Protein 8X3V (pdb70)

Nearest PDB structures (foldseek):
  8x3v-assembly1_A-2  TM=1.005E+00  e=3.136E-46  Encephalomyocarditis virus
  8x3v-assembly1_B-2  TM=9.836E-01  e=1.085E-40  Encephalomyocarditis virus
  5grb-assembly1_F  TM=8.866E-01  e=1.062E-18  Enterovirus
  7e6v-assembly2_B  TM=8.889E-01  e=6.630E-18  Foot-and-mouth disease virus SAT 2
  5z3q-assembly1_B  TM=8.981E-01  e=1.939E-17  Human poliovirus 1 Mahoney

Sequence (417 aa):
RCEPVVIVLRGDAGQGKSLSSQVIAQAVSKTIFGRQSVYSLPPDSDFFDGYENQFAAIMDDLGQNPDGSDFTTFCQMVSTTNFLPNMGTPFTSQLVVATTNLPEFRPAHYPAVERRITFDYSVSAGPVCSKTEAGYKVLDVERAFRPTGEAPLPCFQNNCLFLEKAGLQFRDNRTKEIISLVDVIERAVARIERKKKVLTTVQTLVAQCEPVVIVLRGDAGQGKSLSSQVIAQAVSKTIFGRQSVYSLPPDSDFFDGYENQFAAIMDDLGQNPGSDFTTFCQMVSTTNFLPNMGTPFTSQLVVATTNLPEFRPVTIAHYPAVERRITFDYSVSAGPVCSKTEAGYKVLDVERAFRPTGEAPLPCFQNNCLFLEKAGLQFRDNRTKEIISLVDVIERAVARIERKKKVLTTVQTLVAQ

B-factor: mean 95.78, std 51.03, range [30.0, 283.72]

GO terms:
  GO:0003968 RNA-directed RNA polymerase activity (F, IDA)
  GO:0039520 symbiont-mediated activation of host autophagy (P, IDA)
  GO:0044162 host cell cytoplasmic vesicle membrane (C, EXP)
  GO:0005515 protein binding (F, IPI)
  GO:0039554 symbiont-mediated suppression of host cytoplasmic pattern recognition receptor signaling pathway via inhibition of MDA-5 activity (P, IDA)
  GO:0052170 symbiont-mediated suppression of host innate immune response (P, IDA)

Solvent-accessible surface area: 20874 Å² total; per-residue (Å²): 153,86,38,8,0,0,0,0,0,6,13,111,84,33,9,15,20,48,8,0,1,44,0,0,0,12,0,0,0,51,68,36,122,41,136,32,15,38,17,54,20,41,124,95,45,84,101,6,78,47,8,131,62,34,9,0,0,4,14,73,18,0,20,81,27,127,110,23,28,10,30,78,20,0,36,75,3,3,32,81,82,56,38,106,3,84,93,91,41,54,15,66,6,69,0,0,0,0,1,0,62,54,126,106,3,194,93,102,149,61,82,59,8,47,187,52,2,28,19,8,0,38,5,41,3,0,92,90,2,46,76,93,36,53,66,141,112,14,1,13,6,86,124,0,19,117,99,78,45,173,33,56,31,135,6,7,121,40,20,2,39,0,2,71,114,36,0,0,45,0,116,10,32,118,83,129,78,72,4,11,0,16,46,0,0,85,77,0,19,63,94,4,94,166,57,77,161,81,70,80,78,91,118,96,144,112,91,212,102,77,10,1,0,0,2,0,11,10,102,73,50,7,10,13,67,68,0,1,67,26,0,0,67,4,0,0,84,64,35,109,48,156,101,13,38,13,53,11,52,71,121,38,93,90,1,87,49,17,135,64,33,8,0,3,3,8,52,49,22,23,70,54,144,27,47,17,26,53,27,2,19,80,5,1,28,110,110,109,31,109,3,91,95,70,50,54,20,69,7,63,0,0,0,0,2,2,78,62,130,101,24,161,14,117,65,27,91,82,71,71,30,10,85,170,77,5,22,23,10,1,33,4,42,4,0,97,76,1,36,92,104,102,93,69,162,118,27,8,21,64,130,114,0,73,126,97,78,40,167,30,63,32,132,27,26,181,58,26,9,31,1,7,68,110,29,0,0,44,0,101,14,53,120,62,154,60,72,7,12,0,18,47,1,0,87,44,0,17,32,71,5,90,38,55,88,70,37,56,75,8,27,109,66,15,2,28,104

Structure (mmCIF, N/CA/C/O backbone):
data_8X3V
#
_entry.id   8X3V
#
_cell.length_a   171.000
_cell.length_b   171.000
_cell.length_c   77.010
_cell.angle_alpha   90.00
_cell.angle_beta   90.00
_cell.angle_gamma   120.00
#
_symmetry.space_group_name_H-M   'P 65 2 2'
#
loop_
_entity.id
_entity.type
_entity.pdbx_description
1 polymer 'Protein 2C'
2 non-polymer "ADENOSINE-5'-TRIPHOSPHATE"
#
loop_
_atom_site.group_PDB
_atom_site.id
_atom_site.type_symbol
_atom_site.label_atom_id
_atom_site.label_alt_id
_atom_site.label_comp_id
_atom_site.label_asym_id
_atom_site.label_entity_id
_atom_site.label_seq_id
_atom_site.pdbx_PDB_ins_code
_atom_site.Cartn_x
_atom_site.Cartn_y
_atom_site.Cartn_z
_atom_site.occupancy
_atom_site.B_iso_or_equiv
_atom_site.auth_seq_id
_atom_site.auth_comp_id
_atom_site.auth_asym_id
_atom_site.auth_atom_id
_atom_site.pdbx_PDB_model_num
ATOM 1 N N . ARG A 1 2 ? -58.955 21.078 -10.067 1.00 179.53 109 ARG A N 1
ATOM 2 C CA . ARG A 1 2 ? -58.220 22.224 -10.585 1.00 181.56 109 ARG A CA 1
ATOM 3 C C . ARG A 1 2 ? -59.001 22.935 -11.658 1.00 178.65 109 ARG A C 1
ATOM 4 O O . ARG A 1 2 ? -58.817 22.677 -12.843 1.00 178.38 109 ARG A O 1
ATOM 12 N N . CYS A 1 3 ? -59.877 23.839 -11.249 1.00 158.44 110 CYS A N 1
ATOM 13 C CA . CYS A 1 3 ? -60.632 24.607 -12.215 1.00 147.35 110 CYS A CA 1
ATOM 14 C C . CYS A 1 3 ? -59.769 25.732 -12.739 1.00 140.75 110 CYS A C 1
ATOM 15 O O . CYS A 1 3 ? -58.766 26.089 -12.129 1.00 137.61 110 CYS A O 1
ATOM 18 N N . GLU A 1 4 ? -60.156 26.298 -13.872 1.00 136.84 111 GLU A N 1
ATOM 19 C CA . GLU A 1 4 ? -59.406 27.398 -14.455 1.00 131.87 111 GLU A CA 1
ATOM 20 C C . GLU A 1 4 ? -59.424 28.656 -13.556 1.00 127.13 111 GLU A C 1
ATOM 21 O O . GLU A 1 4 ? -60.497 29.054 -13.115 1.00 126.73 111 GLU A O 1
ATOM 27 N N . PRO A 1 5 ? -58.247 29.289 -13.262 1.00 112.15 112 PRO A N 1
ATOM 28 C CA . PRO A 1 5 ? -58.362 30.508 -12.467 1.00 97.63 112 PRO A CA 1
ATOM 29 C C . PRO A 1 5 ? -58.813 31.699 -13.287 1.00 91.43 112 PRO A C 1
ATOM 30 O O . PRO A 1 5 ? -58.579 31.787 -14.494 1.00 92.95 112 PRO A O 1
ATOM 34 N N . VAL A 1 6 ? -59.469 32.625 -12.597 1.00 75.52 113 VAL A N 1
ATOM 35 C CA . VAL A 1 6 ? -59.760 33.929 -13.172 1.00 73.06 113 VAL A CA 1
ATOM 36 C C . VAL A 1 6 ? -58.460 34.706 -13.318 1.00 69.27 113 VAL A C 1
ATOM 37 O O . VAL A 1 6 ? -57.684 34.828 -12.362 1.00 68.04 113 VAL A O 1
ATOM 41 N N . VAL A 1 7 ? -58.210 35.231 -14.512 1.00 68.46 114 VAL A N 1
ATOM 42 C CA . VAL A 1 7 ? -56.977 35.950 -14.802 1.00 68.33 114 VAL A CA 1
ATOM 43 C C . VAL A 1 7 ? -57.326 37.403 -15.096 1.00 66.89 114 VAL A C 1
ATOM 44 O O . VAL A 1 7 ? -58.218 37.678 -15.906 1.00 67.34 114 VAL A O 1
ATOM 48 N N . ILE A 1 8 ? -56.636 38.332 -14.428 1.00 62.77 115 ILE A N 1
ATOM 49 C CA . ILE A 1 8 ? -56.654 39.741 -14.800 1.00 60.90 115 ILE A CA 1
ATOM 50 C C . ILE A 1 8 ? -55.267 40.126 -15.272 1.00 60.55 115 ILE A C 1
ATOM 51 O O . ILE A 1 8 ? -54.272 39.846 -14.590 1.00 60.39 115 ILE A O 1
ATOM 56 N N . VAL A 1 9 ? -55.200 40.775 -16.424 1.00 57.92 116 VAL A N 1
ATOM 57 C CA . VAL A 1 9 ? -53.961 41.369 -16.905 1.00 59.62 116 VAL A CA 1
ATOM 58 C C . VAL A 1 9 ? -54.113 42.883 -16.866 1.00 62.19 116 VAL A C 1
ATOM 59 O O . VAL A 1 9 ? -55.125 43.428 -17.327 1.00 63.94 116 VAL A O 1
ATOM 63 N N . LEU A 1 10 ? -53.121 43.559 -16.295 1.00 65.08 117 LEU A N 1
ATOM 64 C CA . LEU A 1 10 ? -53.113 45.012 -16.165 1.00 61.40 117 LEU A CA 1
ATOM 65 C C . LEU A 1 10 ? -51.997 45.528 -17.042 1.00 63.17 117 LEU A C 1
ATOM 66 O O . LEU A 1 10 ? -50.827 45.282 -16.753 1.00 67.81 117 LEU A O 1
ATOM 71 N N . ARG A 1 11 ? -52.354 46.230 -18.110 1.00 61.83 118 ARG A N 1
ATOM 72 C CA . ARG A 1 11 ? -51.381 46.852 -18.999 1.00 64.58 118 ARG A CA 1
ATOM 73 C C . ARG A 1 11 ? -51.161 48.317 -18.621 1.00 61.16 118 ARG A C 1
ATOM 74 O O . ARG A 1 11 ? -52.087 49.006 -18.204 1.00 60.72 118 ARG A O 1
ATOM 82 N N . GLY A 1 12 ? -49.941 48.800 -18.782 1.00 64.01 119 GLY A N 1
ATOM 83 C CA . GLY A 1 12 ? -49.754 50.221 -18.571 1.00 63.83 119 GLY A CA 1
ATOM 84 C C . GLY A 1 12 ? -48.298 50.628 -18.598 1.00 66.14 119 GLY A C 1
ATOM 85 O O . GLY A 1 12 ? -47.377 49.812 -18.519 1.00 67.92 119 GLY A O 1
ATOM 86 N N . ASP A 1 13 ? -48.105 51.945 -18.686 1.00 62.98 120 ASP A N 1
ATOM 87 C CA . ASP A 1 13 ? -46.820 52.619 -18.615 1.00 62.20 120 ASP A CA 1
ATOM 88 C C . ASP A 1 13 ? -46.372 52.735 -17.173 1.00 65.78 120 ASP A C 1
ATOM 89 O O . ASP A 1 13 ? -47.098 52.396 -16.241 1.00 70.55 120 ASP A O 1
ATOM 94 N N . ALA A 1 14 ? -45.165 53.245 -16.985 1.00 78.03 121 ALA A N 1
ATOM 95 C CA . ALA A 1 14 ? -44.604 53.303 -15.652 1.00 96.11 121 ALA A CA 1
ATOM 96 C C . ALA A 1 14 ? -45.299 54.371 -14.818 1.00 94.27 121 ALA A C 1
ATOM 97 O O . ALA A 1 14 ? -45.892 55.311 -15.336 1.00 83.86 121 ALA A O 1
ATOM 99 N N . GLY A 1 15 ? -45.239 54.188 -13.506 1.00 103.30 122 GLY A N 1
ATOM 100 C CA . GLY A 1 15 ? -45.795 55.119 -12.545 1.00 91.85 122 GLY A CA 1
ATOM 101 C C . GLY A 1 15 ? -47.286 55.342 -12.637 1.00 75.33 122 GLY A C 1
ATOM 102 O O . GLY A 1 15 ? -47.764 56.381 -12.190 1.00 68.71 122 GLY A O 1
ATOM 103 N N . GLN A 1 16 ? -48.045 54.393 -13.195 1.00 72.44 123 GLN A N 1
ATOM 104 C CA . GLN A 1 16 ? -49.502 54.463 -13.175 1.00 62.42 123 GLN A CA 1
ATOM 105 C C . GLN A 1 16 ? -50.136 53.606 -12.094 1.00 61.25 123 GLN A C 1
ATOM 106 O O . GLN A 1 16 ? -51.355 53.567 -12.026 1.00 62.43 123 GLN A O 1
ATOM 112 N N . GLY A 1 17 ? -49.370 52.899 -11.273 1.00 72.79 124 GLY A N 1
ATOM 113 C CA . GLY A 1 17 ? -49.960 52.100 -10.221 1.00 60.34 124 GLY A CA 1
ATOM 114 C C . GLY A 1 17 ? -50.302 50.673 -10.576 1.00 58.95 124 GLY A C 1
ATOM 115 O O . GLY A 1 17 ? -51.016 50.025 -9.808 1.00 56.03 124 GLY A O 1
ATOM 116 N N . LYS A 1 18 ? -49.814 50.163 -11.715 1.00 60.67 125 LYS A N 1
ATOM 117 C CA . LYS A 1 18 ? -50.012 48.759 -12.094 1.00 55.87 125 LYS A CA 1
ATOM 118 C C . LYS A 1 18 ? -49.781 47.785 -10.942 1.00 57.04 125 LYS A C 1
ATOM 119 O O . LYS A 1 18 ? -50.610 46.912 -10.672 1.00 53.91 125 LYS A O 1
ATOM 125 N N . SER A 1 19 ? -48.641 47.904 -10.260 1.00 62.13 126 SER A N 1
ATOM 126 C CA . SER A 1 19 ? -48.313 46.903 -9.253 1.00 62.08 126 SER A CA 1
ATOM 127 C C . SER A 1 19 ? -49.095 47.165 -7.981 1.00 52.79 126 SER A C 1
ATOM 128 O O . SER A 1 19 ? -49.619 46.238 -7.370 1.00 48.77 126 SER A O 1
ATOM 131 N N . LEU A 1 20 ? -49.163 48.418 -7.555 1.00 53.28 127 LEU A N 1
ATOM 132 C CA . LEU A 1 20 ? -50.048 48.772 -6.456 1.00 50.81 127 LEU A CA 1
ATOM 133 C C . LEU A 1 20 ? -51.428 48.183 -6.682 1.00 49.59 127 LEU A C 1
ATOM 134 O O . LEU A 1 20 ? -51.974 47.496 -5.813 1.00 47.17 127 LEU A O 1
ATOM 139 N N . SER A 1 21 ? -51.990 48.420 -7.873 1.00 49.43 128 SER A N 1
ATOM 140 C CA . SER A 1 21 ? -53.300 47.878 -8.195 1.00 47.04 128 SER A CA 1
ATOM 141 C C . SER A 1 21 ? -53.308 46.361 -8.137 1.00 46.70 128 SER A C 1
ATOM 142 O O . SER A 1 21 ? -54.225 45.763 -7.577 1.00 46.19 128 SER A O 1
ATOM 145 N N . SER A 1 22 ? -52.297 45.716 -8.706 1.00 49.00 129 SER A N 1
ATOM 146 C CA . SER A 1 22 ? -52.263 44.260 -8.684 1.00 46.35 129 SER A CA 1
ATOM 147 C C . SER A 1 22 ? -52.373 43.757 -7.256 1.00 45.66 129 SER A C 1
ATOM 148 O O . SER A 1 22 ? -53.293 43.013 -6.919 1.00 49.00 129 SER A O 1
ATOM 151 N N . GLN A 1 23 ? -51.477 44.214 -6.390 1.00 50.32 130 GLN A N 1
ATOM 152 C CA . GLN A 1 23 ? -51.572 43.950 -4.961 1.00 49.23 130 GLN A CA 1
ATOM 153 C C . GLN A 1 23 ? -52.941 44.252 -4.375 1.00 49.19 130 GLN A C 1
ATOM 154 O O . GLN A 1 23 ? -53.540 43.411 -3.698 1.00 51.48 130 GLN A O 1
ATOM 160 N N . VAL A 1 24 ? -53.461 45.455 -4.612 1.00 47.26 131 VAL A N 1
ATOM 161 C CA . VAL A 1 24 ? -54.708 45.819 -3.948 1.00 48.13 131 VAL A CA 1
ATOM 162 C C . VAL A 1 24 ? -55.886 45.103 -4.615 1.00 48.39 131 VAL A C 1
ATOM 163 O O . VAL A 1 24 ? -56.921 44.893 -3.981 1.00 50.64 131 VAL A O 1
ATOM 167 N N . ILE A 1 25 ? -55.769 44.680 -5.866 1.00 46.65 132 ILE A N 1
ATOM 168 C CA . ILE A 1 25 ? -56.826 43.828 -6.404 1.00 47.55 132 ILE A CA 1
ATOM 169 C C . ILE A 1 25 ? -56.747 42.438 -5.776 1.00 50.39 132 ILE A C 1
ATOM 170 O O . ILE A 1 25 ? -57.773 41.834 -5.435 1.00 53.30 132 ILE A O 1
ATOM 175 N N . ALA A 1 26 ? -55.534 41.913 -5.597 1.00 47.23 133 ALA A N 1
ATOM 176 C CA . ALA A 1 26 ? -55.390 40.570 -5.047 1.00 50.67 133 ALA A CA 1
ATOM 177 C C . ALA A 1 26 ? -55.827 40.536 -3.583 1.00 54.43 133 ALA A C 1
ATOM 178 O O . ALA A 1 26 ? -56.584 39.648 -3.172 1.00 50.08 133 ALA A O 1
ATOM 180 N N . GLN A 1 27 ? -55.367 41.506 -2.782 1.00 50.25 134 GLN A N 1
ATOM 181 C CA . GLN A 1 27 ? -55.768 41.545 -1.382 1.00 51.01 134 GLN A CA 1
ATOM 182 C C . GLN A 1 27 ? -57.275 41.693 -1.243 1.00 53.47 134 GLN A C 1
ATOM 183 O O . GLN A 1 27 ? -57.866 41.129 -0.327 1.00 55.26 134 GLN A O 1
ATOM 189 N N . ALA A 1 28 ? -57.916 42.446 -2.117 1.00 49.05 135 ALA A N 1
ATOM 190 C CA . ALA A 1 28 ? -59.307 42.772 -1.856 1.00 52.05 135 ALA A CA 1
ATOM 191 C C . ALA A 1 28 ? -60.259 41.728 -2.417 1.00 55.68 135 ALA A C 1
ATOM 192 O O . ALA A 1 28 ? -61.327 41.491 -1.836 1.00 55.28 135 ALA A O 1
ATOM 194 N N . VAL A 1 29 ? -59.908 41.102 -3.538 1.00 51.85 136 VAL A N 1
ATOM 195 C CA . VAL A 1 29 ? -60.721 39.997 -4.014 1.00 51.80 136 VAL A CA 1
ATOM 196 C C . VAL A 1 29 ? -60.597 38.819 -3.061 1.00 56.08 136 VAL A C 1
ATOM 197 O O . VAL A 1 29 ? -61.602 38.230 -2.645 1.00 57.33 136 VAL A O 1
ATOM 201 N N . SER A 1 30 ? -59.360 38.481 -2.664 1.00 55.65 137 SER A N 1
ATOM 202 C CA . SER A 1 30 ? -59.166 37.316 -1.804 1.00 56.34 137 SER A CA 1
ATOM 203 C C . SER A 1 30 ? -59.710 37.577 -0.407 1.00 54.38 137 SER A C 1
ATOM 204 O O . SER A 1 30 ? -60.334 36.698 0.188 1.00 54.66 137 SER A O 1
ATOM 207 N N . LYS A 1 31 ? -59.528 38.782 0.124 1.00 53.87 138 LYS A N 1
ATOM 208 C CA . LYS A 1 31 ? -60.178 39.074 1.399 1.00 57.43 138 LYS A CA 1
ATOM 209 C C . LYS A 1 31 ? -61.694 38.954 1.284 1.00 59.12 138 LYS A C 1
ATOM 210 O O . LYS A 1 31 ? -62.353 38.503 2.227 1.00 60.25 138 LYS A O 1
ATOM 216 N N . THR A 1 32 ? -62.267 39.321 0.139 1.00 57.19 139 THR A N 1
ATOM 217 C CA . THR A 1 32 ? -63.721 39.331 0.080 1.00 57.06 139 THR A CA 1
ATOM 218 C C . THR A 1 32 ? -64.283 37.917 0.028 1.00 55.52 139 THR A C 1
ATOM 219 O O . THR A 1 32 ? -65.266 37.614 0.708 1.00 54.53 139 THR A O 1
ATOM 223 N N . ILE A 1 33 ? -63.644 37.030 -0.722 1.00 55.93 140 ILE A N 1
ATOM 224 C CA . ILE A 1 33 ? -64.145 35.675 -0.927 1.00 56.83 140 ILE A CA 1
ATOM 225 C C . ILE A 1 33 ? -63.532 34.629 0.004 1.00 57.21 140 ILE A C 1
ATOM 226 O O . ILE A 1 33 ? -64.244 33.904 0.705 1.00 58.27 140 ILE A O 1
ATOM 231 N N . PHE A 1 34 ? -62.204 34.562 0.031 1.00 58.06 141 PHE A N 1
ATOM 232 C CA . PHE A 1 34 ? -61.503 33.644 0.908 1.00 55.66 141 PHE A CA 1
ATOM 233 C C . PHE A 1 34 ? -61.634 34.109 2.350 1.00 60.07 141 PHE A C 1
ATOM 234 O O . PHE A 1 34 ? -61.378 33.321 3.268 1.00 67.35 141 PHE A O 1
ATOM 242 N N . GLY A 1 35 ? -62.041 35.359 2.581 1.00 58.93 142 GLY A N 1
ATOM 243 C CA . GLY A 1 35 ? -62.175 35.898 3.927 1.00 60.39 142 GLY A CA 1
ATOM 244 C C . GLY A 1 35 ? -60.909 36.454 4.543 1.00 57.28 142 GLY A C 1
ATOM 245 O O . GLY A 1 35 ? -60.965 36.992 5.653 1.00 57.62 142 GLY A O 1
ATOM 246 N N . ARG A 1 36 ? -59.774 36.335 3.865 1.00 61.72 143 ARG A N 1
ATOM 247 C CA . ARG A 1 36 ? -58.522 36.927 4.311 1.00 62.91 143 ARG A CA 1
ATOM 248 C C . ARG A 1 36 ? -57.693 37.295 3.093 1.00 61.47 143 ARG A C 1
ATOM 249 O O . ARG A 1 36 ? -57.892 36.766 1.998 1.00 64.71 143 ARG A O 1
ATOM 257 N N . GLN A 1 37 ? -56.760 38.212 3.283 1.00 57.87 144 GLN A N 1
ATOM 258 C CA . GLN A 1 37 ? -55.762 38.370 2.250 1.00 58.08 144 GLN A CA 1
ATOM 259 C C . GLN A 1 37 ? -55.045 37.039 2.094 1.00 58.27 144 GLN A C 1
ATOM 260 O O . GLN A 1 37 ? -54.790 36.343 3.078 1.00 60.77 144 GLN A O 1
ATOM 266 N N . SER A 1 38 ? -54.760 36.670 0.850 1.00 54.46 145 SER A N 1
ATOM 267 C CA . SER A 1 38 ? -53.993 35.458 0.559 1.00 58.92 145 SER A CA 1
ATOM 268 C C . SER A 1 38 ? -53.349 35.712 -0.802 1.00 60.46 145 SER A C 1
ATOM 269 O O . SER A 1 38 ? -53.909 35.374 -1.849 1.00 61.16 145 SER A O 1
ATOM 272 N N . VAL A 1 39 ? -52.173 36.322 -0.783 1.00 63.24 146 VAL A N 1
ATOM 273 C CA . VAL A 1 39 ? -51.537 36.798 -1.999 1.00 60.12 146 VAL A CA 1
ATOM 274 C C . VAL A 1 39 ? -50.136 36.203 -2.041 1.00 64.95 146 VAL A C 1
ATOM 275 O O . VAL A 1 39 ? -49.374 36.331 -1.073 1.00 66.64 146 VAL A O 1
ATOM 279 N N . TYR A 1 40 ? -49.803 35.539 -3.145 1.00 64.10 147 TYR A N 1
ATOM 280 C CA . TYR A 1 40 ? -48.425 35.179 -3.457 1.00 67.70 147 TYR A CA 1
ATOM 281 C C . TYR A 1 40 ? -47.923 36.055 -4.595 1.00 67.92 147 TYR A C 1
ATOM 282 O O . TYR A 1 40 ? -48.485 36.032 -5.697 1.00 65.85 147 TYR A O 1
ATOM 291 N N . SER A 1 41 ? -46.769 36.671 -4.392 1.00 66.31 148 SER A N 1
ATOM 292 C CA . SER A 1 41 ? -46.154 37.448 -5.448 1.00 70.69 148 SER A CA 1
ATOM 293 C C . SER A 1 41 ? -44.999 36.662 -6.011 1.00 75.06 148 SER A C 1
ATOM 294 O O . SER A 1 41 ? -44.048 36.367 -5.300 1.00 76.98 148 SER A O 1
ATOM 297 N N . LEU A 1 42 ? -45.079 36.314 -7.285 1.00 82.47 149 LEU A N 1
ATOM 298 C CA . LEU A 1 42 ? -44.022 35.566 -7.951 1.00 87.80 149 LEU A CA 1
ATOM 299 C C . LEU A 1 42 ? -42.692 36.259 -7.849 1.00 96.57 149 LEU A C 1
ATOM 300 O O . LEU A 1 42 ? -42.605 37.477 -7.955 1.00 97.24 149 LEU A O 1
ATOM 305 N N . PRO A 1 43 ? -41.626 35.486 -7.700 1.00 99.57 150 PRO A N 1
ATOM 306 C CA . PRO A 1 43 ? -40.385 36.235 -7.622 1.00 103.25 150 PRO A CA 1
ATOM 307 C C . PRO A 1 43 ? -39.863 36.691 -9.008 1.00 111.70 150 PRO A C 1
ATOM 308 O O . PRO A 1 43 ? -40.157 36.002 -9.983 1.00 116.30 150 PRO A O 1
ATOM 312 N N . PRO A 1 44 ? -39.100 37.821 -9.112 1.00 122.52 151 PRO A N 1
ATOM 313 C CA . PRO A 1 44 ? -38.678 38.184 -10.468 1.00 128.97 151 PRO A CA 1
ATOM 314 C C . PRO A 1 44 ? -37.406 37.468 -10.879 1.00 142.07 151 PRO A C 1
ATOM 315 O O . PRO A 1 44 ? -36.380 37.569 -10.195 1.00 140.13 151 PRO A O 1
ATOM 319 N N . ASP A 1 45 ? -37.453 36.747 -11.993 1.00 167.85 152 ASP A N 1
ATOM 320 C CA . ASP A 1 45 ? -36.297 35.963 -12.456 1.00 175.79 152 ASP A CA 1
ATOM 321 C C . ASP A 1 45 ? -35.839 34.865 -11.517 1.00 171.77 152 ASP A C 1
ATOM 322 O O . ASP A 1 45 ? -34.650 34.753 -11.216 1.00 167.16 152 ASP A O 1
ATOM 327 N N . SER A 1 46 ? -36.784 34.058 -11.057 1.00 155.96 153 SER A N 1
ATOM 328 C CA . SER A 1 46 ? -36.469 32.934 -10.197 1.00 150.61 153 SER A CA 1
ATOM 329 C C . SER A 1 46 ? -37.570 31.997 -10.591 1.00 156.06 153 SER A C 1
ATOM 330 O O . SER A 1 46 ? -38.740 32.324 -10.411 1.00 154.37 153 SER A O 1
ATOM 333 N N . ASP A 1 47 ? -37.216 30.872 -11.197 1.00 163.29 154 ASP A N 1
ATOM 334 C CA . ASP A 1 47 ? -38.211 29.887 -11.597 1.00 165.09 154 ASP A CA 1
ATOM 335 C C . ASP A 1 47 ? -38.319 29.072 -10.352 1.00 167.22 154 ASP A C 1
ATOM 336 O O . ASP A 1 47 ? -38.060 27.875 -10.387 1.00 168.90 154 ASP A O 1
ATOM 341 N N . PHE A 1 48 ? -38.743 29.693 -9.263 1.00 154.77 155 PHE A N 1
ATOM 342 C CA . PHE A 1 48 ? -38.748 29.040 -7.957 1.00 152.57 155 PHE A CA 1
ATOM 343 C C . PHE A 1 48 ? -39.940 29.714 -7.259 1.00 144.93 155 PHE A C 1
ATOM 344 O O . PHE A 1 48 ? -39.869 30.883 -6.888 1.00 144.48 155 PHE A O 1
ATOM 352 N N . PHE A 1 49 ? -41.016 28.950 -7.096 1.00 141.28 156 PHE A N 1
ATOM 353 C CA . PHE A 1 49 ? -42.195 29.446 -6.397 1.00 132.30 156 PHE A CA 1
ATOM 354 C C . PHE A 1 49 ? -41.882 28.931 -5.005 1.00 134.80 156 PHE A C 1
ATOM 355 O O . PHE A 1 49 ? -42.622 28.108 -4.462 1.00 127.78 156 PHE A O 1
ATOM 363 N N . ASP A 1 50 ? -40.782 29.400 -4.431 1.00 159.21 157 ASP A N 1
ATOM 364 C CA . ASP A 1 50 ? -40.481 29.076 -3.051 1.00 162.22 157 ASP A CA 1
ATOM 365 C C . ASP A 1 50 ? -41.157 30.219 -2.322 1.00 144.12 157 ASP A C 1
ATOM 366 O O . ASP A 1 50 ? -40.917 31.394 -2.621 1.00 140.60 157 ASP A O 1
ATOM 371 N N . GLY A 1 51 ? -42.035 29.860 -1.385 1.00 126.73 158 GLY A N 1
ATOM 372 C CA . GLY A 1 51 ? -42.952 30.786 -0.750 1.00 115.66 158 GLY A CA 1
ATOM 373 C C . GLY A 1 51 ? -44.404 30.491 -1.065 1.00 107.55 158 GLY A C 1
ATOM 374 O O . GLY A 1 51 ? -45.291 30.876 -0.295 1.00 100.52 158 GLY A O 1
ATOM 375 N N . TYR A 1 52 ? -44.660 29.809 -2.180 1.00 101.07 159 TYR A N 1
ATOM 376 C CA . TYR A 1 52 ? -46.029 29.483 -2.556 1.00 93.75 159 TYR A CA 1
ATOM 377 C C . TYR A 1 52 ? -46.612 28.489 -1.574 1.00 92.76 159 TYR A C 1
ATOM 378 O O . TYR A 1 52 ? -46.103 27.378 -1.429 1.00 102.98 159 TYR A O 1
ATOM 387 N N . GLU A 1 53 ? -47.677 28.885 -0.905 1.00 88.75 160 GLU A N 1
ATOM 388 C CA . GLU A 1 53 ? -48.414 28.014 -0.012 1.00 89.77 160 GLU A CA 1
ATOM 389 C C . GLU A 1 53 ? -49.867 28.111 -0.443 1.00 87.16 160 GLU A C 1
ATOM 390 O O . GLU A 1 53 ? -50.737 28.558 0.307 1.00 88.59 160 GLU A O 1
ATOM 396 N N . ASN A 1 54 ? -50.144 27.707 -1.684 1.00 87.93 161 ASN A N 1
ATOM 397 C CA . ASN A 1 54 ? -51.511 27.648 -2.208 1.00 87.36 161 ASN A CA 1
ATOM 398 C C . ASN A 1 54 ? -52.360 28.874 -1.895 1.00 82.08 161 ASN A C 1
ATOM 399 O O . ASN A 1 54 ? -53.529 28.756 -1.534 1.00 78.57 161 ASN A O 1
ATOM 404 N N . GLN A 1 55 ? -51.770 30.059 -2.018 1.00 79.67 162 GLN A N 1
ATOM 405 C CA . GLN A 1 55 ? -52.510 31.278 -1.723 1.00 72.71 162 GLN A CA 1
ATOM 406 C C . GLN A 1 55 ? -53.629 31.484 -2.739 1.00 70.23 162 GLN A C 1
ATOM 407 O O . GLN A 1 55 ? -53.579 30.989 -3.868 1.00 73.91 162 GLN A O 1
ATOM 413 N N . PHE A 1 56 ? -54.653 32.229 -2.317 1.00 64.05 163 PHE A N 1
ATOM 414 C CA . PHE A 1 56 ? -55.825 32.431 -3.163 1.00 62.39 163 PHE A CA 1
ATOM 415 C C . PHE A 1 56 ? -55.459 33.140 -4.459 1.00 64.58 163 PHE A C 1
ATOM 416 O O . PHE A 1 56 ? -55.956 32.784 -5.535 1.00 66.77 163 PHE A O 1
ATOM 424 N N . ALA A 1 57 ? -54.603 34.154 -4.373 1.00 64.07 164 ALA A N 1
ATOM 425 C CA . ALA A 1 57 ? -54.263 35.001 -5.501 1.00 59.98 164 ALA A CA 1
ATOM 426 C C . ALA A 1 57 ? -52.756 34.981 -5.705 1.00 59.25 164 ALA A C 1
ATOM 427 O O . ALA A 1 57 ? -51.990 34.908 -4.743 1.00 60.70 164 ALA A O 1
ATOM 429 N N . ALA A 1 58 ? -52.336 35.044 -6.956 1.00 55.17 165 ALA A N 1
ATOM 430 C CA . ALA A 1 58 ? -50.931 35.017 -7.290 1.00 58.56 165 ALA A CA 1
ATOM 431 C C . ALA A 1 58 ? -50.663 36.127 -8.293 1.00 65.46 165 ALA A C 1
ATOM 432 O O . ALA A 1 58 ? -51.454 36.334 -9.222 1.00 62.57 165 ALA A O 1
ATOM 434 N N . ILE A 1 59 ? -49.546 36.837 -8.104 1.00 64.12 166 ILE A N 1
ATOM 435 C CA . ILE A 1 59 ? -49.241 38.042 -8.858 1.00 63.17 166 ILE A CA 1
ATOM 436 C C . ILE A 1 59 ? -47.998 37.794 -9.691 1.00 66.74 166 ILE A C 1
ATOM 437 O O . ILE A 1 59 ? -47.003 37.268 -9.186 1.00 70.79 166 ILE A O 1
ATOM 442 N N . MET A 1 60 ? -48.062 38.183 -10.961 1.00 69.82 167 MET A N 1
ATOM 443 C CA . MET A 1 60 ? -46.924 38.236 -11.869 1.00 72.32 167 MET A CA 1
ATOM 444 C C . MET A 1 60 ? -46.615 39.691 -12.217 1.00 76.60 167 MET A C 1
ATOM 445 O O . MET A 1 60 ? -47.452 40.388 -12.802 1.00 77.71 167 MET A O 1
ATOM 450 N N . ASP A 1 61 ? -45.418 40.152 -11.898 1.00 74.14 168 ASP A N 1
ATOM 451 C CA . ASP A 1 61 ? -45.010 41.467 -12.358 1.00 73.62 168 ASP A CA 1
ATOM 452 C C . ASP A 1 61 ? -44.304 41.356 -13.708 1.00 78.26 168 ASP A C 1
ATOM 453 O O . ASP A 1 61 ? -43.474 40.463 -13.921 1.00 78.27 168 ASP A O 1
ATOM 458 N N . ASP A 1 62 ? -44.680 42.239 -14.631 1.00 84.57 169 ASP A N 1
ATOM 459 C CA . ASP A 1 62 ? -43.922 42.506 -15.857 1.00 92.03 169 ASP A CA 1
ATOM 460 C C . ASP A 1 62 ? -43.828 41.258 -16.733 1.00 95.48 169 ASP A C 1
ATOM 461 O O . ASP A 1 62 ? -42.749 40.842 -17.155 1.00 103.91 169 ASP A O 1
ATOM 466 N N . LEU A 1 63 ? -44.985 40.681 -17.025 1.00 95.25 170 LEU A N 1
ATOM 467 C CA . LEU A 1 63 ? -45.096 39.749 -18.132 1.00 99.06 170 LEU A CA 1
ATOM 468 C C . LEU A 1 63 ? -44.592 40.420 -19.402 1.00 108.66 170 LEU A C 1
ATOM 469 O O . LEU A 1 63 ? -44.858 41.598 -19.642 1.00 104.08 170 LEU A O 1
ATOM 474 N N . GLY A 1 64 ? -43.863 39.668 -20.220 1.00 127.65 171 GLY A N 1
ATOM 475 C CA . GLY A 1 64 ? -43.258 40.260 -21.395 1.00 128.30 171 GLY A CA 1
ATOM 476 C C . GLY A 1 64 ? -42.152 41.231 -21.034 1.00 130.80 171 GLY A C 1
ATOM 477 O O . GLY A 1 64 ? -42.064 42.333 -21.580 1.00 133.03 171 GLY A O 1
ATOM 478 N N . GLN A 1 65 ? -41.323 40.841 -20.077 1.00 130.11 172 GLN A N 1
ATOM 479 C CA . GLN A 1 65 ? -40.103 41.565 -19.755 1.00 135.47 172 GLN A CA 1
ATOM 480 C C . GLN A 1 65 ? -38.862 40.687 -19.692 1.00 141.26 172 GLN A C 1
ATOM 481 O O . GLN A 1 65 ? -37.749 41.221 -19.770 1.00 144.07 172 GLN A O 1
ATOM 487 N N . ASN A 1 66 ? -39.041 39.385 -19.481 1.00 140.26 173 ASN A N 1
ATOM 488 C CA . ASN A 1 66 ? -37.916 38.461 -19.428 1.00 139.94 173 ASN A CA 1
ATOM 489 C C . ASN A 1 66 ? -37.676 38.082 -20.857 1.00 138.72 173 ASN A C 1
ATOM 490 O O . ASN A 1 66 ? -38.556 37.525 -21.503 1.00 137.20 173 ASN A O 1
ATOM 495 N N . PRO A 1 67 ? -36.480 38.372 -21.368 1.00 138.80 174 PRO A N 1
ATOM 496 C CA . PRO A 1 67 ? -36.211 38.117 -22.782 1.00 137.65 174 PRO A CA 1
ATOM 497 C C . PRO A 1 67 ? -36.320 36.654 -23.176 1.00 136.04 174 PRO A C 1
ATOM 498 O O . PRO A 1 67 ? -36.700 36.366 -24.308 1.00 135.51 174 PRO A O 1
ATOM 502 N N . ASP A 1 68 ? -36.000 35.741 -22.269 1.00 136.83 175 ASP A N 1
ATOM 503 C CA . ASP A 1 68 ? -36.007 34.330 -22.616 1.00 130.98 175 ASP A CA 1
ATOM 504 C C . ASP A 1 68 ? -37.394 33.729 -22.706 1.00 131.29 175 ASP A C 1
ATOM 505 O O . ASP A 1 68 ? -37.648 32.881 -23.552 1.00 134.39 175 ASP A O 1
ATOM 510 N N . GLY A 1 69 ? -38.299 34.160 -21.846 1.00 129.05 176 GLY A N 1
ATOM 511 C CA . GLY A 1 69 ? -39.616 33.570 -21.834 1.00 127.01 176 GLY A CA 1
ATOM 512 C C . GLY A 1 69 ? -39.813 32.550 -20.738 1.00 129.47 176 GLY A C 1
ATOM 513 O O . GLY A 1 69 ? -40.629 31.645 -20.879 1.00 134.11 176 GLY A O 1
ATOM 514 N N . SER A 1 70 ? -39.020 32.646 -19.676 1.00 129.94 177 SER A N 1
ATOM 515 C CA . SER A 1 70 ? -39.216 31.764 -18.540 1.00 130.49 177 SER A CA 1
ATOM 516 C C . SER A 1 70 ? -40.553 32.174 -18.002 1.00 134.38 177 SER A C 1
ATOM 517 O O . SER A 1 70 ? -41.256 31.377 -17.394 1.00 131.68 177 SER A O 1
ATOM 520 N N . ASP A 1 71 ? -40.930 33.424 -18.257 1.00 136.69 178 ASP A N 1
ATOM 521 C CA . ASP A 1 71 ? -42.241 33.912 -17.863 1.00 130.71 178 ASP A CA 1
ATOM 522 C C . ASP A 1 71 ? -43.047 33.572 -19.072 1.00 134.12 178 ASP A C 1
ATOM 523 O O . ASP A 1 71 ? -42.491 33.059 -20.002 1.00 139.94 178 ASP A O 1
ATOM 528 N N . PHE A 1 72 ? -44.326 33.889 -19.102 1.00 129.00 179 PHE A N 1
ATOM 529 C CA . PHE A 1 72 ? -45.192 33.503 -20.218 1.00 129.46 179 PHE A CA 1
ATOM 530 C C . PHE A 1 72 ? -45.423 32.017 -20.141 1.00 129.95 179 PHE A C 1
ATOM 531 O O . PHE A 1 72 ? -46.530 31.624 -20.085 1.00 129.28 179 PHE A O 1
ATOM 539 N N . THR A 1 73 ? -44.384 31.200 -20.137 1.00 145.69 180 THR A N 1
ATOM 540 C CA . THR A 1 73 ? -44.555 29.771 -19.999 1.00 145.97 180 THR A CA 1
ATOM 541 C C . THR A 1 73 ? -44.969 29.508 -18.580 1.00 142.80 180 THR A C 1
ATOM 542 O O . THR A 1 73 ? -45.898 28.757 -18.346 1.00 143.74 180 THR A O 1
ATOM 546 N N . THR A 1 74 ? -44.284 30.121 -17.627 1.00 135.72 181 THR A N 1
ATOM 547 C CA . THR A 1 74 ? -44.685 29.977 -16.246 1.00 131.29 181 THR A CA 1
ATOM 548 C C . THR A 1 74 ? -46.128 30.399 -16.226 1.00 132.31 181 THR A C 1
ATOM 549 O O . THR A 1 74 ? -46.983 29.677 -15.736 1.00 135.33 181 THR A O 1
ATOM 553 N N . PHE A 1 75 ? -46.410 31.536 -16.836 1.00 120.12 182 PHE A N 1
ATOM 554 C CA . PHE A 1 75 ? -47.777 32.055 -16.839 1.00 117.89 182 PHE A CA 1
ATOM 555 C C . PHE A 1 75 ? -48.752 31.094 -17.526 1.00 126.62 182 PHE A C 1
ATOM 556 O O . PHE A 1 75 ? -49.850 30.846 -17.016 1.00 126.58 182 PHE A O 1
ATOM 564 N N . CYS A 1 76 ? -48.360 30.534 -18.685 1.00 133.10 183 CYS A N 1
ATOM 565 C CA . CYS A 1 76 ? -49.226 29.597 -19.406 1.00 137.15 183 CYS A CA 1
ATOM 566 C C . CYS A 1 76 ? -49.582 28.407 -18.538 1.00 143.32 183 CYS A C 1
ATOM 567 O O . CYS A 1 76 ? -50.740 27.983 -18.486 1.00 147.78 183 CYS A O 1
ATOM 570 N N . GLN A 1 77 ? -48.583 27.842 -17.869 1.00 171.65 184 GLN A N 1
ATOM 571 C CA . GLN A 1 77 ? -48.808 26.705 -16.991 1.00 175.68 184 GLN A CA 1
ATOM 572 C C . GLN A 1 77 ? -49.714 27.072 -15.824 1.00 174.62 184 GLN A C 1
ATOM 573 O O . GLN A 1 77 ? -50.436 26.216 -15.304 1.00 182.39 184 GLN A O 1
ATOM 579 N N . MET A 1 78 ? -49.697 28.329 -15.407 1.00 139.65 185 MET A N 1
ATOM 580 C CA . MET A 1 78 ? -50.460 28.788 -14.254 1.00 130.39 185 MET A CA 1
ATOM 581 C C . MET A 1 78 ? -51.926 28.865 -14.518 1.00 130.28 185 MET A C 1
ATOM 582 O O . MET A 1 78 ? -52.640 29.269 -13.597 1.00 121.65 185 MET A O 1
ATOM 587 N N . VAL A 1 79 ? -52.453 28.523 -15.694 1.00 141.03 186 VAL A N 1
ATOM 588 C CA . VAL A 1 79 ? -53.896 28.621 -15.897 1.00 140.58 186 VAL A CA 1
ATOM 589 C C . VAL A 1 79 ? -54.436 27.467 -16.762 1.00 151.21 186 VAL A C 1
ATOM 590 O O . VAL A 1 79 ? -55.647 27.349 -16.991 1.00 149.05 186 VAL A O 1
ATOM 594 N N . SER A 1 80 ? -53.566 26.545 -17.172 1.00 170.68 187 SER A N 1
ATOM 595 C CA . SER A 1 80 ? -54.049 25.284 -17.727 1.00 180.30 187 SER A CA 1
ATOM 596 C C . SER A 1 80 ? -54.718 24.465 -16.622 1.00 186.29 187 SER A C 1
ATOM 597 O O . SER A 1 80 ? -54.155 24.301 -15.534 1.00 186.86 187 SER A O 1
ATOM 600 N N . THR A 1 81 ? -55.926 23.946 -16.902 1.00 165.98 188 THR A N 1
ATOM 601 C CA . THR A 1 81 ? -56.685 23.203 -15.893 1.00 159.94 188 THR A CA 1
ATOM 602 C C . THR A 1 81 ? -55.923 21.992 -15.378 1.00 162.92 188 THR A C 1
ATOM 603 O O . THR A 1 81 ? -56.318 21.399 -14.363 1.00 164.09 188 THR A O 1
ATOM 607 N N . THR A 1 82 ? -54.835 21.627 -16.058 1.00 165.81 189 THR A N 1
ATOM 608 C CA . THR A 1 82 ? -53.895 20.595 -15.641 1.00 163.60 189 THR A CA 1
ATOM 609 C C . THR A 1 82 ? -53.080 21.033 -14.428 1.00 168.59 189 THR A C 1
ATOM 610 O O . THR A 1 82 ? -53.145 22.194 -14.012 1.00 169.57 189 THR A O 1
ATOM 614 N N . ASN A 1 83 ? -52.299 20.127 -13.852 1.00 172.07 190 ASN A N 1
ATOM 615 C CA . ASN A 1 83 ? -51.544 20.436 -12.640 1.00 173.62 190 ASN A CA 1
ATOM 616 C C . ASN A 1 83 ? -50.104 20.912 -12.811 1.00 173.89 190 ASN A C 1
ATOM 617 O O . ASN A 1 83 ? -49.197 20.116 -13.077 1.00 175.08 190 ASN A O 1
ATOM 622 N N . PHE A 1 84 ? -49.904 22.214 -12.639 1.00 165.07 191 PHE A N 1
ATOM 623 C CA . PHE A 1 84 ? -48.568 22.772 -12.557 1.00 158.80 191 PHE A CA 1
ATOM 624 C C . PHE A 1 84 ? -47.910 22.368 -11.240 1.00 155.15 191 PHE A C 1
ATOM 625 O O . PHE A 1 84 ? -48.568 22.219 -10.205 1.00 156.37 191 PHE A O 1
ATOM 633 N N . LEU A 1 85 ? -46.591 22.178 -11.289 1.00 149.61 192 LEU A N 1
ATOM 634 C CA . LEU A 1 85 ? -45.809 21.836 -10.104 1.00 143.26 192 LEU A CA 1
ATOM 635 C C . LEU A 1 85 ? -44.574 22.723 -10.057 1.00 141.51 192 LEU A C 1
ATOM 636 O O . LEU A 1 85 ? -43.546 22.427 -10.679 1.00 138.95 192 LEU A O 1
ATOM 641 N N . PRO A 1 86 ? -44.643 23.831 -9.327 1.00 139.87 193 PRO A N 1
ATOM 642 C CA . PRO A 1 86 ? -43.514 24.765 -9.295 1.00 137.62 193 PRO A CA 1
ATOM 643 C C . PRO A 1 86 ? -42.384 24.256 -8.417 1.00 140.60 193 PRO A C 1
ATOM 644 O O . PRO A 1 86 ? -42.608 23.603 -7.395 1.00 145.13 193 PRO A O 1
ATOM 648 N N . ASN A 1 87 ? -41.158 24.579 -8.819 1.00 138.27 194 ASN A N 1
ATOM 649 C CA . ASN A 1 87 ? -39.982 23.968 -8.216 1.00 146.54 194 ASN A CA 1
ATOM 650 C C . ASN A 1 87 ? -39.856 24.343 -6.741 1.00 152.54 194 ASN A C 1
ATOM 651 O O . ASN A 1 87 ? -40.444 25.316 -6.264 1.00 153.49 194 ASN A O 1
ATOM 656 N N . MET A 1 88 ? -39.076 23.543 -6.016 1.00 156.50 195 MET A N 1
ATOM 657 C CA . MET A 1 88 ? -38.930 23.698 -4.572 1.00 159.86 195 MET A CA 1
ATOM 658 C C . MET A 1 88 ? -37.472 23.566 -4.149 1.00 154.48 195 MET A C 1
ATOM 659 O O . MET A 1 88 ? -36.706 24.522 -4.243 1.00 152.00 195 MET A O 1
ATOM 664 N N . GLY A 1 95 ? -42.686 19.337 -3.335 1.00 129.70 202 GLY A N 1
ATOM 665 C CA . GLY A 1 95 ? -43.544 19.366 -4.507 1.00 128.80 202 GLY A CA 1
ATOM 666 C C . GLY A 1 95 ? -44.926 19.883 -4.184 1.00 125.02 202 GLY A C 1
ATOM 667 O O . GLY A 1 95 ? -45.850 19.102 -3.974 1.00 121.53 202 GLY A O 1
ATOM 668 N N . THR A 1 96 ? -45.081 21.199 -4.147 1.00 125.31 203 THR A N 1
ATOM 669 C CA . THR A 1 96 ? -46.361 21.776 -3.774 1.00 116.77 203 THR A CA 1
ATOM 670 C C . THR A 1 96 ? -47.259 22.012 -5.025 1.00 111.40 203 THR A C 1
ATOM 671 O O . THR A 1 96 ? -46.727 22.378 -6.059 1.00 114.67 203 THR A O 1
ATOM 675 N N . PRO A 1 97 ? -48.603 21.765 -4.958 1.00 108.79 204 PRO A N 1
ATOM 676 C CA . PRO A 1 97 ? -49.394 21.984 -6.176 1.00 108.52 204 PRO A CA 1
ATOM 677 C C . PRO A 1 97 ? -49.951 23.401 -6.295 1.00 105.40 204 PRO A C 1
ATOM 678 O O . PRO A 1 97 ? -50.095 24.128 -5.313 1.00 100.75 204 PRO A O 1
ATOM 682 N N . PHE A 1 98 ? -50.290 23.776 -7.535 1.00 104.80 205 PHE A N 1
ATOM 683 C CA . PHE A 1 98 ? -50.698 25.141 -7.877 1.00 100.14 205 PHE A CA 1
ATOM 684 C C . PHE A 1 98 ? -52.222 25.228 -8.024 1.00 96.23 205 PHE A C 1
ATOM 685 O O . PHE A 1 98 ? -52.801 24.670 -8.964 1.00 89.95 205 PHE A O 1
ATOM 693 N N . THR A 1 99 ? -52.861 25.995 -7.136 1.00 93.20 206 THR A N 1
ATOM 694 C CA . THR A 1 99 ? -54.305 25.946 -6.966 1.00 88.59 206 THR A CA 1
ATOM 695 C C . THR A 1 99 ? -54.984 27.308 -6.917 1.00 84.87 206 THR A C 1
ATOM 696 O O . THR A 1 99 ? -56.183 27.361 -6.629 1.00 82.65 206 THR A O 1
ATOM 700 N N . SER A 1 100 ? -54.263 28.401 -7.179 1.00 84.77 207 SER A N 1
ATOM 701 C CA . SER A 1 100 ? -54.775 29.746 -6.915 1.00 77.29 207 SER A CA 1
ATOM 702 C C . SER A 1 100 ? -55.948 30.073 -7.826 1.00 74.88 207 SER A C 1
ATOM 703 O O . SER A 1 100 ? -55.875 29.864 -9.036 1.00 79.01 207 SER A O 1
ATOM 706 N N . GLN A 1 101 ? -57.025 30.606 -7.252 1.00 76.65 208 GLN A N 1
ATOM 707 C CA . GLN A 1 101 ? -58.225 30.871 -8.040 1.00 76.79 208 GLN A CA 1
ATOM 708 C C . GLN A 1 101 ? -58.174 32.208 -8.768 1.00 74.41 208 GLN A C 1
ATOM 709 O O . GLN A 1 101 ? -59.013 32.452 -9.643 1.00 75.76 208 GLN A O 1
ATOM 715 N N . LEU A 1 102 ? -57.202 33.062 -8.450 1.00 69.28 209 LEU A N 1
ATOM 716 C CA . LEU A 1 102 ? -57.047 34.365 -9.077 1.00 64.69 209 LEU A CA 1
ATOM 717 C C . LEU A 1 102 ? -55.593 34.545 -9.480 1.00 63.69 209 LEU A C 1
ATOM 718 O O . LEU A 1 102 ? -54.696 34.280 -8.677 1.00 64.43 209 LEU A O 1
ATOM 723 N N . VAL A 1 103 ? -55.362 34.981 -10.715 1.00 62.05 210 VAL A N 1
ATOM 724 C CA . VAL A 1 103 ? -54.035 35.319 -11.199 1.00 59.66 210 VAL A CA 1
ATOM 725 C C . VAL A 1 103 ? -54.070 36.742 -11.732 1.00 64.81 210 VAL A C 1
ATOM 726 O O . VAL A 1 103 ? -54.910 37.074 -12.578 1.00 65.91 210 VAL A O 1
ATOM 730 N N . VAL A 1 104 ? -53.146 37.572 -11.254 1.00 60.00 211 VAL A N 1
ATOM 731 C CA . VAL A 1 104 ? -53.024 38.962 -11.666 1.00 57.09 211 VAL A CA 1
ATOM 732 C C . VAL A 1 104 ? -51.629 39.126 -12.229 1.00 59.57 211 VAL A C 1
ATOM 733 O O . VAL A 1 104 ? -50.658 38.714 -11.589 1.00 62.58 211 VAL A O 1
ATOM 737 N N . ALA A 1 105 ? -51.522 39.705 -13.420 1.00 60.97 212 ALA A N 1
ATOM 738 C CA . ALA A 1 105 ? -50.213 39.909 -14.024 1.00 63.53 212 ALA A CA 1
ATOM 739 C C . ALA A 1 105 ? -50.150 41.276 -14.682 1.00 63.73 212 ALA A C 1
ATOM 740 O O . ALA A 1 105 ? -51.110 41.714 -15.321 1.00 64.35 212 ALA A O 1
ATOM 742 N N . THR A 1 106 ? -49.022 41.949 -14.524 1.00 65.11 213 THR A N 1
ATOM 743 C CA . THR A 1 106 ? -48.839 43.263 -15.110 1.00 66.97 213 THR A CA 1
ATOM 744 C C . THR A 1 106 ? -47.809 43.167 -16.218 1.00 73.13 213 THR A C 1
ATOM 745 O O . THR A 1 106 ? -47.011 42.229 -16.270 1.00 73.75 213 THR A O 1
ATOM 749 N N . THR A 1 107 ? -47.833 44.163 -17.096 1.00 76.08 214 THR A N 1
ATOM 750 C CA . THR A 1 107 ? -47.024 44.146 -18.302 1.00 80.75 214 THR A CA 1
ATOM 751 C C . THR A 1 107 ? -46.947 45.563 -18.856 1.00 80.37 214 THR A C 1
ATOM 752 O O . THR A 1 107 ? -47.808 46.405 -18.575 1.00 74.87 214 THR A O 1
ATOM 756 N N . ASN A 1 108 ? -45.893 45.816 -19.637 1.00 82.69 215 ASN A N 1
ATOM 757 C CA . ASN A 1 108 ? -45.711 47.075 -20.347 1.00 80.50 215 ASN A CA 1
ATOM 758 C C . ASN A 1 108 ? -46.250 47.038 -21.759 1.00 80.56 215 ASN A C 1
ATOM 759 O O . ASN A 1 108 ? -46.388 48.089 -22.388 1.00 83.10 215 ASN A O 1
ATOM 764 N N . LEU A 1 109 ? -46.546 45.868 -22.267 1.00 86.29 216 LEU A N 1
ATOM 765 C CA . LEU A 1 109 ? -46.864 45.725 -23.671 1.00 92.65 216 LEU A CA 1
ATOM 766 C C . LEU A 1 109 ? -48.311 46.135 -23.929 1.00 94.91 216 LEU A C 1
ATOM 767 O O . LEU A 1 109 ? -49.223 45.612 -23.274 1.00 91.13 216 LEU A O 1
ATOM 772 N N . PRO A 1 110 ? -48.566 47.086 -24.830 1.00 97.74 217 PRO A N 1
ATOM 773 C CA . PRO A 1 110 ? -49.959 47.392 -25.199 1.00 95.21 217 PRO A CA 1
ATOM 774 C C . PRO A 1 110 ? -50.731 46.187 -25.719 1.00 99.45 217 PRO A C 1
ATOM 775 O O . PRO A 1 110 ? -51.945 46.092 -25.498 1.00 99.11 217 PRO A O 1
ATOM 779 N N . GLU A 1 111 ? -50.074 45.266 -26.414 1.00 103.41 218 GLU A N 1
ATOM 780 C CA . GLU A 1 111 ? -50.673 43.982 -26.752 1.00 114.02 218 GLU A CA 1
ATOM 781 C C . GLU A 1 111 ? -49.607 42.917 -26.543 1.00 122.16 218 GLU A C 1
ATOM 782 O O . GLU A 1 111 ? -48.488 43.215 -26.121 1.00 117.49 218 GLU A O 1
ATOM 788 N N . PHE A 1 112 ? -49.939 41.669 -26.844 1.00 131.20 219 PHE A N 1
ATOM 789 C CA . PHE A 1 112 ? -48.998 40.572 -26.677 1.00 141.75 219 PHE A CA 1
ATOM 790 C C . PHE A 1 112 ? -48.495 40.060 -28.022 1.00 158.19 219 PHE A C 1
ATOM 791 O O . PHE A 1 112 ? -49.279 39.853 -28.954 1.00 158.27 219 PHE A O 1
ATOM 799 N N . ARG A 1 113 ? -47.170 39.855 -28.104 1.00 176.35 220 ARG A N 1
ATOM 800 C CA . ARG A 1 113 ? -46.481 39.231 -29.230 1.00 183.80 220 ARG A CA 1
ATOM 801 C C . ARG A 1 113 ? -45.150 38.617 -28.800 1.00 193.23 220 ARG A C 1
ATOM 802 O O . ARG A 1 113 ? -44.085 39.188 -29.077 1.00 195.16 220 ARG A O 1
ATOM 810 N N . PRO A 1 114 ? -45.170 37.457 -28.111 1.00 195.07 221 PRO A N 1
ATOM 811 C CA . PRO A 1 114 ? -43.926 36.851 -27.603 1.00 198.73 221 PRO A CA 1
ATOM 812 C C . PRO A 1 114 ? -43.306 35.895 -28.619 1.00 205.16 221 PRO A C 1
ATOM 813 O O . PRO A 1 114 ? -43.606 35.970 -29.814 1.00 205.84 221 PRO A O 1
ATOM 817 N N . ALA A 1 118 ? -46.609 32.966 -31.010 1.00 240.21 225 ALA A N 1
ATOM 818 C CA . ALA A 1 118 ? -47.229 31.964 -31.865 1.00 231.14 225 ALA A CA 1
ATOM 819 C C . ALA A 1 118 ? -48.359 31.314 -31.129 1.00 226.28 225 ALA A C 1
ATOM 820 O O . ALA A 1 118 ? -49.444 31.135 -31.668 1.00 217.95 225 ALA A O 1
ATOM 822 N N . HIS A 1 119 ? -48.108 30.958 -29.882 1.00 231.61 226 HIS A N 1
ATOM 823 C CA . HIS A 1 119 ? -49.157 30.362 -29.086 1.00 229.13 226 HIS A CA 1
ATOM 824 C C . HIS A 1 119 ? -49.778 31.371 -28.143 1.00 227.15 226 HIS A C 1
ATOM 825 O O . HIS A 1 119 ? -50.422 30.998 -27.164 1.00 225.86 226 HIS A O 1
ATOM 832 N N . TYR A 1 120 ? -49.594 32.652 -28.434 1.00 220.45 227 TYR A N 1
ATOM 833 C CA . TYR A 1 120 ? -50.240 33.676 -27.615 1.00 209.86 227 TYR A CA 1
ATOM 834 C C . TYR A 1 120 ? -51.780 33.774 -27.647 1.00 213.93 227 TYR A C 1
ATOM 835 O O . TYR A 1 120 ? -52.387 34.065 -26.622 1.00 200.90 227 TYR A O 1
ATOM 844 N N . PRO A 1 121 ? -52.425 33.540 -28.812 1.00 257.76 228 PRO A N 1
ATOM 845 C CA . PRO A 1 121 ? -53.889 33.614 -28.713 1.00 252.41 228 PRO A CA 1
ATOM 846 C C . PRO A 1 121 ? -54.450 32.426 -27.936 1.00 247.79 228 PRO A C 1
ATOM 847 O O . PRO A 1 121 ? -55.558 32.509 -27.408 1.00 242.14 228 PRO A O 1
ATOM 851 N N . ALA A 1 122 ? -53.697 31.335 -27.869 1.00 212.72 229 ALA A N 1
ATOM 852 C CA . ALA A 1 122 ? -54.149 30.161 -27.121 1.00 193.09 229 ALA A CA 1
ATOM 853 C C . ALA A 1 122 ? -54.241 30.481 -25.638 1.00 185.10 229 ALA A C 1
ATOM 854 O O . ALA A 1 122 ? -55.099 29.947 -24.926 1.00 175.99 229 ALA A O 1
ATOM 856 N N . VAL A 1 123 ? -53.373 31.377 -25.163 1.00 186.95 230 VAL A N 1
ATOM 857 C CA . VAL A 1 123 ? -53.560 31.968 -23.842 1.00 179.00 230 VAL A CA 1
ATOM 858 C C . VAL A 1 123 ? -54.798 32.857 -23.827 1.00 173.35 230 VAL A C 1
ATOM 859 O O . VAL A 1 123 ? -55.659 32.722 -22.957 1.00 169.69 230 VAL A O 1
ATOM 863 N N . GLU A 1 124 ? -54.912 33.779 -24.790 1.00 172.08 231 GLU A N 1
ATOM 864 C CA . GLU A 1 124 ? -55.830 34.906 -24.630 1.00 155.13 231 GLU A CA 1
ATOM 865 C C . GLU A 1 124 ? -57.268 34.515 -24.266 1.00 144.62 231 GLU A C 1
ATOM 866 O O . GLU A 1 124 ? -57.987 35.359 -23.719 1.00 136.05 231 GLU A O 1
ATOM 872 N N . ARG A 1 125 ? -57.709 33.275 -24.525 1.00 153.14 232 ARG A N 1
ATOM 873 C CA . ARG A 1 125 ? -58.912 32.789 -23.847 1.00 146.03 232 ARG A CA 1
ATOM 874 C C . ARG A 1 125 ? -58.789 32.690 -22.339 1.00 136.95 232 ARG A C 1
ATOM 875 O O . ARG A 1 125 ? -59.743 32.980 -21.607 1.00 128.01 232 ARG A O 1
ATOM 883 N N . ARG A 1 126 ? -57.624 32.246 -21.869 1.00 144.38 233 ARG A N 1
ATOM 884 C CA . ARG A 1 126 ? -57.351 32.129 -20.446 1.00 135.93 233 ARG A CA 1
ATOM 885 C C . ARG A 1 126 ? -57.490 33.469 -19.729 1.00 123.95 233 ARG A C 1
ATOM 886 O O . ARG A 1 126 ? -57.863 33.512 -18.552 1.00 117.56 233 ARG A O 1
ATOM 894 N N . ILE A 1 127 ? -57.203 34.572 -20.427 1.00 116.50 234 ILE A N 1
ATOM 895 C CA . ILE A 1 127 ? -57.183 35.914 -19.847 1.00 96.99 234 ILE A CA 1
ATOM 896 C C . ILE A 1 127 ? -58.624 36.398 -19.749 1.00 91.78 234 ILE A C 1
ATOM 897 O O . ILE A 1 127 ? -59.237 36.759 -20.753 1.00 91.61 234 ILE A O 1
ATOM 902 N N . THR A 1 128 ? -59.163 36.424 -18.529 1.00 74.80 235 THR A N 1
ATOM 903 C CA . THR A 1 128 ? -60.553 36.824 -18.328 1.00 67.62 235 THR A CA 1
ATOM 904 C C . THR A 1 128 ? -60.755 38.309 -18.585 1.00 68.36 235 THR A C 1
ATOM 905 O O . THR A 1 128 ? -61.680 38.704 -19.301 1.00 68.39 235 THR A O 1
ATOM 909 N N . PHE A 1 129 ? -59.928 39.149 -17.953 1.00 66.21 236 PHE A N 1
ATOM 910 C CA . PHE A 1 129 ? -60.065 40.597 -17.964 1.00 63.22 236 PHE A CA 1
ATOM 911 C C . PHE A 1 129 ? -58.771 41.229 -18.450 1.00 66.24 236 PHE A C 1
ATOM 912 O O . PHE A 1 129 ? -57.699 40.962 -17.896 1.00 67.51 236 PHE A O 1
ATOM 920 N N . ASP A 1 130 ? -58.870 42.085 -19.460 1.00 66.37 237 ASP A N 1
ATOM 921 C CA . ASP A 1 130 ? -57.718 42.799 -20.006 1.00 68.35 237 ASP A CA 1
ATOM 922 C C . ASP A 1 130 ? -57.920 44.295 -19.777 1.00 68.20 237 ASP A C 1
ATOM 923 O O . ASP A 1 130 ? -58.787 44.911 -20.406 1.00 68.45 237 ASP A O 1
ATOM 928 N N . TYR A 1 131 ? -57.125 44.885 -18.887 1.00 70.47 238 TYR A N 1
ATOM 929 C CA . TYR A 1 131 ? -57.256 46.294 -18.534 1.00 68.53 238 TYR A CA 1
ATOM 930 C C . TYR A 1 131 ? -55.957 47.035 -18.806 1.00 69.96 238 TYR A C 1
ATOM 931 O O . TYR A 1 131 ? -54.873 46.536 -18.485 1.00 70.12 238 TYR A O 1
ATOM 940 N N . SER A 1 132 ? -56.072 48.234 -19.382 1.00 63.87 239 SER A N 1
ATOM 941 C CA . SER A 1 132 ? -54.966 49.185 -19.453 1.00 60.88 239 SER A CA 1
ATOM 942 C C . SER A 1 132 ? -55.155 50.240 -18.372 1.00 58.36 239 SER A C 1
ATOM 943 O O . SER A 1 132 ? -56.215 50.864 -18.292 1.00 62.37 239 SER A O 1
ATOM 946 N N . VAL A 1 133 ? -54.126 50.457 -17.567 1.00 54.23 240 VAL A N 1
ATOM 947 C CA . VAL A 1 133 ? -54.173 51.355 -16.414 1.00 53.34 240 VAL A CA 1
ATOM 948 C C . VAL A 1 133 ? -53.531 52.695 -16.742 1.00 51.90 240 VAL A C 1
ATOM 949 O O . VAL A 1 133 ? -52.485 52.751 -17.404 1.00 58.42 240 VAL A O 1
ATOM 953 N N . SER A 1 134 ? -54.115 53.774 -16.221 1.00 50.51 241 SER A N 1
ATOM 954 C CA . SER A 1 134 ? -53.537 55.111 -16.325 1.00 50.23 241 SER A CA 1
ATOM 955 C C . SER A 1 134 ? -54.164 56.013 -15.275 1.00 51.14 241 SER A C 1
ATOM 956 O O . SER A 1 134 ? -55.359 55.897 -14.994 1.00 52.78 241 SER A O 1
ATOM 959 N N . ALA A 1 135 ? -53.367 56.923 -14.719 1.00 52.87 242 ALA A N 1
ATOM 960 C CA . ALA A 1 135 ? -53.861 57.797 -13.660 1.00 51.38 242 ALA A CA 1
ATOM 961 C C . ALA A 1 135 ? -55.108 58.539 -14.105 1.00 51.72 242 ALA A C 1
ATOM 962 O O . ALA A 1 135 ? -55.191 58.999 -15.242 1.00 55.05 242 ALA A O 1
ATOM 964 N N . GLY A 1 136 ? -56.084 58.648 -13.202 1.00 48.90 243 GLY A N 1
ATOM 965 C CA . GLY A 1 136 ? -57.273 59.424 -13.461 1.00 49.86 243 GLY A CA 1
ATOM 966 C C . GLY A 1 136 ? -57.009 60.925 -13.505 1.00 54.02 243 GLY A C 1
ATOM 967 O O . GLY A 1 136 ? -55.978 61.430 -13.033 1.00 51.53 243 GLY A O 1
ATOM 968 N N . PRO A 1 137 ? -57.962 61.678 -14.056 1.00 54.87 244 PRO A N 1
ATOM 969 C CA . PRO A 1 137 ? -57.681 63.086 -14.346 1.00 48.34 244 PRO A CA 1
ATOM 970 C C . PRO A 1 137 ? -57.372 63.920 -13.129 1.00 50.33 244 PRO A C 1
ATOM 971 O O . PRO A 1 137 ? -56.684 64.931 -13.277 1.00 57.09 244 PRO A O 1
ATOM 975 N N . VAL A 1 138 ? -57.842 63.574 -11.934 1.00 49.95 245 VAL A N 1
ATOM 976 C CA . VAL A 1 138 ? -57.594 64.468 -10.807 1.00 51.89 245 VAL A CA 1
ATOM 977 C C . VAL A 1 138 ? -56.638 63.846 -9.812 1.00 53.81 245 VAL A C 1
ATOM 978 O O . VAL A 1 138 ? -56.573 64.287 -8.670 1.00 54.59 245 VAL A O 1
ATOM 982 N N . CYS A 1 139 ? -55.914 62.812 -10.233 1.00 55.90 246 CYS A N 1
ATOM 983 C CA . CYS A 1 139 ? -54.718 62.356 -9.538 1.00 57.59 246 CYS A CA 1
ATOM 984 C C . CYS A 1 139 ? -53.566 62.196 -10.511 1.00 57.43 246 CYS A C 1
ATOM 985 O O . CYS A 1 139 ? -52.698 61.339 -10.329 1.00 56.62 246 CYS A O 1
ATOM 988 N N . SER A 1 140 ? -53.559 62.987 -11.575 1.00 55.95 247 SER A N 1
ATOM 989 C CA . SER A 1 140 ? -52.460 62.949 -12.517 1.00 54.46 247 SER A CA 1
ATOM 990 C C . SER A 1 140 ? -51.521 64.098 -12.181 1.00 52.80 247 SER A C 1
ATOM 991 O O . SER A 1 140 ? -51.966 65.199 -11.853 1.00 56.38 247 SER A O 1
ATOM 994 N N . LYS A 1 141 ? -50.233 63.800 -12.172 1.00 51.62 248 LYS A N 1
ATOM 995 C CA . LYS A 1 141 ? -49.172 64.680 -11.716 1.00 54.13 248 LYS A CA 1
ATOM 996 C C . LYS A 1 141 ? -48.081 64.635 -12.771 1.00 55.10 248 LYS A C 1
ATOM 997 O O . LYS A 1 141 ? -48.113 63.801 -13.673 1.00 60.17 248 LYS A O 1
ATOM 1003 N N . THR A 1 142 ? -47.121 65.535 -12.695 1.00 52.91 249 THR A N 1
ATOM 1004 C CA . THR A 1 142 ? -45.970 65.443 -13.576 1.00 58.28 249 THR A CA 1
ATOM 1005 C C . THR A 1 142 ? -44.697 65.301 -12.754 1.00 62.03 249 THR A C 1
ATOM 1006 O O . THR A 1 142 ? -44.520 65.979 -11.736 1.00 60.03 249 THR A O 1
ATOM 1010 N N . GLU A 1 143 ? -43.841 64.369 -13.167 1.00 56.18 250 GLU A N 1
ATOM 1011 C CA . GLU A 1 143 ? -42.645 64.053 -12.398 1.00 58.59 250 GLU A CA 1
ATOM 1012 C C . GLU A 1 143 ? -41.523 63.716 -13.365 1.00 63.77 250 GLU A C 1
ATOM 1013 O O . GLU A 1 143 ? -41.574 62.672 -14.033 1.00 63.87 250 GLU A O 1
ATOM 1019 N N . ALA A 1 144 ? -40.493 64.573 -13.385 1.00 61.50 251 ALA A N 1
ATOM 1020 C CA . ALA A 1 144 ? -39.439 64.516 -14.387 1.00 56.15 251 ALA A CA 1
ATOM 1021 C C . ALA A 1 144 ? -40.021 64.624 -15.782 1.00 63.61 251 ALA A C 1
ATOM 1022 O O . ALA A 1 144 ? -39.537 63.976 -16.706 1.00 71.70 251 ALA A O 1
ATOM 1024 N N . GLY A 1 145 ? -41.082 65.417 -15.931 1.00 63.66 252 GLY A N 1
ATOM 1025 C CA . GLY A 1 145 ? -41.722 65.616 -17.220 1.00 63.16 252 GLY A CA 1
ATOM 1026 C C . GLY A 1 145 ? -42.625 64.499 -17.702 1.00 66.52 252 GLY A C 1
ATOM 1027 O O . GLY A 1 145 ? -43.028 64.527 -18.869 1.00 70.05 252 GLY A O 1
ATOM 1028 N N . TYR A 1 146 ? -42.955 63.517 -16.860 1.00 66.37 253 TYR A N 1
ATOM 1029 C CA . TYR A 1 146 ? -43.845 62.422 -17.233 1.00 69.07 253 TYR A CA 1
ATOM 1030 C C . TYR A 1 146 ? -45.161 62.522 -16.472 1.00 64.58 253 TYR A C 1
ATOM 1031 O O . TYR A 1 146 ? -45.205 62.984 -15.326 1.00 60.61 253 TYR A O 1
ATOM 1040 N N . LYS A 1 147 ? -46.235 62.067 -17.112 1.00 61.10 254 LYS A N 1
ATOM 1041 C CA . LYS A 1 147 ? -47.521 61.984 -16.438 1.00 58.95 254 LYS A CA 1
ATOM 1042 C C . LYS A 1 147 ? -47.548 60.734 -15.570 1.00 59.72 254 LYS A C 1
ATOM 1043 O O . LYS A 1 147 ? -47.225 59.641 -16.041 1.00 64.38 254 LYS A O 1
ATOM 1049 N N . VAL A 1 148 ? -47.884 60.893 -14.289 1.00 59.80 255 VAL A N 1
ATOM 1050 C CA . VAL A 1 148 ? -47.870 59.784 -13.346 1.00 58.64 255 VAL A CA 1
ATOM 1051 C C . VAL A 1 148 ? -49.007 59.945 -12.352 1.00 59.28 255 VAL A C 1
ATOM 1052 O O . VAL A 1 148 ? -49.512 61.041 -12.121 1.00 58.54 255 VAL A O 1
ATOM 1056 N N . LEU A 1 149 ? -49.378 58.832 -11.729 1.00 60.17 256 LEU A N 1
ATOM 1057 C CA . LEU A 1 149 ? -50.380 58.857 -10.678 1.00 56.75 256 LEU A CA 1
ATOM 1058 C C . LEU A 1 149 ? -49.912 59.686 -9.502 1.00 54.75 256 LEU A C 1
ATOM 1059 O O . LEU A 1 149 ? -48.820 59.477 -8.983 1.00 57.47 256 LEU A O 1
ATOM 1064 N N . ASP A 1 150 ? -50.749 60.620 -9.080 1.00 56.77 257 ASP A N 1
ATOM 1065 C CA . ASP A 1 150 ? -50.495 61.452 -7.905 1.00 57.31 257 ASP A CA 1
ATOM 1066 C C . ASP A 1 150 ? -50.816 60.523 -6.743 1.00 56.08 257 ASP A C 1
ATOM 1067 O O . ASP A 1 150 ? -51.966 60.288 -6.391 1.00 57.97 257 ASP A O 1
ATOM 1072 N N . VAL A 1 151 ? -49.762 60.052 -6.100 1.00 61.51 258 VAL A N 1
ATOM 1073 C CA . VAL A 1 151 ? -49.876 59.061 -5.046 1.00 60.48 258 VAL A CA 1
ATOM 1074 C C . VAL A 1 151 ? -50.304 59.761 -3.754 1.00 59.71 258 VAL A C 1
ATOM 1075 O O . VAL A 1 151 ? -51.158 59.254 -3.010 1.00 60.20 258 VAL A O 1
ATOM 1079 N N . GLU A 1 152 ? -49.732 60.926 -3.460 1.00 71.17 259 GLU A N 1
ATOM 1080 C CA . GLU A 1 152 ? -50.100 61.635 -2.241 1.00 70.89 259 GLU A CA 1
ATOM 1081 C C . GLU A 1 152 ? -51.590 61.971 -2.225 1.00 71.71 259 GLU A C 1
ATOM 1082 O O . GLU A 1 152 ? -52.269 61.791 -1.202 1.00 76.29 259 GLU A O 1
ATOM 1088 N N . ARG A 1 153 ? -52.122 62.431 -3.358 1.00 63.20 260 ARG A N 1
ATOM 1089 C CA . ARG A 1 153 ? -53.526 62.829 -3.438 1.00 58.09 260 ARG A CA 1
ATOM 1090 C C . ARG A 1 153 ? -54.474 61.634 -3.499 1.00 54.14 260 ARG A C 1
ATOM 1091 O O . ARG A 1 153 ? -55.605 61.714 -3.006 1.00 54.27 260 ARG A O 1
ATOM 1099 N N . ALA A 1 154 ? -54.052 60.533 -4.112 1.00 53.91 261 ALA A N 1
ATOM 1100 C CA . ALA A 1 154 ? -54.963 59.427 -4.358 1.00 50.46 261 ALA A CA 1
ATOM 1101 C C . ALA A 1 154 ? -55.226 58.564 -3.133 1.00 50.08 261 ALA A C 1
ATOM 1102 O O . ALA A 1 154 ? -56.070 57.672 -3.205 1.00 47.13 261 ALA A O 1
ATOM 1104 N N . PHE A 1 155 ? -54.539 58.778 -2.021 1.00 50.50 262 PHE A N 1
ATOM 1105 C CA . PHE A 1 155 ? -54.781 57.965 -0.845 1.00 44.92 262 PHE A CA 1
ATOM 1106 C C . PHE A 1 155 ? -55.386 58.742 0.305 1.00 49.16 262 PHE A C 1
ATOM 1107 O O . PHE A 1 155 ? -55.695 58.134 1.333 1.00 48.78 262 PHE A O 1
ATOM 1115 N N . ARG A 1 156 ? -55.537 60.058 0.185 1.00 51.44 263 ARG A N 1
ATOM 1116 C CA . ARG A 1 156 ? -56.208 60.819 1.225 1.00 45.64 263 ARG A CA 1
ATOM 1117 C C . ARG A 1 156 ? -57.593 60.231 1.445 1.00 44.06 263 ARG A C 1
ATOM 1118 O O . ARG A 1 156 ? -58.344 60.047 0.476 1.00 45.76 263 ARG A O 1
ATOM 1126 N N . PRO A 1 157 ? -57.944 59.876 2.678 1.00 42.40 264 PRO A N 1
ATOM 1127 C CA . PRO A 1 157 ? -59.266 59.288 2.941 1.00 46.79 264 PRO A CA 1
ATOM 1128 C C . PRO A 1 157 ? -60.404 60.219 2.534 1.00 48.69 264 PRO A C 1
ATOM 1129 O O . PRO A 1 157 ? -60.380 61.413 2.828 1.00 47.49 264 PRO A O 1
ATOM 1133 N N . THR A 1 158 ? -61.410 59.668 1.843 1.00 47.32 265 THR A N 1
ATOM 1134 C CA . THR A 1 158 ? -62.501 60.509 1.375 1.00 47.89 265 THR A CA 1
ATOM 1135 C C . THR A 1 158 ? -63.868 60.023 1.855 1.00 56.19 265 THR A C 1
ATOM 1136 O O . THR A 1 158 ? -64.887 60.430 1.279 1.00 56.24 265 THR A O 1
ATOM 1140 N N . GLY A 1 159 ? -63.930 59.175 2.909 1.00 62.01 266 GLY A N 1
ATOM 1141 C CA . GLY A 1 159 ? -65.199 58.743 3.491 1.00 67.49 266 GLY A CA 1
ATOM 1142 C C . GLY A 1 159 ? -65.291 57.232 3.723 1.00 67.10 266 GLY A C 1
ATOM 1143 O O . GLY A 1 159 ? -64.293 56.507 3.724 1.00 66.62 266 GLY A O 1
ATOM 1144 N N . GLU A 1 160 ? -66.509 56.745 3.947 1.00 70.16 267 GLU A N 1
ATOM 1145 C CA . GLU A 1 160 ? -66.689 55.341 4.298 1.00 72.14 267 GLU A CA 1
ATOM 1146 C C . GLU A 1 160 ? -66.362 54.461 3.094 1.00 65.49 267 GLU A C 1
ATOM 1147 O O . GLU A 1 160 ? -66.665 54.812 1.948 1.00 63.60 267 GLU A O 1
ATOM 1153 N N . ALA A 1 161 ? -65.734 53.317 3.368 1.00 62.17 268 ALA A N 1
ATOM 1154 C CA . ALA A 1 161 ? -65.210 52.479 2.308 1.00 56.91 268 ALA A CA 1
ATOM 1155 C C . ALA A 1 161 ? -66.326 52.053 1.365 1.00 55.03 268 ALA A C 1
ATOM 1156 O O . ALA A 1 161 ? -67.458 51.830 1.787 1.00 58.32 268 ALA A O 1
ATOM 1158 N N . PRO A 1 162 ? -66.031 51.943 0.072 1.00 50.82 269 PRO A N 1
ATOM 1159 C CA . PRO A 1 162 ? -67.058 51.524 -0.872 1.00 52.15 269 PRO A CA 1
ATOM 1160 C C . PRO A 1 162 ? -67.269 50.021 -0.926 1.00 52.27 269 PRO A C 1
ATOM 1161 O O . PRO A 1 162 ? -68.187 49.585 -1.628 1.00 49.54 269 PRO A O 1
ATOM 1165 N N . LEU A 1 163 ? -66.428 49.228 -0.260 1.00 51.57 270 LEU A N 1
ATOM 1166 C CA . LEU A 1 163 ? -66.658 47.809 -0.003 1.00 48.47 270 LEU A CA 1
ATOM 1167 C C . LEU A 1 163 ? -66.101 47.473 1.378 1.00 49.05 270 LEU A C 1
ATOM 1168 O O . LEU A 1 163 ? -65.189 48.152 1.859 1.00 49.66 270 LEU A O 1
ATOM 1173 N N . PRO A 1 164 ? -66.630 46.441 2.026 1.00 48.44 271 PRO A N 1
ATOM 1174 C CA . PRO A 1 164 ? -66.195 46.122 3.400 1.00 44.88 271 PRO A CA 1
ATOM 1175 C C . PRO A 1 164 ? -64.728 45.809 3.552 1.00 45.39 271 PRO A C 1
ATOM 1176 O O . PRO A 1 164 ? -64.192 45.984 4.649 1.00 49.15 271 PRO A O 1
ATOM 1180 N N . CYS A 1 165 ? -64.066 45.294 2.525 1.00 45.49 272 CYS A N 1
ATOM 1181 C CA . CYS A 1 165 ? -62.678 44.893 2.689 1.00 42.65 272 CYS A CA 1
ATOM 1182 C C . CYS A 1 165 ? -61.733 46.076 2.667 1.00 48.44 272 CYS A C 1
ATOM 1183 O O . CYS A 1 165 ? -60.517 45.894 2.848 1.00 47.91 272 CYS A O 1
ATOM 1186 N N . PHE A 1 166 ? -62.256 47.270 2.416 1.00 48.32 273 PHE A N 1
ATOM 1187 C CA . PHE A 1 166 ? -61.485 48.496 2.469 1.00 50.62 273 PHE A CA 1
ATOM 1188 C C . PHE A 1 166 ? -61.751 49.208 3.779 1.00 53.88 273 PHE A C 1
ATOM 1189 O O . PHE A 1 166 ? -62.865 49.166 4.310 1.00 55.67 273 PHE A O 1
ATOM 1197 N N . GLN A 1 167 ? -60.725 49.867 4.300 1.00 57.85 274 GLN A N 1
ATOM 1198 C CA . GLN A 1 167 ? -60.897 50.577 5.551 1.00 59.84 274 GLN A CA 1
ATOM 1199 C C . GLN A 1 167 ? -61.450 51.973 5.368 1.00 61.99 274 GLN A C 1
ATOM 1200 O O . GLN A 1 167 ? -61.851 52.582 6.360 1.00 63.99 274 GLN A O 1
ATOM 1206 N N . ASN A 1 168 ? -61.499 52.477 4.134 1.00 56.15 275 ASN A N 1
ATOM 1207 C CA . ASN A 1 168 ? -62.041 53.799 3.809 1.00 56.25 275 ASN A CA 1
ATOM 1208 C C . ASN A 1 168 ? -62.038 53.941 2.293 1.00 54.17 275 ASN A C 1
ATOM 1209 O O . ASN A 1 168 ? -61.530 53.079 1.575 1.00 54.93 275 ASN A O 1
ATOM 1214 N N . ASN A 1 169 ? -62.585 55.051 1.817 1.00 54.48 276 ASN A N 1
ATOM 1215 C CA . ASN A 1 169 ? -62.553 55.375 0.396 1.00 53.57 276 ASN A CA 1
ATOM 1216 C C . ASN A 1 169 ? -61.359 56.319 0.168 1.00 52.43 276 ASN A C 1
ATOM 1217 O O . ASN A 1 169 ? -60.805 56.911 1.101 1.00 48.49 276 ASN A O 1
ATOM 1222 N N . CYS A 1 170 ? -60.976 56.452 -1.101 1.00 47.41 277 CYS A N 1
ATOM 1223 C CA . CYS A 1 170 ? -59.935 57.367 -1.556 1.00 47.18 277 CYS A CA 1
ATOM 1224 C C . CYS A 1 170 ? -59.936 57.338 -3.082 1.00 45.46 277 CYS A C 1
ATOM 1225 O O . CYS A 1 170 ? -60.552 56.465 -3.699 1.00 46.85 277 CYS A O 1
ATOM 1228 N N . LEU A 1 171 ? -59.267 58.320 -3.694 1.00 44.42 278 LEU A N 1
ATOM 1229 C CA . LEU A 1 171 ? -59.459 58.481 -5.130 1.00 44.60 278 LEU A CA 1
ATOM 1230 C C . LEU A 1 171 ? -58.782 57.385 -5.918 1.00 44.62 278 LEU A C 1
ATOM 1231 O O . LEU A 1 171 ? -59.135 57.158 -7.076 1.00 42.24 278 LEU A O 1
ATOM 1236 N N . PHE A 1 172 ? -57.803 56.730 -5.325 1.00 43.49 279 PHE A N 1
ATOM 1237 C CA . PHE A 1 172 ? -57.243 55.522 -5.891 1.00 41.76 279 PHE A CA 1
ATOM 1238 C C . PHE A 1 172 ? -58.380 54.575 -6.296 1.00 43.59 279 PHE A C 1
ATOM 1239 O O . PHE A 1 172 ? -58.381 53.966 -7.377 1.00 44.05 279 PHE A O 1
ATOM 1247 N N . LEU A 1 173 ? -59.404 54.509 -5.467 1.00 42.80 280 LEU A N 1
ATOM 1248 C CA . LEU A 1 173 ? -60.498 53.591 -5.707 1.00 44.97 280 LEU A CA 1
ATOM 1249 C C . LEU A 1 173 ? -61.513 54.085 -6.742 1.00 46.02 280 LEU A C 1
ATOM 1250 O O . LEU A 1 173 ? -62.433 53.335 -7.055 1.00 45.60 280 LEU A O 1
ATOM 1255 N N . GLU A 1 174 ? -61.379 55.294 -7.298 1.00 45.24 281 GLU A N 1
ATOM 1256 C CA . GLU A 1 174 ? -62.399 55.865 -8.176 1.00 45.31 281 GLU A CA 1
ATOM 1257 C C . GLU A 1 174 ? -61.830 56.240 -9.537 1.00 47.17 281 GLU A C 1
ATOM 1258 O O . GLU A 1 174 ? -60.683 56.661 -9.638 1.00 47.21 281 GLU A O 1
ATOM 1264 N N . LYS A 1 175 ? -62.647 56.157 -10.594 1.00 49.95 282 LYS A N 1
ATOM 1265 C CA . LYS A 1 175 ? -62.058 56.428 -11.901 1.00 49.73 282 LYS A CA 1
ATOM 1266 C C . LYS A 1 175 ? -61.586 57.862 -12.038 1.00 51.60 282 LYS A C 1
ATOM 1267 O O . LYS A 1 175 ? -60.860 58.164 -12.992 1.00 54.61 282 LYS A O 1
ATOM 1273 N N . ALA A 1 176 ? -61.953 58.747 -11.111 1.00 49.27 283 ALA A N 1
ATOM 1274 C CA . ALA A 1 176 ? -61.343 60.071 -11.126 1.00 49.90 283 ALA A CA 1
ATOM 1275 C C . ALA A 1 176 ? -59.880 60.016 -10.732 1.00 47.86 283 ALA A C 1
ATOM 1276 O O . ALA A 1 176 ? -59.113 60.892 -11.124 1.00 50.30 283 ALA A O 1
ATOM 1278 N N . GLY A 1 177 ? -59.478 59.026 -9.945 1.00 49.11 284 GLY A N 1
ATOM 1279 C CA . GLY A 1 177 ? -58.118 58.955 -9.448 1.00 48.09 284 GLY A CA 1
ATOM 1280 C C . GLY A 1 177 ? -57.246 58.060 -10.295 1.00 46.70 284 GLY A C 1
ATOM 1281 O O . GLY A 1 177 ? -56.106 58.407 -10.616 1.00 48.10 284 GLY A O 1
ATOM 1282 N N . LEU A 1 178 ? -57.805 56.923 -10.686 1.00 45.67 285 LEU A N 1
ATOM 1283 C CA . LEU A 1 178 ? -57.108 55.873 -11.409 1.00 46.53 285 LEU A CA 1
ATOM 1284 C C . LEU A 1 178 ? -58.123 55.225 -12.347 1.00 51.24 285 LEU A C 1
ATOM 1285 O O . LEU A 1 178 ? -59.263 54.963 -11.952 1.00 52.79 285 LEU A O 1
ATOM 1290 N N . GLN A 1 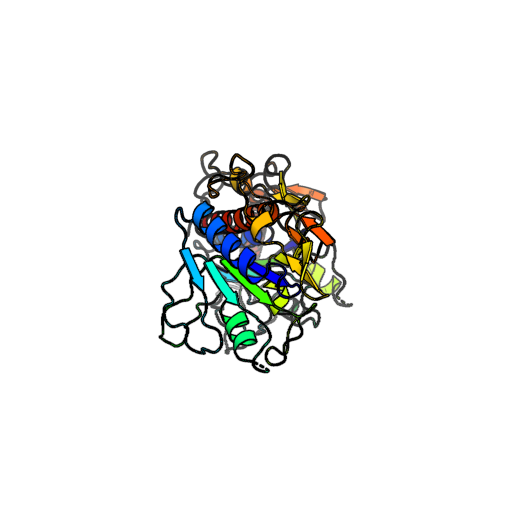179 ? -57.736 55.005 -13.593 1.00 48.15 286 GLN A N 1
ATOM 1291 C CA . GLN A 1 179 ? -58.671 54.541 -14.601 1.00 48.09 286 GLN A CA 1
ATOM 1292 C C . GLN A 1 179 ? -58.252 53.182 -15.128 1.00 52.97 286 GLN A C 1
ATOM 1293 O O . GLN A 1 179 ? -57.085 52.976 -15.473 1.00 52.95 286 GLN A O 1
ATOM 1299 N N . PHE A 1 180 ? -59.208 52.261 -15.206 1.00 55.97 287 PHE A N 1
ATOM 1300 C CA . PHE A 1 180 ? -58.990 50.950 -15.805 1.00 53.91 287 PHE A CA 1
ATOM 1301 C C . PHE A 1 180 ? -59.868 50.856 -17.040 1.00 57.38 287 PHE A C 1
ATOM 1302 O O . PHE A 1 180 ? -61.101 50.862 -16.927 1.00 59.31 287 PHE A O 1
ATOM 1310 N N . ARG A 1 181 ? -59.244 50.805 -18.215 1.00 58.51 288 ARG A N 1
ATOM 1311 C CA . ARG A 1 181 ? -59.986 50.734 -19.466 1.00 63.58 288 ARG A CA 1
ATOM 1312 C C . ARG A 1 181 ? -60.078 49.280 -19.877 1.00 66.77 288 ARG A C 1
ATOM 1313 O O . ARG A 1 181 ? -59.046 48.637 -20.091 1.00 67.63 288 ARG A O 1
ATOM 1321 N N . ASP A 1 182 ? -61.305 48.763 -19.969 1.00 68.92 289 ASP A N 1
ATOM 1322 C CA . ASP A 1 182 ? -61.522 47.374 -20.367 1.00 70.77 289 ASP A CA 1
ATOM 1323 C C . ASP A 1 182 ? -61.198 47.241 -21.847 1.00 74.12 289 ASP A C 1
ATOM 1324 O O . ASP A 1 182 ? -61.911 47.794 -22.694 1.00 76.13 289 ASP A O 1
ATOM 1329 N N . ASN A 1 183 ? -60.130 46.505 -22.164 1.00 72.79 290 ASN A N 1
ATOM 1330 C CA . ASN A 1 183 ? -59.625 46.528 -23.531 1.00 75.12 290 ASN A CA 1
ATOM 1331 C C . ASN A 1 183 ? -60.575 45.865 -24.515 1.00 82.18 290 ASN A C 1
ATOM 1332 O O . ASN A 1 183 ? -60.386 46.002 -25.729 1.00 85.63 290 ASN A O 1
ATOM 1337 N N . ARG A 1 184 ? -61.603 45.182 -24.028 1.00 80.54 291 ARG A N 1
ATOM 1338 C CA . ARG A 1 184 ? -62.585 44.554 -24.888 1.00 79.30 291 ARG A CA 1
ATOM 1339 C C . ARG A 1 184 ? -63.920 45.285 -24.943 1.00 80.17 291 ARG A C 1
ATOM 1340 O O . ARG A 1 184 ? -64.432 45.551 -26.038 1.00 82.50 291 ARG A O 1
ATOM 1348 N N . THR A 1 185 ? -64.487 45.660 -23.797 1.00 79.69 292 THR A N 1
ATOM 1349 C CA . THR A 1 185 ? -65.719 46.441 -23.840 1.00 77.53 292 THR A CA 1
ATOM 1350 C C . THR A 1 185 ? -65.419 47.924 -24.111 1.00 75.35 292 THR A C 1
ATOM 1351 O O . THR A 1 185 ? -66.353 48.684 -24.385 1.00 70.82 292 THR A O 1
ATOM 1355 N N . LYS A 1 186 ? -64.146 48.343 -24.063 1.00 74.64 293 LYS A N 1
ATOM 1356 C CA . LYS A 1 186 ? -63.706 49.742 -24.182 1.00 75.06 293 LYS A CA 1
ATOM 1357 C C . LYS A 1 186 ? -64.478 50.618 -23.203 1.00 70.44 293 LYS A C 1
ATOM 1358 O O . LYS A 1 186 ? -64.567 51.835 -23.381 1.00 70.94 293 LYS A O 1
ATOM 1364 N N . GLU A 1 187 ? -65.028 49.998 -22.169 1.00 72.54 294 GLU A N 1
ATOM 1365 C CA . GLU A 1 187 ? -65.638 50.682 -21.046 1.00 68.37 294 GLU A CA 1
ATOM 1366 C C . GLU A 1 187 ? -64.485 51.102 -20.143 1.00 68.22 294 GLU A C 1
ATOM 1367 O O . GLU A 1 187 ? -63.388 50.546 -20.196 1.00 67.03 294 GLU A O 1
ATOM 1373 N N . ILE A 1 188 ? -64.740 52.094 -19.300 1.00 68.38 295 ILE A N 1
ATOM 1374 C CA . ILE A 1 188 ? -63.726 52.651 -18.411 1.00 65.62 295 ILE A CA 1
ATOM 1375 C C . ILE A 1 188 ? -64.235 52.559 -16.976 1.00 64.90 295 ILE A C 1
ATOM 1376 O O . ILE A 1 188 ? -65.192 53.251 -16.598 1.00 66.19 295 ILE A O 1
ATOM 1381 N N . ILE A 1 189 ? -63.579 51.733 -16.165 1.00 58.97 296 ILE A N 1
ATOM 1382 C CA . ILE A 1 189 ? -64.067 51.430 -14.835 1.00 55.55 296 ILE A CA 1
ATOM 1383 C C . ILE A 1 189 ? -63.005 51.800 -13.797 1.00 59.66 296 ILE A C 1
ATOM 1384 O O . ILE A 1 189 ? -61.832 52.025 -14.119 1.00 58.41 296 ILE A O 1
ATOM 1389 N N . SER A 1 190 ? -63.451 51.882 -12.540 1.00 58.33 297 SER A N 1
ATOM 1390 C CA . SER A 1 190 ? -62.629 52.124 -11.367 1.00 51.59 297 SER A CA 1
ATOM 1391 C C . SER A 1 190 ? -62.002 50.822 -10.851 1.00 57.15 297 SER A C 1
ATOM 1392 O O . SER A 1 190 ? -62.336 49.714 -11.291 1.00 56.18 297 SER A O 1
ATOM 1395 N N . LEU A 1 191 ? -61.085 50.956 -9.885 1.00 52.34 298 LEU A N 1
ATOM 1396 C CA . LEU A 1 191 ? -60.497 49.764 -9.292 1.00 45.63 298 LEU A CA 1
ATOM 1397 C C . LEU A 1 191 ? -61.551 48.988 -8.534 1.00 49.56 298 LEU A C 1
ATOM 1398 O O . LEU A 1 191 ? -61.525 47.754 -8.483 1.00 54.40 298 LEU A O 1
ATOM 1403 N N . VAL A 1 192 ? -62.507 49.691 -7.953 1.00 49.99 299 VAL A N 1
ATOM 1404 C CA . VAL A 1 192 ? -63.586 49.003 -7.258 1.00 51.77 299 VAL A CA 1
ATOM 1405 C C . VAL A 1 192 ? -64.391 48.142 -8.234 1.00 53.33 299 VAL A C 1
ATOM 1406 O O . VAL A 1 192 ? -64.634 46.954 -7.984 1.00 54.74 299 VAL A O 1
ATOM 1410 N N . ASP A 1 193 ? -64.778 48.710 -9.376 1.00 56.04 300 ASP A N 1
ATOM 1411 C CA . ASP A 1 193 ? -65.376 47.899 -10.431 1.00 57.14 300 ASP A CA 1
ATOM 1412 C C . ASP A 1 193 ? -64.507 46.692 -10.794 1.00 58.16 300 ASP A C 1
ATOM 1413 O O . ASP A 1 193 ? -64.990 45.557 -10.818 1.00 57.17 300 ASP A O 1
ATOM 1418 N N . VAL A 1 194 ? -63.216 46.917 -11.067 1.00 56.42 301 VAL A N 1
ATOM 1419 C CA . VAL A 1 194 ? -62.331 45.807 -11.413 1.00 55.93 301 VAL A CA 1
ATOM 1420 C C . VAL A 1 194 ? -62.496 44.682 -10.414 1.00 55.61 301 VAL A C 1
ATOM 1421 O O . VAL A 1 194 ? -62.530 43.498 -10.779 1.00 55.34 301 VAL A O 1
ATOM 1425 N N . ILE A 1 195 ? -62.632 45.039 -9.140 1.00 52.17 302 ILE A N 1
ATOM 1426 C CA . ILE A 1 195 ? -62.757 44.026 -8.103 1.00 54.32 302 ILE A CA 1
ATOM 1427 C C . ILE A 1 195 ? -64.109 43.342 -8.202 1.00 53.91 302 ILE A C 1
ATOM 1428 O O . ILE A 1 195 ? -64.196 42.110 -8.305 1.00 54.92 302 ILE A O 1
ATOM 1433 N N . GLU A 1 196 ? -65.180 44.139 -8.169 1.00 53.26 303 GLU A N 1
ATOM 1434 C CA . GLU A 1 196 ? -66.532 43.591 -8.191 1.00 53.10 303 GLU A CA 1
ATOM 1435 C C . GLU A 1 196 ? -66.716 42.624 -9.354 1.00 53.50 303 GLU A C 1
ATOM 1436 O O . GLU A 1 196 ? -67.263 41.532 -9.190 1.00 54.15 303 GLU A O 1
ATOM 1442 N N . ARG A 1 197 ? -66.245 43.007 -10.539 1.00 53.75 304 ARG A N 1
ATOM 1443 C CA . ARG A 1 197 ? -66.347 42.112 -11.680 1.00 52.60 304 ARG A CA 1
ATOM 1444 C C . ARG A 1 197 ? -65.561 40.829 -11.432 1.00 57.00 304 ARG A C 1
ATOM 1445 O O . ARG A 1 197 ? -66.053 39.722 -11.679 1.00 62.40 304 ARG A O 1
ATOM 1453 N N . ALA A 1 198 ? -64.341 40.953 -10.922 1.00 56.23 305 ALA A N 1
ATOM 1454 C CA . ALA A 1 198 ? -63.570 39.760 -10.621 1.00 53.81 305 ALA A CA 1
ATOM 1455 C C . ALA A 1 198 ? -64.274 38.911 -9.586 1.00 56.97 305 ALA A C 1
ATOM 1456 O O . ALA A 1 198 ? -64.219 37.679 -9.653 1.00 59.78 305 ALA A O 1
ATOM 1458 N N . VAL A 1 199 ? -64.950 39.539 -8.628 1.00 56.84 306 VAL A N 1
ATOM 1459 C CA . VAL A 1 199 ? -65.566 3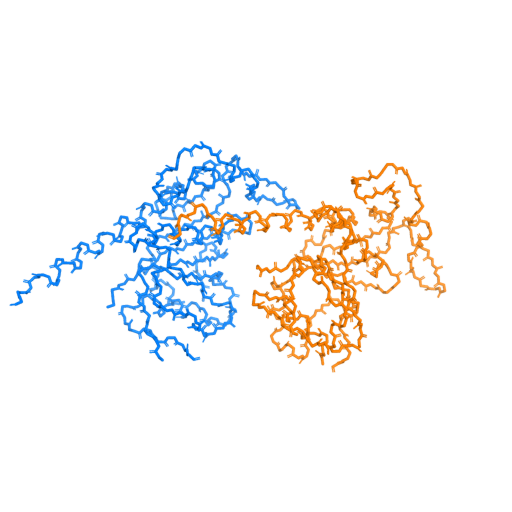8.760 -7.562 1.00 59.05 306 VAL A CA 1
ATOM 1460 C C . VAL A 1 199 ? -66.805 38.035 -8.082 1.00 62.30 306 VAL A C 1
ATOM 1461 O O . VAL A 1 199 ? -66.935 36.817 -7.927 1.00 65.03 306 VAL A O 1
ATOM 1465 N N . ALA A 1 200 ? -67.706 38.764 -8.744 1.00 60.33 307 ALA A N 1
ATOM 1466 C CA . ALA A 1 200 ? -68.844 38.169 -9.427 1.00 60.43 307 ALA A CA 1
ATOM 1467 C C . ALA A 1 200 ? -68.458 36.919 -10.209 1.00 67.69 307 ALA A C 1
ATOM 1468 O O . ALA A 1 200 ? -69.033 35.839 -10.007 1.00 69.61 307 ALA A O 1
ATOM 1470 N N . ARG A 1 201 ? -67.474 37.059 -11.104 1.00 61.52 308 ARG A N 1
ATOM 1471 C CA . ARG A 1 201 ? -67.068 35.940 -11.949 1.00 66.88 308 ARG A CA 1
ATOM 1472 C C . ARG A 1 201 ? -66.608 34.750 -11.129 1.00 66.91 308 ARG A C 1
ATOM 1473 O O . ARG A 1 201 ? -66.832 33.606 -11.519 1.00 68.96 308 ARG A O 1
ATOM 1481 N N . ILE A 1 202 ? -65.953 34.990 -10.004 1.00 67.65 309 ILE A N 1
ATOM 1482 C CA . ILE A 1 202 ? -65.522 33.872 -9.186 1.00 69.79 309 ILE A CA 1
ATOM 1483 C C . ILE A 1 202 ? -66.717 33.212 -8.513 1.00 73.63 309 ILE A C 1
ATOM 1484 O O . ILE A 1 202 ? -66.835 31.985 -8.504 1.00 73.83 309 ILE A O 1
ATOM 1489 N N . GLU A 1 203 ? -67.624 34.010 -7.942 1.00 73.19 310 GLU A N 1
ATOM 1490 C CA . GLU A 1 203 ? -68.835 33.445 -7.353 1.00 75.18 310 GLU A CA 1
ATOM 1491 C C . GLU A 1 203 ? -69.606 32.620 -8.373 1.00 75.16 310 GLU A C 1
ATOM 1492 O O . GLU A 1 203 ? -70.184 31.585 -8.033 1.00 75.88 310 GLU A O 1
ATOM 1498 N N . ARG A 1 204 ? -69.618 33.073 -9.625 1.00 77.67 311 ARG A N 1
ATOM 1499 C CA . ARG A 1 204 ? -70.245 32.318 -10.696 1.00 80.64 311 ARG A CA 1
ATOM 1500 C C . ARG A 1 204 ? -69.540 30.982 -10.902 1.00 83.65 311 ARG A C 1
ATOM 1501 O O . ARG A 1 204 ? -70.180 29.925 -10.896 1.00 83.16 311 ARG A O 1
ATOM 1509 N N . LYS A 1 205 ? -68.216 31.011 -11.078 1.00 77.28 312 LYS A N 1
ATOM 1510 C CA . LYS A 1 205 ? -67.455 29.773 -11.211 1.00 73.06 312 LYS A CA 1
ATOM 1511 C C . LYS A 1 205 ? -67.683 28.841 -10.031 1.00 73.28 312 LYS A C 1
ATOM 1512 O O . LYS A 1 205 ? -67.685 27.623 -10.198 1.00 76.24 312 LYS A O 1
ATOM 1518 N N . LYS A 1 206 ? -67.907 29.383 -8.842 1.00 70.45 313 LYS A N 1
ATOM 1519 C CA . LYS A 1 206 ? -68.194 28.522 -7.708 1.00 71.64 313 LYS A CA 1
ATOM 1520 C C . LYS A 1 206 ? -69.636 28.030 -7.702 1.00 75.20 313 LYS A C 1
ATOM 1521 O O . LYS A 1 206 ? -69.889 26.902 -7.266 1.00 75.15 313 LYS A O 1
ATOM 1527 N N . LYS A 1 207 ? -70.593 28.839 -8.171 1.00 75.74 314 LYS A N 1
ATOM 1528 C CA . LYS A 1 207 ? -71.962 28.346 -8.288 1.00 74.49 314 LYS A CA 1
ATOM 1529 C C . LYS A 1 207 ? -72.035 27.195 -9.289 1.00 77.16 314 LYS A C 1
ATOM 1530 O O . LYS A 1 207 ? -72.683 26.167 -9.034 1.00 76.69 314 LYS A O 1
ATOM 1536 N N . VAL A 1 208 ? -71.368 27.353 -10.434 1.00 75.78 315 VAL A N 1
ATOM 1537 C CA . VAL A 1 208 ? -71.361 26.307 -11.447 1.00 72.34 315 VAL A CA 1
ATOM 1538 C C . VAL A 1 208 ? -70.728 25.050 -10.882 1.00 73.20 315 VAL A C 1
ATOM 1539 O O . VAL A 1 208 ? -71.309 23.961 -10.937 1.00 72.70 315 VAL A O 1
ATOM 1543 N N . LEU A 1 209 ? -69.527 25.194 -10.312 1.00 74.32 316 LEU A N 1
ATOM 1544 C CA . LEU A 1 209 ? -68.792 24.046 -9.796 1.00 73.43 316 LEU A CA 1
ATOM 1545 C C . LEU A 1 209 ? -69.620 23.278 -8.777 1.00 76.18 316 LEU A C 1
ATOM 1546 O O . LEU A 1 209 ? -69.608 22.043 -8.758 1.00 76.07 316 LEU A O 1
ATOM 1551 N N . THR A 1 210 ? -70.364 23.993 -7.938 1.00 73.72 317 THR A N 1
ATOM 1552 C CA . THR A 1 210 ? -71.196 23.323 -6.952 1.00 74.19 317 THR A CA 1
ATOM 1553 C C . THR A 1 210 ? -72.306 22.533 -7.623 1.00 77.44 317 THR A C 1
ATOM 1554 O O . THR A 1 210 ? -72.630 21.415 -7.203 1.00 82.04 317 THR A O 1
ATOM 1558 N N . THR A 1 211 ? -72.877 23.079 -8.685 1.00 76.77 318 THR A N 1
ATOM 1559 C CA . THR A 1 211 ? -73.913 22.353 -9.395 1.00 80.67 318 THR A CA 1
ATOM 1560 C C . THR A 1 211 ? -73.369 21.070 -10.033 1.00 79.16 318 THR A C 1
ATOM 1561 O O . THR A 1 211 ? -74.137 20.137 -10.277 1.00 82.90 318 THR A O 1
ATOM 1565 N N . VAL A 1 212 ? -72.057 20.983 -10.245 1.00 78.26 319 VAL A N 1
ATOM 1566 C CA . VAL A 1 212 ? -71.428 19.852 -10.918 1.00 71.65 319 VAL A CA 1
ATOM 1567 C C . VAL A 1 212 ? -71.044 18.749 -9.938 1.00 78.41 319 VAL A C 1
ATOM 1568 O O . VAL A 1 212 ? -71.047 17.564 -10.285 1.00 81.37 319 VAL A O 1
ATOM 1572 N N . GLN A 1 213 ? -70.691 19.095 -8.705 1.00 76.61 320 GLN A N 1
ATOM 1573 C CA . GLN A 1 213 ? -70.355 18.055 -7.748 1.00 79.71 320 GLN A CA 1
ATOM 1574 C C . GLN A 1 213 ? -71.562 17.619 -6.942 1.00 86.76 320 GLN A C 1
ATOM 1575 O O . GLN A 1 213 ? -71.541 16.530 -6.356 1.00 89.86 320 GLN A O 1
ATOM 1581 N N . THR A 1 214 ? -72.672 18.338 -7.088 1.00 98.65 321 THR A N 1
ATOM 1582 C CA . THR A 1 214 ? -73.914 17.920 -6.438 1.00 108.74 321 THR A CA 1
ATOM 1583 C C . THR A 1 214 ? -74.830 17.140 -7.367 1.00 115.83 321 THR A C 1
ATOM 1584 O O . THR A 1 214 ? -75.860 16.639 -6.938 1.00 105.56 321 THR A O 1
ATOM 1588 N N . LEU A 1 215 ? -74.464 17.025 -8.632 1.00 188.74 322 LEU A N 1
ATOM 1589 C CA . LEU A 1 215 ? -75.299 16.334 -9.610 1.00 185.25 322 LEU A CA 1
ATOM 1590 C C . LEU A 1 215 ? -75.477 14.863 -9.369 1.00 177.01 322 LEU A C 1
ATOM 1591 O O . LEU A 1 215 ? -76.590 14.362 -9.451 1.00 173.94 322 LEU A O 1
ATOM 1596 N N . VAL A 1 216 ? -74.384 14.141 -9.161 1.00 112.71 323 VAL A N 1
ATOM 1597 C CA . VAL A 1 216 ? -74.458 12.724 -8.861 1.00 100.63 323 VAL A CA 1
ATOM 1598 C C . VAL A 1 216 ? -74.582 12.638 -7.375 1.00 97.37 323 VAL A C 1
ATOM 1599 O O . VAL A 1 216 ? -73.849 13.301 -6.660 1.00 83.18 323 VAL A O 1
ATOM 1603 N N . ALA A 1 217 ? -75.504 11.830 -6.887 1.00 92.69 324 ALA A N 1
ATOM 1604 C CA . ALA A 1 217 ? -75.732 11.785 -5.461 1.00 89.11 324 ALA A CA 1
ATOM 1605 C C . ALA A 1 217 ? -74.639 11.092 -4.714 1.00 93.18 324 ALA A C 1
ATOM 1606 O O . ALA A 1 217 ? -73.826 10.386 -5.291 1.00 96.47 324 ALA A O 1
ATOM 1608 N N . GLN A 1 218 ? -74.622 11.288 -3.411 1.00 100.10 325 GLN A N 1
ATOM 1609 C CA . GLN A 1 218 ? -73.573 10.706 -2.608 1.00 95.08 325 GLN A CA 1
ATOM 1610 C C . GLN A 1 218 ? -74.124 9.558 -1.786 1.00 98.01 325 GLN A C 1
ATOM 1611 O O . GLN A 1 218 ? -74.958 8.791 -2.260 1.00 109.13 325 GLN A O 1
ATOM 1617 N N . CYS B 1 3 ? -39.050 46.721 2.160 1.00 134.95 110 CYS B N 1
ATOM 1618 C CA . CYS B 1 3 ? -39.203 47.224 0.796 1.00 142.15 110 CYS B CA 1
ATOM 1619 C C . CYS B 1 3 ? -37.922 47.015 -0.025 1.00 148.40 110 CYS B C 1
ATOM 1620 O O . CYS B 1 3 ? -37.415 45.890 -0.128 1.00 148.45 110 CYS B O 1
ATOM 1623 N N . GLU B 1 4 ? -37.394 48.113 -0.590 1.00 123.86 111 GLU B N 1
ATOM 1624 C CA . GLU B 1 4 ? -36.334 48.069 -1.592 1.00 107.43 111 GLU B CA 1
ATOM 1625 C C . GLU B 1 4 ? -35.856 49.502 -1.822 1.00 93.53 111 GLU B C 1
ATOM 1626 O O . GLU B 1 4 ? -36.676 50.430 -1.863 1.00 89.00 111 GLU B O 1
ATOM 1632 N N . PRO B 1 5 ? -34.553 49.718 -2.003 1.00 88.76 112 PRO B N 1
ATOM 1633 C CA . PRO B 1 5 ? -33.993 51.066 -1.895 1.00 79.96 112 PRO B CA 1
ATOM 1634 C C . PRO B 1 5 ? -33.986 51.753 -3.251 1.00 77.70 112 PRO B C 1
ATOM 1635 O O . PRO B 1 5 ? -33.911 51.120 -4.304 1.00 80.67 112 PRO B O 1
ATOM 1639 N N . VAL B 1 6 ? -34.089 53.084 -3.209 1.00 65.84 113 VAL B N 1
ATOM 1640 C CA . VAL B 1 6 ? -33.796 53.891 -4.385 1.00 63.96 113 VAL B CA 1
ATOM 1641 C C . VAL B 1 6 ? -32.291 53.895 -4.609 1.00 64.11 113 VAL B C 1
ATOM 1642 O O . VAL B 1 6 ? -31.512 54.195 -3.694 1.00 63.80 113 VAL B O 1
ATOM 1646 N N . VAL B 1 7 ? -31.870 53.570 -5.826 1.00 61.40 114 VAL B N 1
ATOM 1647 C CA . VAL B 1 7 ? -30.453 53.492 -6.152 1.00 65.97 114 VAL B CA 1
ATOM 1648 C C . VAL B 1 7 ? -30.119 54.618 -7.121 1.00 64.92 114 VAL B C 1
ATOM 1649 O O . VAL B 1 7 ? -30.788 54.778 -8.152 1.00 66.96 114 VAL B O 1
ATOM 1653 N N . ILE B 1 8 ? -29.098 55.409 -6.782 1.00 61.20 115 ILE B N 1
ATOM 1654 C CA . ILE B 1 8 ? -28.529 56.399 -7.689 1.00 64.24 115 ILE B CA 1
ATOM 1655 C C . ILE B 1 8 ? -27.120 55.957 -8.056 1.00 65.88 115 ILE B C 1
ATOM 1656 O O . ILE B 1 8 ? -26.305 55.667 -7.173 1.00 65.19 115 ILE B O 1
ATOM 1661 N N . VAL B 1 9 ? -26.822 55.936 -9.349 1.00 66.67 116 VAL B N 1
ATOM 1662 C CA . VAL B 1 9 ? -25.471 55.699 -9.835 1.00 69.21 116 VAL B CA 1
ATOM 1663 C C . VAL B 1 9 ? -24.967 56.999 -10.453 1.00 71.64 116 VAL B C 1
ATOM 1664 O O . VAL B 1 9 ? -25.622 57.574 -11.332 1.00 72.17 116 VAL B O 1
ATOM 1668 N N . LEU B 1 10 ? -23.824 57.475 -9.968 1.00 66.75 117 LEU B N 1
ATOM 1669 C CA . LEU B 1 10 ? -23.153 58.651 -10.507 1.00 70.34 117 LEU B CA 1
ATOM 1670 C C . LEU B 1 10 ? -21.943 58.203 -11.321 1.00 75.80 117 LEU B C 1
ATOM 1671 O O . LEU B 1 10 ? -20.962 57.699 -10.762 1.00 75.55 117 LEU B O 1
ATOM 1676 N N . ARG B 1 11 ? -22.057 58.223 -12.627 1.00 84.76 118 ARG B N 1
ATOM 1677 C CA . ARG B 1 11 ? -20.956 57.815 -13.451 1.00 85.96 118 ARG B CA 1
ATOM 1678 C C . ARG B 1 11 ? -20.267 59.092 -13.693 1.00 88.26 118 ARG B C 1
ATOM 1679 O O . ARG B 1 11 ? -20.748 60.148 -13.356 1.00 86.62 118 ARG B O 1
ATOM 1687 N N . GLY B 1 12 ? -19.117 59.021 -14.288 1.00 105.62 119 GLY B N 1
ATOM 1688 C CA . GLY B 1 12 ? -18.499 60.255 -14.621 1.00 108.81 119 GLY B CA 1
ATOM 1689 C C . GLY B 1 12 ? -17.028 60.164 -14.473 1.00 113.68 119 GLY B C 1
ATOM 1690 O O . GLY B 1 12 ? -16.494 59.206 -13.922 1.00 110.66 119 GLY B O 1
ATOM 1691 N N . ASP B 1 13 ? -16.366 61.184 -14.972 1.00 130.38 120 ASP B N 1
ATOM 1692 C CA . ASP B 1 13 ? -14.928 61.222 -14.833 1.00 135.74 120 ASP B CA 1
ATOM 1693 C C . ASP B 1 13 ? -14.530 61.479 -13.378 1.00 128.73 120 ASP B C 1
ATOM 1694 O O . ASP B 1 13 ? -15.352 61.772 -12.505 1.00 124.95 120 ASP B O 1
ATOM 1699 N N . ALA B 1 14 ? -13.253 61.309 -13.107 1.00 122.53 121 ALA B N 1
ATOM 1700 C CA . ALA B 1 14 ? -12.732 61.585 -11.785 1.00 114.29 121 ALA B CA 1
ATOM 1701 C C . ALA B 1 14 ? -12.430 63.072 -11.644 1.00 107.95 121 ALA B C 1
ATOM 1702 O O . ALA B 1 14 ? -12.193 63.775 -12.626 1.00 106.03 121 ALA B O 1
ATOM 1704 N N . GLY B 1 15 ? -12.457 63.548 -10.401 1.00 100.67 122 GLY B N 1
ATOM 1705 C CA . GLY B 1 15 ? -12.273 64.964 -10.154 1.00 98.71 122 GLY B CA 1
ATOM 1706 C C . GLY B 1 15 ? -13.344 65.838 -10.758 1.00 101.15 122 GLY B C 1
ATOM 1707 O O . GLY B 1 15 ? -13.105 67.029 -10.998 1.00 95.62 122 GLY B O 1
ATOM 1708 N N . GLN B 1 16 ? -14.515 65.257 -11.036 1.00 104.59 123 GLN B N 1
ATOM 1709 C CA . GLN B 1 16 ? -15.693 65.956 -11.525 1.00 97.47 123 GLN B CA 1
ATOM 1710 C C . GLN B 1 16 ? -16.729 66.173 -10.438 1.00 93.43 123 GLN B C 1
ATOM 1711 O O . GLN B 1 16 ? -17.814 66.673 -10.726 1.00 91.16 123 GLN B O 1
ATOM 1717 N N . GLY B 1 17 ? -16.430 65.805 -9.202 1.00 88.18 124 GLY B N 1
ATOM 1718 C CA . GLY B 1 17 ? -17.408 65.911 -8.151 1.00 78.83 124 GLY B CA 1
ATOM 1719 C C . GLY B 1 17 ? -18.250 64.679 -7.957 1.00 75.88 124 GLY B C 1
ATOM 1720 O O . GLY B 1 17 ? -19.313 64.775 -7.339 1.00 73.34 124 GLY B O 1
ATOM 1721 N N . LYS B 1 18 ? -17.829 63.530 -8.488 1.00 75.71 125 LYS B N 1
ATOM 1722 C CA . LYS B 1 18 ? -18.459 62.259 -8.145 1.00 71.71 125 LYS B CA 1
ATOM 1723 C C . LYS B 1 18 ? -18.567 62.038 -6.648 1.00 67.58 125 LYS B C 1
ATOM 1724 O O . LYS B 1 18 ? -19.661 61.818 -6.123 1.00 68.56 125 LYS B O 1
ATOM 1730 N N . SER B 1 19 ? -17.429 62.073 -5.961 1.00 67.08 126 SER B N 1
ATOM 1731 C CA . SER B 1 19 ? -17.439 61.871 -4.519 1.00 69.92 126 SER B CA 1
ATOM 1732 C C . SER B 1 19 ? -18.302 62.954 -3.893 1.00 62.64 126 SER B C 1
ATOM 1733 O O . SER B 1 19 ? -19.277 62.663 -3.191 1.00 61.57 126 SER B O 1
ATOM 1736 N N . LEU B 1 20 ? -17.976 64.211 -4.183 1.00 64.20 127 LEU B N 1
ATOM 1737 C CA . LEU B 1 20 ? -18.582 65.323 -3.470 1.00 61.34 127 LEU B CA 1
ATOM 1738 C C . LEU B 1 20 ? -20.091 65.346 -3.648 1.00 61.61 127 LEU B C 1
ATOM 1739 O O . LEU B 1 20 ? -20.830 65.481 -2.665 1.00 60.03 127 LEU B O 1
ATOM 1744 N N . SER B 1 21 ? -20.576 65.211 -4.885 1.00 60.61 128 SER B N 1
ATOM 1745 C CA . SER B 1 21 ? -22.016 65.232 -5.070 1.00 58.56 128 SER B CA 1
ATOM 1746 C C . SER B 1 21 ? -22.660 64.012 -4.424 1.00 56.92 128 SER B C 1
ATOM 1747 O O . SER B 1 21 ? -23.707 64.135 -3.781 1.00 56.70 128 SER B O 1
ATOM 1750 N N . SER B 1 22 ? -22.027 62.840 -4.528 1.00 57.02 129 SER B N 1
ATOM 1751 C CA . SER B 1 22 ? -22.587 61.661 -3.873 1.00 59.90 129 SER B CA 1
ATOM 1752 C C . SER B 1 22 ? -22.799 61.896 -2.378 1.00 60.06 129 SER B C 1
ATOM 1753 O O . SER B 1 22 ? -23.765 61.385 -1.798 1.00 56.86 129 SER B O 1
ATOM 1756 N N . GLN B 1 23 ? -21.931 62.692 -1.748 1.00 62.36 130 GLN B N 1
ATOM 1757 C CA . GLN B 1 23 ? -22.083 62.992 -0.331 1.00 60.27 130 GLN B CA 1
ATOM 1758 C C . GLN B 1 23 ? -23.149 64.042 -0.104 1.00 58.38 130 GLN B C 1
ATOM 1759 O O . GLN B 1 23 ? -23.958 63.913 0.817 1.00 58.47 130 GLN B O 1
ATOM 1765 N N . VAL B 1 24 ? -23.168 65.099 -0.916 1.00 56.98 131 VAL B N 1
ATOM 1766 C CA . VAL B 1 24 ? -24.183 66.115 -0.678 1.00 55.83 131 VAL B CA 1
ATOM 1767 C C . VAL B 1 24 ? -25.561 65.571 -1.011 1.00 53.18 131 VAL B C 1
ATOM 1768 O O . VAL B 1 24 ? -26.542 65.894 -0.325 1.00 49.32 131 VAL B O 1
ATOM 1772 N N . ILE B 1 25 ? -25.660 64.698 -2.022 1.00 53.96 132 ILE B N 1
ATOM 1773 C CA . ILE B 1 25 ? -26.934 64.033 -2.291 1.00 53.04 132 ILE B CA 1
ATOM 1774 C C . ILE B 1 25 ? -27.408 63.270 -1.055 1.00 51.53 132 ILE B C 1
ATOM 1775 O O . ILE B 1 25 ? -28.526 63.473 -0.573 1.00 49.84 132 ILE B O 1
ATOM 1780 N N . ALA B 1 26 ? -26.551 62.411 -0.499 1.00 52.83 133 ALA B N 1
ATOM 1781 C CA . ALA B 1 26 ? -26.966 61.586 0.629 1.00 51.80 133 ALA B CA 1
ATOM 1782 C C . ALA B 1 26 ? -27.234 62.429 1.872 1.00 52.45 133 ALA B C 1
ATOM 1783 O O . ALA B 1 26 ? -28.142 62.127 2.652 1.00 4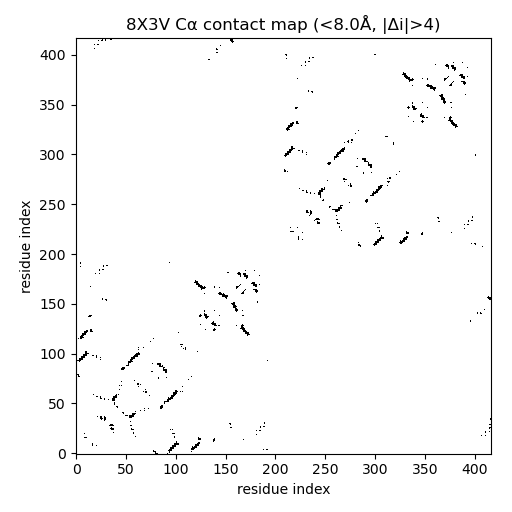9.20 133 ALA B O 1
ATOM 1785 N N . GLN B 1 27 ? -26.443 63.476 2.090 1.00 54.08 134 GLN B N 1
ATOM 1786 C CA . GLN B 1 27 ? -26.713 64.360 3.218 1.00 53.22 134 GLN B CA 1
ATOM 1787 C C . GLN B 1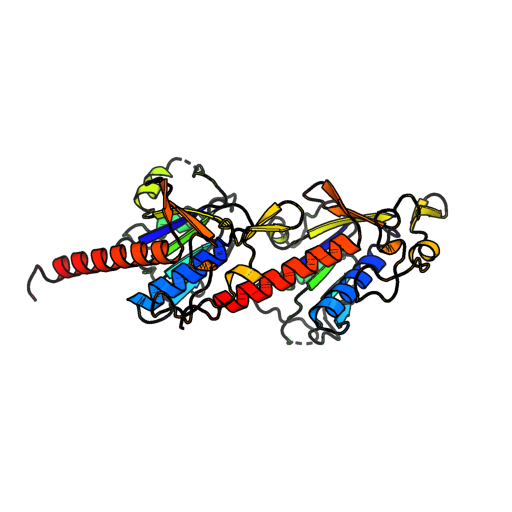 27 ? -28.012 65.111 3.003 1.00 49.65 134 GLN B C 1
ATOM 1788 O O . GLN B 1 27 ? -28.769 65.340 3.946 1.00 49.24 134 GLN B O 1
ATOM 1794 N N . ALA B 1 28 ? -28.287 65.502 1.766 1.00 48.45 135 ALA B N 1
ATOM 1795 C CA . ALA B 1 28 ? -29.415 66.391 1.539 1.00 45.56 135 ALA B CA 1
ATOM 1796 C C . ALA B 1 28 ? -30.731 65.641 1.509 1.00 47.82 135 ALA B C 1
ATOM 1797 O O . ALA B 1 28 ? -31.715 66.097 2.100 1.00 49.92 135 ALA B O 1
ATOM 1799 N N . VAL B 1 29 ? -30.778 64.498 0.827 1.00 48.25 136 VAL B N 1
ATOM 1800 C CA . VAL B 1 29 ? -31.980 63.678 0.864 1.00 48.69 136 VAL B CA 1
ATOM 1801 C C . VAL B 1 29 ? -32.328 63.304 2.300 1.00 51.33 136 VAL B C 1
ATOM 1802 O O . VAL B 1 29 ? -33.437 63.573 2.773 1.00 54.06 136 VAL B O 1
ATOM 1806 N N . SER B 1 30 ? -31.389 62.682 3.018 1.00 49.13 137 SER B N 1
ATOM 1807 C CA . SER B 1 30 ? -31.719 62.221 4.358 1.00 52.12 137 SER B CA 1
ATOM 1808 C C . SER B 1 30 ? -32.075 63.381 5.273 1.00 55.15 137 SER B C 1
ATOM 1809 O O . SER B 1 30 ? -32.931 63.231 6.146 1.00 56.43 137 SER B O 1
ATOM 1812 N N . LYS B 1 31 ? -31.468 64.555 5.075 1.00 53.28 138 LYS B N 1
ATOM 1813 C CA . LYS B 1 31 ? -31.878 65.707 5.870 1.00 54.11 138 LYS B CA 1
ATOM 1814 C C . LYS B 1 31 ? -33.276 66.151 5.482 1.00 55.30 138 LYS B C 1
ATOM 1815 O O . LYS B 1 31 ? -34.071 66.556 6.341 1.00 58.09 138 LYS B O 1
ATOM 1821 N N . THR B 1 32 ? -33.607 66.059 4.196 1.00 53.52 139 THR B N 1
ATOM 1822 C CA . THR B 1 32 ? -34.952 66.426 3.764 1.00 52.99 139 THR B CA 1
ATOM 1823 C C . THR B 1 32 ? -36.003 65.459 4.322 1.00 54.84 139 THR B C 1
ATOM 1824 O O . THR B 1 32 ? -37.026 65.888 4.859 1.00 54.99 139 THR B O 1
ATOM 1828 N N . ILE B 1 33 ? -35.744 64.151 4.248 1.00 55.69 140 ILE B N 1
ATOM 1829 C CA . ILE B 1 33 ? -36.740 63.132 4.571 1.00 60.27 140 ILE B CA 1
ATOM 1830 C C . ILE B 1 33 ? -36.685 62.625 6.012 1.00 62.91 140 ILE B C 1
ATOM 1831 O O . ILE B 1 33 ? -37.710 62.591 6.697 1.00 64.27 140 ILE B O 1
ATOM 1836 N N . PHE B 1 34 ? -35.495 62.228 6.478 1.00 65.06 141 PHE B N 1
ATOM 1837 C CA . PHE B 1 34 ? -35.337 61.737 7.847 1.00 70.11 141 PHE B CA 1
ATOM 1838 C C . PHE B 1 34 ? -35.477 62.901 8.834 1.00 66.60 141 PHE B C 1
ATOM 1839 O O . PHE B 1 34 ? -36.046 62.730 9.913 1.00 70.07 141 PHE B O 1
ATOM 1847 N N . GLY B 1 35 ? -34.969 64.094 8.498 1.00 59.07 142 GLY B N 1
ATOM 1848 C CA . GLY B 1 35 ? -34.975 65.241 9.403 1.00 55.25 142 GLY B CA 1
ATOM 1849 C C . GLY B 1 35 ? -33.602 65.626 9.938 1.00 57.60 142 GLY B C 1
ATOM 1850 O O . GLY B 1 35 ? -33.434 66.724 10.485 1.00 60.63 142 GLY B O 1
ATOM 1851 N N . ARG B 1 36 ? -32.625 64.750 9.793 1.00 56.19 143 ARG B N 1
ATOM 1852 C CA . ARG B 1 36 ? -31.253 64.983 10.174 1.00 56.04 143 ARG B CA 1
ATOM 1853 C C . ARG B 1 36 ? -30.409 64.184 9.188 1.00 57.78 143 ARG B C 1
ATOM 1854 O O . ARG B 1 36 ? -30.900 63.254 8.551 1.00 55.88 143 ARG B O 1
ATOM 1862 N N . GLN B 1 37 ? -29.152 64.569 8.998 1.00 60.10 144 GLN B N 1
ATOM 1863 C CA . GLN B 1 37 ? -28.341 63.769 8.101 1.00 55.90 144 GLN B CA 1
ATOM 1864 C C . GLN B 1 37 ? -28.217 62.347 8.651 1.00 56.59 144 GLN B C 1
ATOM 1865 O O . GLN B 1 37 ? -28.341 62.108 9.856 1.00 57.92 144 GLN B O 1
ATOM 1871 N N . SER B 1 38 ? -28.021 61.389 7.753 1.00 56.57 145 SER B N 1
ATOM 1872 C CA . SER B 1 38 ? -27.947 60.001 8.177 1.00 56.79 145 SER B CA 1
ATOM 1873 C C . SER B 1 38 ? -27.326 59.380 6.943 1.00 57.95 145 SER B C 1
ATOM 1874 O O . SER B 1 38 ? -27.981 59.273 5.897 1.00 56.68 145 SER B O 1
ATOM 1877 N N . VAL B 1 39 ? -26.059 58.985 7.050 1.00 55.85 146 VAL B N 1
ATOM 1878 C CA . VAL B 1 39 ? -25.241 58.676 5.887 1.00 59.47 146 VAL B CA 1
ATOM 1879 C C . VAL B 1 39 ? -24.190 57.676 6.332 1.00 61.27 146 VAL B C 1
ATOM 1880 O O . VAL B 1 39 ? -23.396 57.968 7.231 1.00 63.11 146 VAL B O 1
ATOM 1884 N N . TYR B 1 40 ? -24.190 56.503 5.714 1.00 63.50 147 TYR B N 1
ATOM 1885 C CA . TYR B 1 40 ? -23.156 55.507 5.938 1.00 68.43 147 TYR B CA 1
ATOM 1886 C C . TYR B 1 40 ? -22.266 55.470 4.707 1.00 71.65 147 TYR B C 1
ATOM 1887 O O . TYR B 1 40 ? -22.759 55.307 3.584 1.00 67.22 147 TYR B O 1
ATOM 1896 N N . SER B 1 41 ? -20.961 55.650 4.917 1.00 73.83 148 SER B N 1
ATOM 1897 C CA . SER B 1 41 ? -19.977 55.524 3.849 1.00 77.14 148 SER B CA 1
ATOM 1898 C C . SER B 1 41 ? -19.337 54.151 3.975 1.00 86.40 148 SER B C 1
ATOM 1899 O O . SER B 1 41 ? -18.667 53.855 4.972 1.00 90.13 148 SER B O 1
ATOM 1902 N N . LEU B 1 42 ? -19.570 53.313 2.985 1.00 91.72 149 LEU B N 1
ATOM 1903 C CA . LEU B 1 42 ? -19.045 51.967 3.002 1.00 101.17 149 LEU B CA 1
ATOM 1904 C C . LEU B 1 42 ? -17.537 52.027 2.825 1.00 111.24 149 LEU B C 1
ATOM 1905 O O . LEU B 1 42 ? -17.067 52.632 1.855 1.00 112.85 149 LEU B O 1
ATOM 1910 N N . PRO B 1 43 ? -16.750 51.460 3.738 1.00 121.46 150 PRO B N 1
ATOM 1911 C CA . PRO B 1 43 ? -15.304 51.403 3.533 1.00 134.09 150 PRO B CA 1
ATOM 1912 C C . PRO B 1 43 ? -14.962 50.545 2.329 1.00 153.25 150 PRO B C 1
ATOM 1913 O O . PRO B 1 43 ? -15.238 49.336 2.324 1.00 156.14 150 PRO B O 1
ATOM 1917 N N . PRO B 1 44 ? -14.383 51.137 1.282 1.00 180.20 151 PRO B N 1
ATOM 1918 C CA . PRO B 1 44 ? -13.899 50.324 0.165 1.00 187.01 151 PRO B CA 1
ATOM 1919 C C . PRO B 1 44 ? -12.760 49.437 0.629 1.00 192.61 151 PRO B C 1
ATOM 1920 O O . PRO B 1 44 ? -12.036 49.765 1.571 1.00 192.78 151 PRO B O 1
ATOM 1924 N N . ASP B 1 45 ? -12.615 48.298 -0.045 1.00 188.89 152 ASP B N 1
ATOM 1925 C CA . ASP B 1 45 ? -11.704 47.236 0.378 1.00 192.51 152 ASP B CA 1
ATOM 1926 C C . ASP B 1 45 ? -12.033 46.653 1.755 1.00 193.85 152 ASP B C 1
ATOM 1927 O O . ASP B 1 45 ? -11.166 46.448 2.607 1.00 189.47 152 ASP B O 1
ATOM 1932 N N . SER B 1 46 ? -13.324 46.399 1.961 1.00 207.48 153 SER B N 1
ATOM 1933 C CA . SER B 1 46 ? -13.790 45.803 3.211 1.00 203.46 153 SER B CA 1
ATOM 1934 C C . SER B 1 46 ? -14.968 44.896 2.882 1.00 207.02 153 SER B C 1
ATOM 1935 O O . SER B 1 46 ? -16.018 45.382 2.448 1.00 205.47 153 SER B O 1
ATOM 1938 N N . ASP B 1 47 ? -14.786 43.584 3.076 1.00 209.55 154 ASP B N 1
ATOM 1939 C CA . ASP B 1 47 ? -15.917 42.661 3.034 1.00 209.24 154 ASP B CA 1
ATOM 1940 C C . ASP B 1 47 ? -16.900 43.017 4.132 1.00 214.94 154 ASP B C 1
ATOM 1941 O O . ASP B 1 47 ? -18.110 42.816 3.983 1.00 210.70 154 ASP B O 1
ATOM 1946 N N . PHE B 1 48 ? -16.391 43.563 5.232 1.00 243.28 155 PHE B N 1
ATOM 1947 C CA . PHE B 1 48 ? -17.166 43.802 6.437 1.00 238.49 155 PHE B CA 1
ATOM 1948 C C . PHE B 1 48 ? -17.725 45.222 6.433 1.00 229.11 155 PHE B C 1
ATOM 1949 O O . PHE B 1 48 ? -16.988 46.190 6.212 1.00 227.84 155 PHE B O 1
ATOM 1957 N N . PHE B 1 49 ? -19.031 45.338 6.678 1.00 185.13 156 PHE B N 1
ATOM 1958 C CA . PHE B 1 49 ? -19.705 46.632 6.787 1.00 153.44 156 PHE B CA 1
ATOM 1959 C C . PHE B 1 49 ? -19.505 47.107 8.219 1.00 143.91 156 PHE B C 1
ATOM 1960 O O . PHE B 1 49 ? -20.469 47.198 8.978 1.00 132.72 156 PHE B O 1
ATOM 1968 N N . ASP B 1 50 ? -18.266 47.405 8.605 1.00 146.08 157 ASP B N 1
ATOM 1969 C CA . ASP B 1 50 ? -17.941 47.783 9.975 1.00 137.74 157 ASP B CA 1
ATOM 1970 C C . ASP B 1 50 ? -18.509 49.184 10.154 1.00 119.40 157 ASP B C 1
ATOM 1971 O O . ASP B 1 50 ? -18.250 50.084 9.348 1.00 113.06 157 ASP B O 1
ATOM 1976 N N . GLY B 1 51 ? -19.310 49.355 11.199 1.00 111.93 158 GLY B N 1
ATOM 1977 C CA . GLY B 1 51 ? -19.901 50.636 11.494 1.00 104.10 158 GLY B CA 1
ATOM 1978 C C . GLY B 1 51 ? -21.253 50.881 10.868 1.00 95.16 158 GLY B C 1
ATOM 1979 O O . GLY B 1 51 ? -21.746 52.014 10.932 1.00 93.87 158 GLY B O 1
ATOM 1980 N N . TYR B 1 52 ? -21.865 49.878 10.250 1.00 98.62 159 TYR B N 1
ATOM 1981 C CA . TYR B 1 52 ? -23.221 50.069 9.765 1.00 91.15 159 TYR B CA 1
ATOM 1982 C C . TYR B 1 52 ? -24.148 50.201 10.955 1.00 88.08 159 TYR B C 1
ATOM 1983 O O . TYR B 1 52 ? -24.213 49.313 11.809 1.00 99.26 159 TYR B O 1
ATOM 1992 N N . GLU B 1 53 ? -24.829 51.336 11.030 1.00 74.23 160 GLU B N 1
ATOM 1993 C CA . GLU B 1 53 ? -25.795 51.621 12.078 1.00 71.06 160 GLU B CA 1
ATOM 1994 C C . GLU B 1 53 ? -27.185 51.907 11.512 1.00 66.31 160 GLU B C 1
ATOM 1995 O O . GLU B 1 53 ? -27.983 52.647 12.093 1.00 66.23 160 GLU B O 1
ATOM 2001 N N . ASN B 1 54 ? -27.481 51.317 10.359 1.00 69.27 161 ASN B N 1
ATOM 2002 C CA . ASN B 1 54 ? -28.796 51.390 9.743 1.00 68.31 161 ASN B CA 1
ATOM 2003 C C . ASN B 1 54 ? -29.102 52.819 9.326 1.00 66.38 161 ASN B C 1
ATOM 2004 O O . ASN B 1 54 ? -30.258 53.248 9.343 1.00 62.99 161 ASN B O 1
ATOM 2009 N N . GLN B 1 55 ? -28.049 53.543 8.945 1.00 61.30 162 GLN B N 1
ATOM 2010 C CA . GLN B 1 55 ? -28.184 54.868 8.365 1.00 56.34 162 GLN B CA 1
ATOM 2011 C C . GLN B 1 55 ? -29.154 54.884 7.192 1.00 59.45 162 GLN B C 1
ATOM 2012 O O . GLN B 1 55 ? -29.263 53.921 6.429 1.00 63.49 162 GLN B O 1
ATOM 2018 N N . PHE B 1 56 ? -29.854 56.004 7.055 1.00 55.21 163 PHE B N 1
ATOM 2019 C CA . PHE B 1 56 ? -30.776 56.180 5.949 1.00 56.08 163 PHE B CA 1
ATOM 2020 C C . PHE B 1 56 ? -30.101 55.991 4.595 1.00 57.94 163 PHE B C 1
ATOM 2021 O O . PHE B 1 56 ? -30.489 55.132 3.802 1.00 59.09 163 PHE B O 1
ATOM 2029 N N . ALA B 1 57 ? -29.098 56.800 4.301 1.00 60.04 164 ALA B N 1
ATOM 2030 C CA . ALA B 1 57 ? -28.392 56.714 3.032 1.00 58.75 164 ALA B CA 1
ATOM 2031 C C . ALA B 1 57 ? -27.074 55.995 3.240 1.00 63.59 164 ALA B C 1
ATOM 2032 O O . ALA B 1 57 ? -26.421 56.167 4.271 1.00 65.69 164 ALA B O 1
ATOM 2034 N N . ALA B 1 58 ? -26.692 55.191 2.253 1.00 61.63 165 ALA B N 1
ATOM 2035 C CA . ALA B 1 58 ? -25.406 54.514 2.235 1.00 62.53 165 ALA B CA 1
ATOM 2036 C C . ALA B 1 58 ? -24.719 54.837 0.919 1.00 63.28 165 ALA B C 1
ATOM 2037 O O . ALA B 1 58 ? -25.362 54.789 -0.136 1.00 61.83 165 ALA B O 1
ATOM 2039 N N . ILE B 1 59 ? -23.425 55.168 0.974 1.00 66.13 166 ILE B N 1
ATOM 2040 C CA . ILE B 1 59 ? -22.657 55.537 -0.211 1.00 67.13 166 ILE B CA 1
ATOM 2041 C C . ILE B 1 59 ? -21.602 54.477 -0.502 1.00 71.43 166 ILE B C 1
ATOM 2042 O O . ILE B 1 59 ? -20.971 53.935 0.411 1.00 73.97 166 ILE B O 1
ATOM 2047 N N . MET B 1 60 ? -21.400 54.205 -1.786 1.00 74.95 167 MET B N 1
ATOM 2048 C CA . MET B 1 60 ? -20.412 53.255 -2.273 1.00 85.12 167 MET B CA 1
ATOM 2049 C C . MET B 1 60 ? -19.439 53.991 -3.171 1.00 92.39 167 MET B C 1
ATOM 2050 O O . MET B 1 60 ? -19.809 54.399 -4.277 1.00 89.27 167 MET B O 1
ATOM 2055 N N . ASP B 1 61 ? -18.202 54.141 -2.717 1.00 106.05 168 ASP B N 1
ATOM 2056 C CA . ASP B 1 61 ? -17.191 54.854 -3.482 1.00 115.58 168 ASP B CA 1
ATOM 2057 C C . ASP B 1 61 ? -16.499 53.895 -4.438 1.00 121.89 168 ASP B C 1
ATOM 2058 O O . ASP B 1 61 ? -15.934 52.884 -4.007 1.00 129.13 168 ASP B O 1
ATOM 2063 N N . ASP B 1 62 ? -16.571 54.205 -5.734 1.00 108.89 169 ASP B N 1
ATOM 2064 C CA . ASP B 1 62 ? -15.838 53.490 -6.777 1.00 116.70 169 ASP B CA 1
ATOM 2065 C C . ASP B 1 62 ? -16.293 52.063 -7.061 1.00 121.05 169 ASP B C 1
ATOM 2066 O O . ASP B 1 62 ? -15.464 51.149 -7.105 1.00 127.68 169 ASP B O 1
ATOM 2071 N N . LEU B 1 63 ? -17.592 51.857 -7.258 1.00 113.81 170 LEU B N 1
ATOM 2072 C CA . LEU B 1 63 ? -18.057 50.584 -7.792 1.00 118.97 170 LEU B CA 1
ATOM 2073 C C . LEU B 1 63 ? -17.311 50.226 -9.069 1.00 124.60 170 LEU B C 1
ATOM 2074 O O . LEU B 1 63 ? -17.151 51.056 -9.966 1.00 120.70 170 LEU B O 1
ATOM 2079 N N . GLY B 1 64 ? -16.835 48.993 -9.149 1.00 135.49 171 GLY B N 1
ATOM 2080 C CA . GLY B 1 64 ? -16.141 48.595 -10.354 1.00 142.65 171 GLY B CA 1
ATOM 2081 C C . GLY B 1 64 ? -14.673 48.288 -10.156 1.00 147.77 171 GLY B C 1
ATOM 2082 O O . GLY B 1 64 ? -13.849 48.687 -10.979 1.00 146.89 171 GLY B O 1
ATOM 2083 N N . GLN B 1 65 ? -14.320 47.650 -9.053 1.00 153.70 172 GLN B N 1
ATOM 2084 C CA . GLN B 1 65 ? -12.917 47.404 -8.762 1.00 159.76 172 GLN B CA 1
ATOM 2085 C C . GLN B 1 65 ? -12.745 46.020 -8.207 1.00 172.28 172 GLN B C 1
ATOM 2086 O O . GLN B 1 65 ? -13.729 45.286 -8.123 1.00 172.66 172 GLN B O 1
ATOM 2092 N N . ASN B 1 66 ? -11.541 45.688 -7.739 1.00 185.96 173 ASN B N 1
ATOM 2093 C CA . ASN B 1 66 ? -11.244 44.341 -7.227 1.00 192.11 173 ASN B CA 1
ATOM 2094 C C . ASN B 1 66 ? -11.719 43.260 -8.163 1.00 198.72 173 ASN B C 1
ATOM 2095 O O . ASN B 1 66 ? -12.399 42.337 -7.714 1.00 206.94 173 ASN B O 1
ATOM 2100 N N . PRO B 1 67 ? -11.341 43.344 -9.452 1.00 185.54 174 PRO B N 1
ATOM 2101 C CA . PRO B 1 67 ? -11.850 42.401 -10.457 1.00 185.06 174 PRO B CA 1
ATOM 2102 C C . PRO B 1 67 ? -12.380 41.078 -9.960 1.00 196.96 174 PRO B C 1
ATOM 2103 O O . PRO B 1 67 ? -11.613 40.316 -9.370 1.00 193.12 174 PRO B O 1
ATOM 2107 N N . GLY B 1 69 ? -14.790 40.058 -7.387 1.00 202.67 176 GLY B N 1
ATOM 2108 C CA . GLY B 1 69 ? -15.768 41.072 -7.752 1.00 189.83 176 GLY B CA 1
ATOM 2109 C C . GLY B 1 69 ? -16.594 41.334 -6.527 1.00 174.45 176 GLY B C 1
ATOM 2110 O O . GLY B 1 69 ? -17.822 41.308 -6.583 1.00 166.64 176 GLY B O 1
ATOM 2111 N N . SER B 1 70 ? -15.920 41.577 -5.413 1.00 170.58 177 SER B N 1
ATOM 2112 C CA . SER B 1 70 ? -16.606 41.802 -4.157 1.00 160.23 177 SER B CA 1
ATOM 2113 C C . SER B 1 70 ? -17.646 42.881 -4.236 1.00 154.94 177 SER B C 1
ATOM 2114 O O . SER B 1 70 ? -18.817 42.622 -4.008 1.00 151.21 177 SER B O 1
ATOM 2117 N N . ASP B 1 71 ? -17.222 44.093 -4.549 1.00 155.35 178 ASP B N 1
ATOM 2118 C CA . ASP B 1 71 ? -18.135 45.220 -4.592 1.00 148.21 178 ASP B CA 1
ATOM 2119 C C . ASP B 1 71 ? -19.335 45.003 -5.495 1.00 148.56 178 ASP B C 1
ATOM 2120 O O . ASP B 1 71 ? -20.441 45.327 -5.114 1.00 143.53 178 ASP B O 1
ATOM 2125 N N . PHE B 1 72 ? -19.126 44.453 -6.677 1.00 153.31 179 PHE B N 1
ATOM 2126 C CA . PHE B 1 72 ? -20.192 44.238 -7.655 1.00 155.04 179 PHE B CA 1
ATOM 2127 C C . PHE B 1 72 ? -21.315 43.392 -7.077 1.00 156.67 179 PHE B C 1
ATOM 2128 O O . PHE B 1 72 ? -22.486 43.593 -7.423 1.00 151.69 179 PHE B O 1
ATOM 2136 N N . THR B 1 73 ? -20.971 42.420 -6.228 1.00 170.87 180 THR B N 1
ATOM 2137 C CA . THR B 1 73 ? -21.946 41.518 -5.627 1.00 167.91 180 THR B CA 1
ATOM 2138 C C . THR B 1 73 ? -22.464 42.035 -4.289 1.00 161.73 180 THR B C 1
ATOM 2139 O O . THR B 1 73 ? -23.670 41.973 -4.043 1.00 161.46 180 THR B O 1
ATOM 2143 N N . THR B 1 74 ? -21.586 42.561 -3.425 1.00 150.72 181 THR B N 1
ATOM 2144 C CA . THR B 1 74 ? -22.047 43.317 -2.258 1.00 144.06 181 THR B CA 1
ATOM 2145 C C . THR B 1 74 ? -23.005 44.433 -2.670 1.00 141.11 181 THR B C 1
ATOM 2146 O O . THR B 1 74 ? -23.893 44.812 -1.898 1.00 139.82 181 THR B O 1
ATOM 2150 N N . PHE B 1 75 ? -22.870 44.940 -3.899 1.00 138.07 182 PHE B N 1
ATOM 2151 C CA . PHE B 1 75 ? -23.878 45.842 -4.452 1.00 131.83 182 PHE B CA 1
ATOM 2152 C C . PHE B 1 75 ? -25.220 45.132 -4.643 1.00 133.25 182 PHE B C 1
ATOM 2153 O O . PHE B 1 75 ? -26.235 45.528 -4.057 1.00 131.63 182 PHE B O 1
ATOM 2161 N N . CYS B 1 76 ? -25.244 44.084 -5.478 1.00 139.91 183 CYS B N 1
ATOM 2162 C CA . CYS B 1 76 ? -26.508 43.426 -5.815 1.00 140.21 183 CYS B CA 1
ATOM 2163 C C . CYS B 1 76 ? -27.209 42.854 -4.583 1.00 143.71 183 CYS B C 1
ATOM 2164 O O . CYS B 1 76 ? -28.436 42.686 -4.589 1.00 141.36 183 CYS B O 1
ATOM 2167 N N . GLN B 1 77 ? -26.456 42.554 -3.523 1.00 148.65 184 GLN B N 1
ATOM 2168 C CA . GLN B 1 77 ? -27.049 42.182 -2.244 1.00 146.99 184 GLN B CA 1
ATOM 2169 C C . GLN B 1 77 ? -27.794 43.376 -1.662 1.00 147.33 184 GLN B C 1
ATOM 2170 O O . GLN B 1 77 ? -29.010 43.308 -1.453 1.00 150.82 184 GLN B O 1
ATOM 2176 N N . MET B 1 78 ? -27.061 44.472 -1.418 1.00 145.80 185 MET B N 1
ATOM 2177 C CA . MET B 1 78 ? -27.588 45.721 -0.862 1.00 137.65 185 MET B CA 1
ATOM 2178 C C . MET B 1 78 ? -28.934 46.113 -1.467 1.00 133.36 185 MET B C 1
ATOM 2179 O O . MET B 1 78 ? -29.837 46.544 -0.744 1.00 129.21 185 MET B O 1
ATOM 2184 N N . VAL B 1 79 ? -29.068 45.997 -2.787 1.00 138.30 186 VAL B N 1
ATOM 2185 C CA . VAL B 1 79 ? -30.332 46.279 -3.474 1.00 134.65 186 VAL B CA 1
ATOM 2186 C C . VAL B 1 79 ? -31.118 44.975 -3.590 1.00 141.99 186 VAL B C 1
ATOM 2187 O O . VAL B 1 79 ? -31.002 44.244 -4.571 1.00 142.69 186 VAL B O 1
ATOM 2191 N N . SER B 1 80 ? -31.944 44.696 -2.587 1.00 150.17 187 SER B N 1
ATOM 2192 C CA . SER B 1 80 ? -32.706 43.457 -2.582 1.00 158.04 187 SER B CA 1
ATOM 2193 C C . SER B 1 80 ? -33.996 43.633 -1.793 1.00 165.40 187 SER B C 1
ATOM 2194 O O . SER B 1 80 ? -34.028 44.342 -0.781 1.00 163.57 187 SER B O 1
ATOM 2197 N N . THR B 1 81 ? -35.062 42.988 -2.279 1.00 167.98 188 THR B N 1
ATOM 2198 C CA . THR B 1 81 ? -36.298 42.893 -1.507 1.00 169.86 188 THR B CA 1
ATOM 2199 C C . THR B 1 81 ? -36.061 42.131 -0.206 1.00 177.38 188 THR B C 1
ATOM 2200 O O . THR B 1 81 ? -36.547 42.530 0.860 1.00 176.85 188 THR B O 1
ATOM 2204 N N . THR B 1 82 ? -35.296 41.032 -0.280 1.00 186.70 189 THR B N 1
ATOM 2205 C CA . THR B 1 82 ? -34.932 40.215 0.877 1.00 185.12 189 THR B CA 1
ATOM 2206 C C . THR B 1 82 ? -33.991 40.955 1.827 1.00 185.41 189 THR B C 1
ATOM 2207 O O . THR B 1 82 ? -33.521 42.055 1.513 1.00 186.30 189 THR B O 1
ATOM 2211 N N . ASN B 1 83 ? -33.708 40.367 2.995 1.00 186.61 190 ASN B N 1
ATOM 2212 C CA . ASN B 1 83 ? -33.003 41.054 4.081 1.00 187.78 190 ASN B CA 1
ATOM 2213 C C . ASN B 1 83 ? -31.522 40.675 4.131 1.00 189.64 190 ASN B C 1
ATOM 2214 O O . ASN B 1 83 ? -31.155 39.640 4.695 1.00 189.88 190 ASN B O 1
ATOM 2219 N N . PHE B 1 84 ? -30.674 41.540 3.573 1.00 193.25 191 PHE B N 1
ATOM 2220 C CA . PHE B 1 84 ? -29.241 41.276 3.512 1.00 189.81 191 PHE B CA 1
ATOM 2221 C C . PHE B 1 84 ? -28.623 41.335 4.907 1.00 188.42 191 PHE B C 1
ATOM 2222 O O . PHE B 1 84 ? -28.876 42.269 5.677 1.00 181.18 191 PHE B O 1
ATOM 2230 N N . LEU B 1 85 ? -27.819 40.322 5.230 1.00 188.97 192 LEU B N 1
ATOM 2231 C CA . LEU B 1 85 ? -27.047 40.277 6.467 1.00 187.12 192 LEU B CA 1
ATOM 2232 C C . LEU B 1 85 ? -25.570 40.459 6.137 1.00 187.69 192 LEU B C 1
ATOM 2233 O O . LEU B 1 85 ? -24.933 39.515 5.641 1.00 186.57 192 LEU B O 1
ATOM 2238 N N . PRO B 1 86 ? -24.988 41.635 6.356 1.00 188.71 193 PRO B N 1
ATOM 2239 C CA . PRO B 1 86 ? -23.565 41.823 6.051 1.00 193.00 193 PRO B CA 1
ATOM 2240 C C . PRO B 1 86 ? -22.644 41.249 7.126 1.00 209.43 193 PRO B C 1
ATOM 2241 O O . PRO B 1 86 ? -23.036 41.030 8.275 1.00 206.42 193 PRO B O 1
ATOM 2245 N N . ASN B 1 87 ? -21.394 41.000 6.716 1.00 228.87 194 ASN B N 1
ATOM 2246 C CA . ASN B 1 87 ? -20.345 40.577 7.639 1.00 235.36 194 ASN B CA 1
ATOM 2247 C C . ASN B 1 87 ? -19.870 41.756 8.481 1.00 238.06 194 ASN B C 1
ATOM 2248 O O . ASN B 1 87 ? -19.789 42.891 8.000 1.00 232.78 194 ASN B O 1
ATOM 2253 N N . MET B 1 88 ? -19.553 41.484 9.744 1.00 237.39 195 MET B N 1
ATOM 2254 C CA . MET B 1 88 ? -19.029 42.520 10.634 1.00 231.41 195 MET B CA 1
ATOM 2255 C C . MET B 1 88 ? -17.887 41.978 11.503 1.00 228.59 195 MET B C 1
ATOM 2256 O O . MET B 1 88 ? -17.179 41.045 11.116 1.00 232.65 195 MET B O 1
ATOM 2261 N N . GLY B 1 95 ? -24.559 40.317 10.127 1.00 185.24 202 GLY B N 1
ATOM 2262 C CA . GLY B 1 95 ? -25.436 39.977 11.230 1.00 186.90 202 GLY B CA 1
ATOM 2263 C C . GLY B 1 95 ? -26.735 40.761 11.231 1.00 190.25 202 GLY B C 1
ATOM 2264 O O . GLY B 1 95 ? -27.819 40.184 11.322 1.00 188.81 202 GLY B O 1
ATOM 2265 N N . THR B 1 96 ? -26.624 42.099 11.117 1.00 199.73 203 THR B N 1
ATOM 2266 C CA . THR B 1 96 ? -27.705 43.075 11.187 1.00 188.81 203 THR B CA 1
ATOM 2267 C C . THR B 1 96 ? -28.330 43.301 9.812 1.00 179.06 203 THR B C 1
ATOM 2268 O O . THR B 1 96 ? -27.628 43.290 8.797 1.00 179.62 203 THR B O 1
ATOM 2272 N N . PRO B 1 97 ? -29.649 43.495 9.750 1.00 150.99 204 PRO B N 1
ATOM 2273 C CA . PRO B 1 97 ? -30.294 43.717 8.453 1.00 138.68 204 PRO B CA 1
ATOM 2274 C C . PRO B 1 97 ? -29.792 44.999 7.804 1.00 126.42 204 PRO B C 1
ATOM 2275 O O . PRO B 1 97 ? -29.326 45.924 8.473 1.00 118.64 204 PRO B O 1
ATOM 2279 N N . PHE B 1 98 ? -29.869 45.040 6.481 1.00 116.32 205 PHE B N 1
ATOM 2280 C CA . PHE B 1 98 ? -29.596 46.262 5.740 1.00 98.03 205 PHE B CA 1
ATOM 2281 C C . PHE B 1 98 ? -30.921 46.977 5.491 1.00 90.19 205 PHE B C 1
ATOM 2282 O O . PHE B 1 98 ? -31.836 46.403 4.893 1.00 92.91 205 PHE B O 1
ATOM 2290 N N . THR B 1 99 ? -31.033 48.220 5.977 1.00 80.83 206 THR B N 1
ATOM 2291 C CA . THR B 1 99 ? -32.314 48.920 6.029 1.00 78.51 206 THR B CA 1
ATOM 2292 C C . THR B 1 99 ? -32.255 50.300 5.385 1.00 70.49 206 THR B C 1
ATOM 2293 O O . THR B 1 99 ? -33.103 51.148 5.675 1.00 70.68 206 THR B O 1
ATOM 2297 N N . SER B 1 100 ? -31.279 50.559 4.533 1.00 72.61 207 SER B N 1
ATOM 2298 C CA . SER B 1 100 ? -31.113 51.899 4.000 1.00 65.83 207 SER B CA 1
ATOM 2299 C C . SER B 1 100 ? -32.096 52.153 2.872 1.00 65.12 207 SER B C 1
ATOM 2300 O O . SER B 1 100 ? -32.281 51.306 2.001 1.00 70.73 207 SER B O 1
ATOM 2303 N N . GLN B 1 101 ? -32.720 53.321 2.877 1.00 55.87 208 GLN B N 1
ATOM 2304 C CA . GLN B 1 101 ? -33.700 53.627 1.851 1.00 56.36 208 GLN B CA 1
ATOM 2305 C C . GLN B 1 101 ? -33.086 54.233 0.594 1.00 59.30 208 GLN B C 1
ATOM 2306 O O . GLN B 1 101 ? -33.752 54.282 -0.448 1.00 61.78 208 GLN B O 1
ATOM 2312 N N . LEU B 1 102 ? -31.849 54.703 0.659 1.00 59.69 209 LEU B N 1
ATOM 2313 C CA . LEU B 1 102 ? -31.185 55.333 -0.469 1.00 57.88 209 LEU B CA 1
ATOM 2314 C C . LEU B 1 102 ? -29.773 54.783 -0.573 1.00 60.25 209 LEU B C 1
ATOM 2315 O O . LEU B 1 102 ? -29.063 54.690 0.435 1.00 61.41 209 LEU B O 1
ATOM 2320 N N . VAL B 1 103 ? -29.369 54.426 -1.789 1.00 57.50 210 VAL B N 1
ATOM 2321 C CA . VAL B 1 103 ? -28.018 53.947 -2.064 1.00 61.23 210 VAL B CA 1
ATOM 2322 C C . VAL B 1 103 ? -27.423 54.794 -3.189 1.00 61.33 210 VAL B C 1
ATOM 2323 O O . VAL B 1 103 ? -27.984 54.848 -4.294 1.00 62.72 210 VAL B O 1
ATOM 2327 N N . VAL B 1 104 ? -26.308 55.468 -2.909 1.00 60.98 211 VAL B N 1
ATOM 2328 C CA . VAL B 1 104 ? -25.576 56.233 -3.916 1.00 63.33 211 VAL B CA 1
ATOM 2329 C C . VAL B 1 104 ? -24.323 55.436 -4.232 1.00 66.26 211 VAL B C 1
ATOM 2330 O O . VAL B 1 104 ? -23.577 55.069 -3.319 1.00 70.66 211 VAL B O 1
ATOM 2334 N N . ALA B 1 105 ? -24.079 55.167 -5.509 1.00 63.92 212 ALA B N 1
ATOM 2335 C CA . ALA B 1 105 ? -22.875 54.461 -5.929 1.00 68.76 212 ALA B CA 1
ATOM 2336 C C . ALA B 1 105 ? -22.182 55.241 -7.038 1.00 71.50 212 ALA B C 1
ATOM 2337 O O . ALA B 1 105 ? -22.784 55.481 -8.090 1.00 70.31 212 ALA B O 1
ATOM 2339 N N . THR B 1 106 ? -20.921 55.629 -6.810 1.00 80.40 213 THR B N 1
ATOM 2340 C CA . THR B 1 106 ? -20.113 56.260 -7.850 1.00 79.84 213 THR B CA 1
ATOM 2341 C C . THR B 1 106 ? -19.299 55.206 -8.575 1.00 87.18 213 THR B C 1
ATOM 2342 O O . THR B 1 106 ? -18.923 54.183 -7.999 1.00 94.65 213 THR B O 1
ATOM 2346 N N . THR B 1 107 ? -19.013 55.471 -9.843 1.00 90.17 214 THR B N 1
ATOM 2347 C CA . THR B 1 107 ? -18.291 54.515 -10.665 1.00 98.74 214 THR B CA 1
ATOM 2348 C C . THR B 1 107 ? -17.553 55.261 -11.767 1.00 98.03 214 THR B C 1
ATOM 2349 O O . THR B 1 107 ? -17.841 56.420 -12.062 1.00 97.11 214 THR B O 1
ATOM 2353 N N . ASN B 1 108 ? -16.596 54.581 -12.385 1.00 97.13 215 ASN B N 1
ATOM 2354 C CA . ASN B 1 108 ? -15.808 55.202 -13.442 1.00 105.76 215 ASN B CA 1
ATOM 2355 C C . ASN B 1 108 ? -16.260 54.829 -14.841 1.00 112.06 215 ASN B C 1
ATOM 2356 O O . ASN B 1 108 ? -16.044 55.609 -15.773 1.00 117.56 215 ASN B O 1
ATOM 2361 N N . LEU B 1 109 ? -16.884 53.668 -15.006 1.00 113.27 216 LEU B N 1
ATOM 2362 C CA . LEU B 1 109 ? -1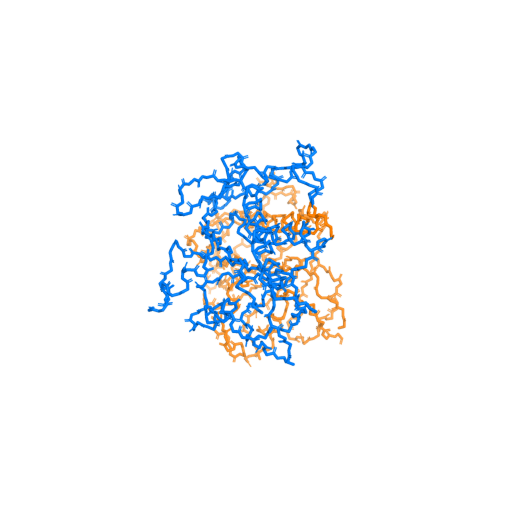7.250 53.095 -16.298 1.00 125.59 216 LEU B CA 1
ATOM 2363 C C . LEU B 1 109 ? -18.323 53.927 -17.002 1.00 132.48 216 LEU B C 1
ATOM 2364 O O . LEU B 1 109 ? -18.975 54.756 -16.356 1.00 123.64 216 LEU B O 1
ATOM 2369 N N . PRO B 1 110 ? -18.524 53.766 -18.336 1.00 138.77 217 PRO B N 1
ATOM 2370 C CA . PRO B 1 110 ? -19.694 54.389 -18.981 1.00 141.59 217 PRO B CA 1
ATOM 2371 C C . PRO B 1 110 ? -20.906 53.465 -19.056 1.00 143.85 217 PRO B C 1
ATOM 2372 O O . PRO B 1 110 ? -22.044 53.931 -19.174 1.00 141.51 217 PRO B O 1
ATOM 2376 N N . GLU B 1 111 ? -20.675 52.154 -19.010 1.00 153.97 218 GLU B N 1
ATOM 2377 C CA . GLU B 1 111 ? -21.741 51.168 -18.904 1.00 165.26 218 GLU B CA 1
ATOM 2378 C C . GLU B 1 111 ? -21.272 50.063 -17.964 1.00 174.63 218 GLU B C 1
ATOM 2379 O O . GLU B 1 111 ? -20.094 49.983 -17.611 1.00 170.11 218 GLU B O 1
ATOM 2385 N N . PHE B 1 112 ? -22.202 49.206 -17.553 1.00 206.90 219 PHE B N 1
ATOM 2386 C CA . PHE B 1 112 ? -21.920 48.144 -16.598 1.00 216.57 219 PHE B CA 1
ATOM 2387 C C . PHE B 1 112 ? -22.153 46.789 -17.252 1.00 230.75 219 PHE B C 1
ATOM 2388 O O . PHE B 1 112 ? -23.197 46.564 -17.876 1.00 232.20 219 PHE B O 1
ATOM 2396 N N . ARG B 1 113 ? -21.159 45.906 -17.125 1.00 225.21 220 ARG B N 1
ATOM 2397 C CA . ARG B 1 113 ? -21.285 44.496 -17.512 1.00 229.69 220 ARG B CA 1
ATOM 2398 C C . ARG B 1 113 ? -20.427 43.690 -16.541 1.00 240.52 220 ARG B C 1
ATOM 2399 O O . ARG B 1 113 ? -19.339 43.213 -16.897 1.00 239.08 220 ARG B O 1
ATOM 2407 N N . PRO B 1 114 ? -20.894 43.527 -15.268 1.00 262.61 221 PRO B N 1
ATOM 2408 C CA . PRO B 1 114 ? -20.069 42.863 -14.239 1.00 266.02 221 PRO B CA 1
ATOM 2409 C C . PRO B 1 114 ? -19.645 41.425 -14.530 1.00 283.72 221 PRO B C 1
ATOM 2410 O O . PRO B 1 114 ? -20.328 40.692 -15.251 1.00 278.14 221 PRO B O 1
ATOM 2414 N N . VAL B 1 115 ? -18.505 41.020 -13.961 1.00 261.65 222 VAL B N 1
ATOM 2415 C CA . VAL B 1 115 ? -17.941 39.694 -14.198 1.00 256.54 222 VAL B CA 1
ATOM 2416 C C . VAL B 1 115 ? -18.358 38.597 -13.214 1.00 260.37 222 VAL B C 1
ATOM 2417 O O . VAL B 1 115 ? -18.255 37.408 -13.553 1.00 256.39 222 VAL B O 1
ATOM 2421 N N . THR B 1 116 ? -18.879 38.992 -12.055 1.00 279.16 223 THR B N 1
ATOM 2422 C CA . THR B 1 116 ? -19.384 38.024 -11.088 1.00 274.03 223 THR B CA 1
ATOM 2423 C C . THR B 1 116 ? -20.856 37.914 -11.340 1.00 273.04 223 THR B C 1
ATOM 2424 O O . THR B 1 116 ? -21.412 36.821 -11.352 1.00 278.71 223 THR B O 1
ATOM 2428 N N . ILE B 1 117 ? -21.498 39.059 -11.530 1.00 253.31 224 ILE B N 1
ATOM 2429 C CA . ILE B 1 117 ? -22.919 39.056 -11.836 1.00 246.00 224 ILE B CA 1
ATOM 2430 C C . ILE B 1 117 ? -23.096 38.732 -13.309 1.00 253.32 224 ILE B C 1
ATOM 2431 O O . ILE B 1 117 ? -23.117 39.637 -14.145 1.00 251.16 224 ILE B O 1
ATOM 2436 N N . ALA B 1 118 ? -23.196 37.441 -13.627 1.00 269.11 225 ALA B N 1
ATOM 2437 C CA . ALA B 1 118 ? -23.350 37.008 -15.009 1.00 262.79 225 ALA B CA 1
ATOM 2438 C C . ALA B 1 118 ? -24.517 37.730 -15.642 1.00 259.20 225 ALA B C 1
ATOM 2439 O O . ALA B 1 118 ? -24.366 38.345 -16.702 1.00 259.28 225 ALA B O 1
ATOM 2441 N N . HIS B 1 119 ? -25.686 37.655 -15.011 1.00 255.18 226 HIS B N 1
ATOM 2442 C CA . HIS B 1 119 ? -26.809 38.424 -15.527 1.00 248.65 226 HIS B CA 1
ATOM 2443 C C . HIS B 1 119 ? -26.676 39.871 -15.067 1.00 243.34 226 HIS B C 1
ATOM 2444 O O . HIS B 1 119 ? -27.160 40.237 -13.990 1.00 238.90 226 HIS B O 1
ATOM 2451 N N . TYR B 1 120 ? -25.992 40.692 -15.863 1.00 234.16 227 TYR B N 1
ATOM 2452 C CA . TYR B 1 120 ? -25.897 42.115 -15.566 1.00 227.40 227 TYR B CA 1
ATOM 2453 C C . TYR B 1 120 ? -27.107 42.907 -16.073 1.00 218.35 227 TYR B C 1
ATOM 2454 O O . TYR B 1 120 ? -27.135 44.130 -15.882 1.00 214.40 227 TYR B O 1
ATOM 2463 N N . PRO B 1 121 ? -28.108 42.298 -16.719 1.00 218.68 228 PRO B N 1
ATOM 2464 C CA . PRO B 1 121 ? -29.394 42.989 -16.908 1.00 211.25 228 PRO B CA 1
ATOM 2465 C C . PRO B 1 121 ? -30.326 42.734 -15.730 1.00 207.45 228 PRO B C 1
ATOM 2466 O O . PRO B 1 121 ? -31.490 43.141 -15.794 1.00 198.11 228 PRO B O 1
ATOM 2470 N N . ALA B 1 122 ? -29.874 42.063 -14.666 1.00 212.76 229 ALA B N 1
ATOM 2471 C CA . ALA B 1 122 ? -30.626 42.027 -13.417 1.00 203.44 229 ALA B CA 1
ATOM 2472 C C . ALA B 1 122 ? -30.313 43.226 -12.539 1.00 196.14 229 ALA B C 1
ATOM 2473 O O . ALA B 1 122 ? -31.171 43.662 -11.764 1.00 181.27 229 ALA B O 1
ATOM 2475 N N . VAL B 1 123 ? -29.097 43.766 -12.662 1.00 227.31 230 VAL B N 1
ATOM 2476 C CA . VAL B 1 123 ? -28.695 44.961 -11.926 1.00 219.15 230 VAL B CA 1
ATOM 2477 C C . VAL B 1 123 ? -29.470 46.186 -12.401 1.00 204.46 230 VAL B C 1
ATOM 2478 O O . VAL B 1 123 ? -29.633 47.153 -11.648 1.00 194.92 230 VAL B O 1
ATOM 2482 N N . GLU B 1 124 ? -29.977 46.166 -13.638 1.00 186.28 231 GLU B N 1
ATOM 2483 C CA . GLU B 1 124 ? -30.414 47.400 -14.287 1.00 171.33 231 GLU B CA 1
ATOM 2484 C C . GLU B 1 124 ? -31.825 47.841 -13.919 1.00 153.62 231 GLU B C 1
ATOM 2485 O O . GLU B 1 124 ? -32.094 49.045 -13.890 1.00 139.37 231 GLU B O 1
ATOM 2491 N N . ARG B 1 125 ? -32.752 46.927 -13.654 1.00 159.04 232 ARG B N 1
ATOM 2492 C CA . ARG B 1 125 ? -34.013 47.407 -13.113 1.00 149.95 232 ARG B CA 1
ATOM 2493 C C . ARG B 1 125 ? -33.834 47.917 -11.688 1.00 140.28 232 ARG B C 1
ATOM 2494 O O . ARG B 1 125 ? -34.631 48.740 -11.228 1.00 134.59 232 ARG B O 1
ATOM 2502 N N . ARG B 1 126 ? -32.777 47.463 -10.992 1.00 141.92 233 ARG B N 1
ATOM 2503 C CA . ARG B 1 126 ? -32.342 47.899 -9.663 1.00 130.25 233 ARG B CA 1
ATOM 2504 C C . ARG B 1 126 ? -31.780 49.309 -9.629 1.00 116.17 233 ARG B C 1
ATOM 2505 O O . ARG B 1 126 ? -31.531 49.777 -8.521 1.00 110.35 233 ARG B O 1
ATOM 2513 N N . ILE B 1 127 ? -31.524 50.023 -10.719 1.00 112.26 234 ILE B N 1
ATOM 2514 C CA . ILE B 1 127 ? -30.966 51.371 -10.675 1.00 97.65 234 ILE B CA 1
ATOM 2515 C C . ILE B 1 127 ? -31.989 52.451 -11.020 1.00 89.06 234 ILE B C 1
ATOM 2516 O O . ILE B 1 127 ? -32.355 52.617 -12.189 1.00 88.73 234 ILE B O 1
ATOM 2521 N N . THR B 1 128 ? -32.459 53.187 -10.004 1.00 75.79 235 THR B N 1
ATOM 2522 C CA . THR B 1 128 ? -33.556 54.133 -10.208 1.00 69.42 235 THR B CA 1
ATOM 2523 C C . THR B 1 128 ? -33.140 55.272 -11.128 1.00 70.06 235 THR B C 1
ATOM 2524 O O . THR B 1 128 ? -33.858 55.620 -12.077 1.00 67.72 235 THR B O 1
ATOM 2528 N N . PHE B 1 129 ? -31.987 55.873 -10.846 1.00 68.97 236 PHE B N 1
ATOM 2529 C CA . PHE B 1 129 ? -31.479 57.012 -11.584 1.00 66.71 236 PHE B CA 1
ATOM 2530 C C . PHE B 1 129 ? -30.035 56.724 -11.931 1.00 70.35 236 PHE B C 1
ATOM 2531 O O . PHE B 1 129 ? -29.291 56.209 -11.093 1.00 71.31 236 PHE B O 1
ATOM 2539 N N . ASP B 1 130 ? -29.636 57.049 -13.158 1.00 70.90 237 ASP B N 1
ATOM 2540 C CA . ASP B 1 130 ? -28.299 56.724 -13.665 1.00 70.55 237 ASP B CA 1
ATOM 2541 C C . ASP B 1 130 ? -27.734 57.990 -14.297 1.00 74.10 237 ASP B C 1
ATOM 2542 O O . ASP B 1 130 ? -28.105 58.360 -15.415 1.00 78.17 237 ASP B O 1
ATOM 2547 N N . TYR B 1 131 ? -26.846 58.659 -13.578 1.00 72.31 238 TYR B N 1
ATOM 2548 C CA . TYR B 1 131 ? -26.372 59.977 -13.960 1.00 71.69 238 TYR B CA 1
ATOM 2549 C C . TYR B 1 131 ? -24.901 59.943 -14.347 1.00 72.84 238 TYR B C 1
ATOM 2550 O O . TYR B 1 131 ? -24.138 59.072 -13.923 1.00 73.29 238 TYR B O 1
ATOM 2559 N N . SER B 1 132 ? -24.507 60.916 -15.153 1.00 74.62 239 SER B N 1
ATOM 2560 C CA . SER B 1 132 ? -23.107 61.124 -15.484 1.00 80.25 239 SER B CA 1
ATOM 2561 C C . SER B 1 132 ? -22.736 62.542 -15.070 1.00 76.44 239 SER B C 1
ATOM 2562 O O . SER B 1 132 ? -23.350 63.507 -15.537 1.00 73.50 239 SER B O 1
ATOM 2565 N N . VAL B 1 133 ? -21.748 62.664 -14.182 1.00 79.52 240 VAL B N 1
ATOM 2566 C CA . VAL B 1 133 ? -21.405 63.933 -13.554 1.00 73.30 240 VAL B CA 1
ATOM 2567 C C . VAL B 1 133 ? -20.268 64.590 -14.318 1.00 79.08 240 VAL B C 1
ATOM 2568 O O . VAL B 1 133 ? -19.350 63.914 -14.797 1.00 83.53 240 VAL B O 1
ATOM 2572 N N . SER B 1 134 ? -20.311 65.914 -14.412 1.00 74.71 241 SER B N 1
ATOM 2573 C CA . SER B 1 134 ? -19.175 66.658 -14.939 1.00 73.84 241 SER B CA 1
ATOM 2574 C C . SER B 1 134 ? -19.292 68.109 -14.507 1.00 72.11 241 SER B C 1
ATOM 2575 O O . SER B 1 134 ? -20.397 68.625 -14.307 1.00 69.91 241 SER B O 1
ATOM 2578 N N . ALA B 1 135 ? -18.142 68.757 -14.352 1.00 79.02 242 ALA B N 1
ATOM 2579 C CA . ALA B 1 135 ? -18.139 70.168 -14.003 1.00 74.99 242 ALA B CA 1
ATOM 2580 C C . ALA B 1 135 ? -18.917 70.963 -15.041 1.00 73.39 242 ALA B C 1
ATOM 2581 O O . ALA B 1 135 ? -18.969 70.605 -16.218 1.00 76.69 242 ALA B O 1
ATOM 2583 N N . GLY B 1 136 ? -19.550 72.031 -14.590 1.00 69.07 243 GLY B N 1
ATOM 2584 C CA . GLY B 1 136 ? -20.287 72.893 -15.481 1.00 70.44 243 GLY B CA 1
ATOM 2585 C C . GLY B 1 136 ? -19.391 73.927 -16.111 1.00 71.20 243 GLY B C 1
ATOM 2586 O O . GLY B 1 136 ? -18.251 74.133 -15.705 1.00 74.21 243 GLY B O 1
ATOM 2587 N N . PRO B 1 137 ? -19.913 74.605 -17.133 1.00 70.36 244 PRO B N 1
ATOM 2588 C CA . PRO B 1 137 ? -19.111 75.628 -17.834 1.00 73.95 244 PRO B CA 1
ATOM 2589 C C . PRO B 1 137 ? -18.496 76.686 -16.935 1.00 75.63 244 PRO B C 1
ATOM 2590 O O . PRO B 1 137 ? -17.339 77.069 -17.140 1.00 81.13 244 PRO B O 1
ATOM 2594 N N . VAL B 1 138 ? -19.235 77.168 -15.936 1.00 77.02 245 VAL B N 1
ATOM 2595 C CA . VAL B 1 138 ? -18.736 78.261 -15.106 1.00 72.78 245 VAL B CA 1
ATOM 2596 C C . VAL B 1 138 ? -17.794 77.789 -14.014 1.00 74.07 245 VAL B C 1
ATOM 2597 O O . VAL B 1 138 ? -17.149 78.618 -13.369 1.00 79.57 245 VAL B O 1
ATOM 2601 N N . CYS B 1 139 ? -17.654 76.480 -13.808 1.00 74.68 246 CYS B N 1
ATOM 2602 C CA . CYS B 1 139 ? -16.881 75.954 -12.685 1.00 73.56 246 CYS B CA 1
ATOM 2603 C C . CYS B 1 139 ? -15.844 74.930 -13.099 1.00 79.77 246 CYS B C 1
ATOM 2604 O O . CYS B 1 139 ? -15.441 74.074 -12.300 1.00 77.68 246 CYS B O 1
ATOM 2607 N N . SER B 1 140 ? -15.384 75.000 -14.343 1.00 83.76 247 SER B N 1
ATOM 2608 C CA . SER B 1 140 ? -14.375 74.072 -14.847 1.00 87.59 247 SER B CA 1
ATOM 2609 C C . SER B 1 140 ? -13.068 74.808 -15.125 1.00 92.84 247 SER B C 1
ATOM 2610 O O . SER B 1 140 ? -12.921 75.486 -16.151 1.00 99.22 247 SER B O 1
ATOM 2613 N N . LYS B 1 141 ? -12.129 74.694 -14.197 1.00 92.91 248 LYS B N 1
ATOM 2614 C CA . LYS B 1 141 ? -10.773 75.156 -14.431 1.00 98.97 248 LYS B CA 1
ATOM 2615 C C . LYS B 1 141 ? -9.957 74.028 -15.047 1.00 104.13 248 LYS B C 1
ATOM 2616 O O . LYS B 1 141 ? -10.334 72.855 -14.992 1.00 102.19 248 LYS B O 1
ATOM 2622 N N . THR B 1 142 ? -8.837 74.403 -15.662 1.00 113.79 249 THR B N 1
ATOM 2623 C CA . THR B 1 142 ? -7.859 73.448 -16.171 1.00 119.99 249 THR B CA 1
ATOM 2624 C C . THR B 1 142 ? -6.751 73.300 -15.129 1.00 121.29 249 THR B C 1
ATOM 2625 O O . THR B 1 142 ? -6.106 74.289 -14.760 1.00 114.01 249 THR B O 1
ATOM 2629 N N . GLU B 1 143 ? -6.568 72.080 -14.620 1.00 126.41 250 GLU B N 1
ATOM 2630 C CA . GLU B 1 143 ? -5.580 71.787 -13.583 1.00 128.90 250 GLU B CA 1
ATOM 2631 C C . GLU B 1 143 ? -4.585 70.772 -14.137 1.00 142.93 250 GLU B C 1
ATOM 2632 O O . GLU B 1 143 ? -4.888 69.575 -14.199 1.00 147.93 250 GLU B O 1
ATOM 2638 N N . ALA B 1 144 ? -3.399 71.262 -14.526 1.00 145.68 251 ALA B N 1
ATOM 2639 C CA . ALA B 1 144 ? -2.310 70.450 -15.081 1.00 144.78 251 ALA B CA 1
ATOM 2640 C C . ALA B 1 144 ? -2.723 69.755 -16.378 1.00 151.91 251 ALA B C 1
ATOM 2641 O O . ALA B 1 144 ? -2.440 68.574 -16.582 1.00 157.50 251 ALA B O 1
ATOM 2643 N N . GLY B 1 145 ? -3.373 70.501 -17.270 1.00 154.66 252 GLY B N 1
ATOM 2644 C CA . GLY B 1 145 ? -3.709 69.996 -18.584 1.00 157.34 252 GLY B CA 1
ATOM 2645 C C . GLY B 1 145 ? -4.964 69.163 -18.653 1.00 163.61 252 GLY B C 1
ATOM 2646 O O . GLY B 1 145 ? -5.245 68.587 -19.710 1.00 161.66 252 GLY B O 1
ATOM 2647 N N . TYR B 1 146 ? -5.720 69.068 -17.565 1.00 185.57 253 TYR B N 1
ATOM 2648 C CA . TYR B 1 146 ? -6.966 68.322 -17.540 1.00 181.93 253 TYR B CA 1
ATOM 2649 C C . TYR B 1 146 ? -8.043 69.237 -16.970 1.00 169.86 253 TYR B C 1
ATOM 2650 O O . TYR B 1 146 ? -7.751 70.189 -16.240 1.00 168.14 253 TYR B O 1
ATOM 2659 N N . LYS B 1 147 ? -9.296 68.943 -17.303 1.00 137.32 254 LYS B N 1
ATOM 2660 C CA . LYS B 1 147 ? -10.438 69.738 -16.868 1.00 120.83 254 LYS B CA 1
ATOM 2661 C C . LYS B 1 147 ? -11.076 69.101 -15.637 1.00 115.08 254 LYS B C 1
ATOM 2662 O O . LYS B 1 147 ? -11.460 67.928 -15.669 1.00 118.33 254 LYS B O 1
ATOM 2668 N N . VAL B 1 148 ? -11.176 69.874 -14.553 1.00 106.92 255 VAL B N 1
ATOM 2669 C CA . VAL B 1 148 ? -11.675 69.411 -13.259 1.00 97.90 255 VAL B CA 1
ATOM 2670 C C . VAL B 1 148 ? -12.623 70.461 -12.691 1.00 92.58 255 VAL B C 1
ATOM 2671 O O . VAL B 1 148 ? -12.768 71.551 -13.249 1.00 94.93 255 VAL B O 1
ATOM 2675 N N . LEU B 1 149 ? -13.248 70.143 -11.550 1.00 84.53 256 LEU B N 1
ATOM 2676 C CA . LEU B 1 149 ? -14.220 71.035 -10.921 1.00 77.78 256 LEU B CA 1
ATOM 2677 C C . LEU B 1 149 ? -13.506 72.037 -10.031 1.00 75.60 256 LEU B C 1
ATOM 2678 O O . LEU B 1 149 ? -12.765 71.651 -9.125 1.00 78.53 256 LEU B O 1
ATOM 2683 N N . ASP B 1 150 ? -13.730 73.322 -10.279 1.00 73.48 257 ASP B N 1
ATOM 2684 C CA . ASP B 1 150 ? -13.219 74.361 -9.389 1.00 70.45 257 ASP B CA 1
ATOM 2685 C C . ASP B 1 150 ? -14.171 74.328 -8.189 1.00 67.11 257 ASP B C 1
ATOM 2686 O O . ASP B 1 150 ? -15.218 74.984 -8.152 1.00 65.05 257 ASP B O 1
ATOM 2691 N N . VAL B 1 151 ? -13.763 73.559 -7.173 1.00 66.10 258 VAL B N 1
ATOM 2692 C CA . VAL B 1 151 ? -14.593 73.310 -5.996 1.00 62.29 258 VAL B CA 1
ATOM 2693 C C . VAL B 1 151 ? -14.774 74.619 -5.230 1.00 66.18 258 VAL B C 1
ATOM 2694 O O . VAL B 1 151 ? -15.869 74.922 -4.740 1.00 69.04 258 VAL B O 1
ATOM 2698 N N . GLU B 1 152 ? -13.702 75.394 -5.073 1.00 65.21 259 GLU B N 1
ATOM 2699 C CA . GLU B 1 152 ? -13.804 76.592 -4.254 1.00 62.51 259 GLU B CA 1
ATOM 2700 C C . GLU B 1 152 ? -14.814 77.559 -4.838 1.00 68.16 259 GLU B C 1
ATOM 2701 O O . GLU B 1 152 ? -15.603 78.161 -4.100 1.00 68.85 259 GLU B O 1
ATOM 2707 N N . ARG B 1 153 ? -14.820 77.711 -6.163 1.00 68.96 260 ARG B N 1
ATOM 2708 C CA . ARG B 1 153 ? -15.880 78.484 -6.800 1.00 67.58 260 ARG B CA 1
ATOM 2709 C C . ARG B 1 153 ? -17.232 77.797 -6.611 1.00 66.95 260 ARG B C 1
ATOM 2710 O O . ARG B 1 153 ? -18.256 78.457 -6.397 1.00 67.72 260 ARG B O 1
ATOM 2718 N N . ALA B 1 154 ? -17.253 76.461 -6.660 1.00 64.57 261 ALA B N 1
ATOM 2719 C CA . ALA B 1 154 ? -18.528 75.753 -6.656 1.00 58.78 261 ALA B CA 1
ATOM 2720 C C . ALA B 1 154 ? -19.282 75.968 -5.350 1.00 59.46 261 ALA B C 1
ATOM 2721 O O . ALA B 1 154 ? -20.518 76.047 -5.342 1.00 58.85 261 ALA B O 1
ATOM 2723 N N . PHE B 1 155 ? -18.565 76.108 -4.242 1.00 58.63 262 PHE B N 1
ATOM 2724 C CA . PHE B 1 155 ? -19.219 76.189 -2.953 1.00 56.82 262 PHE B CA 1
ATOM 2725 C C . PHE B 1 155 ? -19.256 77.600 -2.392 1.00 59.97 262 PHE B C 1
ATOM 2726 O O . PHE B 1 155 ? -19.573 77.777 -1.215 1.00 61.22 262 PHE B O 1
ATOM 2734 N N . ARG B 1 156 ? -18.958 78.605 -3.201 1.00 60.59 263 ARG B N 1
ATOM 2735 C CA . ARG B 1 156 ? -19.021 79.980 -2.727 1.00 59.15 263 ARG B CA 1
ATOM 2736 C C . ARG B 1 156 ? -20.478 80.391 -2.580 1.00 57.76 263 ARG B C 1
ATOM 2737 O O . ARG B 1 156 ? -21.209 80.379 -3.580 1.00 57.57 263 ARG B O 1
ATOM 2745 N N . PRO B 1 157 ? -20.924 80.779 -1.397 1.00 57.04 264 PRO B N 1
ATOM 2746 C CA . PRO B 1 157 ? -22.323 81.205 -1.207 1.00 60.87 264 PRO B CA 1
ATOM 2747 C C . PRO B 1 157 ? -22.793 82.226 -2.233 1.00 59.84 264 PRO B C 1
ATOM 2748 O O . PRO B 1 157 ? -22.131 83.225 -2.477 1.00 63.19 264 PRO B O 1
ATOM 2752 N N . THR B 1 158 ? -23.969 81.981 -2.808 1.00 61.15 265 THR B N 1
ATOM 2753 C CA . THR B 1 158 ? -24.580 82.883 -3.771 1.00 61.68 265 THR B CA 1
ATOM 2754 C C . THR B 1 158 ? -25.908 83.448 -3.284 1.00 62.19 265 THR B C 1
ATOM 2755 O O . THR B 1 158 ? -26.508 84.280 -3.976 1.00 66.80 265 THR B O 1
ATOM 2759 N N . GLY B 1 159 ? -26.399 83.015 -2.129 1.00 65.17 266 GLY B N 1
ATOM 2760 C CA . GLY B 1 159 ? -27.681 83.506 -1.664 1.00 65.59 266 GLY B CA 1
ATOM 2761 C C . GLY B 1 159 ? -28.543 82.452 -1.003 1.00 60.89 266 GLY B C 1
ATOM 2762 O O . GLY B 1 159 ? -28.030 81.454 -0.481 1.00 61.57 266 GLY B O 1
ATOM 2763 N N . GLU B 1 160 ? -29.853 82.669 -1.025 1.00 61.17 267 GLU B N 1
ATOM 2764 C CA . GLU B 1 160 ? -30.763 81.817 -0.271 1.00 62.11 267 GLU B CA 1
ATOM 2765 C C . GLU B 1 160 ? -30.683 80.383 -0.762 1.00 58.94 267 GLU B C 1
ATOM 2766 O O . GLU B 1 160 ? -30.631 80.127 -1.966 1.00 58.35 267 GLU B O 1
ATOM 2772 N N . ALA B 1 161 ? -30.682 79.453 0.178 1.00 58.11 268 ALA B N 1
ATOM 2773 C CA . ALA B 1 161 ? -30.764 78.050 -0.178 1.00 59.06 268 ALA B CA 1
ATOM 2774 C C . ALA B 1 161 ? -31.935 77.822 -1.132 1.00 60.86 268 ALA B C 1
ATOM 2775 O O . ALA B 1 161 ? -33.009 78.413 -0.942 1.00 61.55 268 ALA B O 1
ATOM 2777 N N . PRO B 1 162 ? -31.773 77.016 -2.173 1.00 58.93 269 PRO B N 1
ATOM 2778 C CA . PRO B 1 162 ? -32.917 76.719 -3.045 1.00 56.97 269 PRO B CA 1
ATOM 2779 C C . PRO B 1 162 ? -33.828 75.636 -2.482 1.00 60.94 269 PRO B C 1
ATOM 2780 O O . PRO B 1 162 ? -34.931 75.440 -3.020 1.00 62.60 269 PRO B O 1
ATOM 2784 N N . LEU B 1 163 ? -33.390 74.916 -1.443 1.00 56.74 270 LEU B N 1
ATOM 2785 C CA . LEU B 1 163 ? -34.184 73.976 -0.656 1.00 53.79 270 LEU B CA 1
ATOM 2786 C C . LEU B 1 163 ? -33.775 74.141 0.798 1.00 54.46 270 LEU B C 1
ATOM 2787 O O . LEU B 1 163 ? -32.613 74.466 1.083 1.00 57.37 270 LEU B O 1
ATOM 2792 N N . PRO B 1 164 ? -34.683 73.897 1.745 1.00 52.14 271 PRO B N 1
ATOM 2793 C CA . PRO B 1 164 ? -34.372 74.228 3.146 1.00 53.14 271 PRO B CA 1
ATOM 2794 C C . PRO B 1 164 ? -33.246 73.412 3.741 1.00 48.86 271 PRO B C 1
ATOM 2795 O O . PRO B 1 164 ? -32.744 73.762 4.810 1.00 49.70 271 PRO B O 1
ATOM 2799 N N . CYS B 1 165 ? -32.863 72.306 3.137 1.00 47.82 272 CYS B N 1
ATOM 2800 C CA . CYS B 1 165 ? -31.833 71.514 3.779 1.00 49.10 272 CYS B CA 1
ATOM 2801 C C . CYS B 1 165 ? -30.443 72.018 3.434 1.00 59.91 272 CYS B C 1
ATOM 2802 O O . CYS B 1 165 ? -29.455 71.493 3.953 1.00 62.37 272 CYS B O 1
ATOM 2805 N N . PHE B 1 166 ? -30.344 73.001 2.551 1.00 60.87 273 PHE B N 1
ATOM 2806 C CA . PHE B 1 166 ? -29.098 73.703 2.346 1.00 63.25 273 PHE B CA 1
ATOM 2807 C C . PHE B 1 166 ? -29.148 74.914 3.258 1.00 65.98 273 PHE B C 1
ATOM 2808 O O . PHE B 1 166 ? -30.224 75.330 3.680 1.00 65.29 273 PHE B O 1
ATOM 2816 N N . GLN B 1 167 ? -27.974 75.438 3.627 1.00 82.37 274 GLN B N 1
ATOM 2817 C CA . GLN B 1 167 ? -27.922 76.6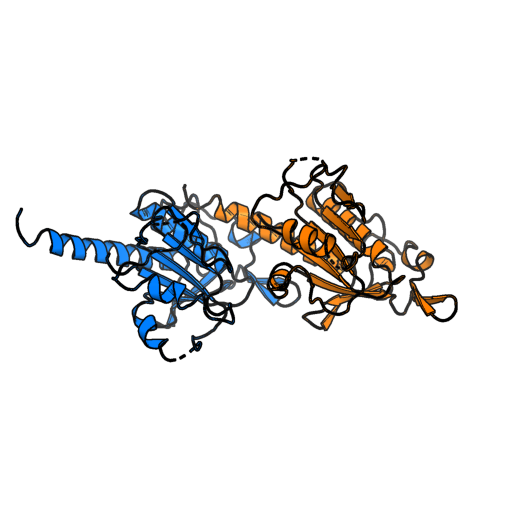98 4.361 1.00 84.81 274 GLN B CA 1
ATOM 2818 C C . GLN B 1 167 ? -27.599 77.878 3.472 1.00 74.46 274 GLN B C 1
ATOM 2819 O O . GLN B 1 167 ? -27.604 79.005 3.958 1.00 75.61 274 GLN B O 1
ATOM 2825 N N . ASN B 1 168 ? -27.321 77.651 2.197 1.00 68.44 275 ASN B N 1
ATOM 2826 C CA . ASN B 1 168 ? -27.185 78.723 1.224 1.00 65.41 275 ASN B CA 1
ATOM 2827 C C . ASN B 1 168 ? -27.150 78.087 -0.152 1.00 63.74 275 ASN B C 1
ATOM 2828 O O . ASN B 1 168 ? -27.000 76.873 -0.280 1.00 64.20 275 ASN B O 1
ATOM 2833 N N . ASN B 1 169 ? -27.190 78.915 -1.191 1.00 58.95 276 ASN B N 1
ATOM 2834 C CA . ASN B 1 169 ? -27.082 78.427 -2.557 1.00 56.98 276 ASN B CA 1
ATOM 2835 C C . ASN B 1 169 ? -25.641 78.557 -2.945 1.00 59.32 276 ASN B C 1
ATOM 2836 O O . ASN B 1 169 ? -24.924 79.344 -2.364 1.00 61.20 276 ASN B O 1
ATOM 2841 N N . CYS B 1 170 ? -25.209 77.783 -3.919 1.00 30.00 277 CYS B N 1
ATOM 2842 C CA . CYS B 1 170 ? -23.860 77.825 -4.384 1.00 30.00 277 CYS B CA 1
ATOM 2843 C C . CYS B 1 170 ? -23.953 77.288 -5.790 1.00 30.00 277 CYS B C 1
ATOM 2844 O O . CYS B 1 170 ? -24.998 76.819 -6.189 1.00 30.00 277 CYS B O 1
ATOM 2847 N N . LEU B 1 171 ? -22.889 77.370 -6.564 1.00 56.65 278 LEU B N 1
ATOM 2848 C CA . LEU B 1 171 ? -22.955 76.952 -7.952 1.00 55.02 278 LEU B CA 1
ATOM 2849 C C . LEU B 1 171 ? -22.982 75.464 -8.034 1.00 57.53 278 LEU B C 1
ATOM 2850 O O . LEU B 1 171 ? -23.454 74.921 -9.010 1.00 60.30 278 LEU B O 1
ATOM 2855 N N . PHE B 1 172 ? -22.432 74.795 -7.045 1.00 54.25 279 PHE B N 1
ATOM 2856 C CA . PHE B 1 172 ? -22.540 73.346 -6.970 1.00 52.98 279 PHE B CA 1
ATOM 2857 C C . PHE B 1 172 ? -23.984 72.899 -7.207 1.00 54.89 279 PHE B C 1
ATOM 2858 O O . PHE B 1 172 ? -24.248 71.952 -7.964 1.00 51.33 279 PHE B O 1
ATOM 2866 N N . LEU B 1 173 ? -24.938 73.617 -6.616 1.00 53.75 280 LEU B N 1
ATOM 2867 C CA . LEU B 1 173 ? -26.331 73.259 -6.764 1.00 49.41 280 LEU B CA 1
ATOM 2868 C C . LEU B 1 173 ? -26.867 73.515 -8.161 1.00 52.61 280 LEU B C 1
ATOM 2869 O O . LEU B 1 173 ? -27.938 73.011 -8.486 1.00 56.36 280 LEU B O 1
ATOM 2874 N N . GLU B 1 174 ? -26.171 74.255 -9.007 1.00 57.47 281 GLU B N 1
ATOM 2875 C CA . GLU B 1 174 ? -26.715 74.575 -10.319 1.00 60.47 281 GLU B CA 1
ATOM 2876 C C . GLU B 1 174 ? -26.073 73.745 -11.425 1.00 62.27 281 GLU B C 1
ATOM 2877 O O . GLU B 1 174 ? -25.061 73.077 -11.230 1.00 66.12 281 GLU B O 1
ATOM 2883 N N . LYS B 1 175 ? -26.682 73.780 -12.600 1.00 61.67 282 LYS B N 1
ATOM 2884 C CA . LYS B 1 175 ? -26.098 73.070 -13.721 1.00 62.54 282 LYS B CA 1
ATOM 2885 C C . LYS B 1 175 ? -25.100 73.928 -14.475 1.00 64.57 282 LYS B C 1
ATOM 2886 O O . LYS B 1 175 ? -24.496 73.455 -15.445 1.00 68.04 282 LYS B O 1
ATOM 2892 N N . ALA B 1 176 ? -24.893 75.173 -14.054 1.00 63.69 283 ALA B N 1
ATOM 2893 C CA . ALA B 1 176 ? -23.718 75.887 -14.527 1.00 60.70 283 ALA B CA 1
ATOM 2894 C C . ALA B 1 176 ? -22.481 75.491 -13.745 1.00 65.26 283 ALA B C 1
ATOM 2895 O O . ALA B 1 176 ? -21.356 75.681 -14.229 1.00 70.06 283 ALA B O 1
ATOM 2897 N N . GLY B 1 177 ? -22.667 74.954 -12.547 1.00 62.75 284 GLY B N 1
ATOM 2898 C CA . GLY B 1 177 ? -21.548 74.618 -11.710 1.00 63.15 284 GLY B CA 1
ATOM 2899 C C . GLY B 1 177 ? -21.223 73.162 -11.890 1.00 63.94 284 GLY B C 1
ATOM 2900 O O . GLY B 1 177 ? -20.054 72.804 -12.049 1.00 66.43 284 GLY B O 1
ATOM 2901 N N . LEU B 1 178 ? -22.252 72.319 -11.907 1.00 63.77 285 LEU B N 1
ATOM 2902 C CA . LEU B 1 178 ? -22.060 70.876 -11.899 1.00 61.92 285 LEU B CA 1
ATOM 2903 C C . LEU B 1 178 ? -23.240 70.208 -12.586 1.00 63.45 285 LEU B C 1
ATOM 2904 O O . LEU B 1 178 ? -24.390 70.511 -12.266 1.00 63.05 285 LEU B O 1
ATOM 2909 N N . GLN B 1 179 ? -22.960 69.311 -13.525 1.00 62.49 286 GLN B N 1
ATOM 2910 C CA . GLN B 1 179 ? -23.977 68.803 -14.437 1.00 61.64 286 GLN B CA 1
ATOM 2911 C C . GLN B 1 179 ? -24.171 67.305 -14.306 1.00 62.15 286 GLN B C 1
ATOM 2912 O O . GLN B 1 179 ? -23.200 66.538 -14.244 1.00 59.85 286 GLN B O 1
ATOM 2918 N N . PHE B 1 180 ? -25.442 66.908 -14.341 1.00 60.21 287 PHE B N 1
ATOM 2919 C CA . PHE B 1 180 ? -25.866 65.514 -14.263 1.00 61.96 287 PHE B CA 1
ATOM 2920 C C . PHE B 1 180 ? -26.654 65.178 -15.521 1.00 63.51 287 PHE B C 1
ATOM 2921 O O . PHE B 1 180 ? -27.765 65.687 -15.713 1.00 66.04 287 PHE B O 1
ATOM 2929 N N . ARG B 1 181 ? -26.078 64.345 -16.390 1.00 65.52 288 ARG B N 1
ATOM 2930 C CA . ARG B 1 181 ? -26.813 63.806 -17.529 1.00 70.94 288 ARG B CA 1
ATOM 2931 C C . ARG B 1 181 ? -27.524 62.546 -17.060 1.00 71.70 288 ARG B C 1
ATOM 2932 O O . ARG B 1 181 ? -26.883 61.524 -16.787 1.00 74.43 288 ARG B O 1
ATOM 2940 N N . ASP B 1 182 ? -28.836 62.641 -16.914 1.00 74.83 289 ASP B N 1
ATOM 2941 C CA . ASP B 1 182 ? -29.664 61.454 -16.873 1.00 76.01 289 ASP B CA 1
ATOM 2942 C C . ASP B 1 182 ? -29.157 60.591 -18.011 1.00 80.17 289 ASP B C 1
ATOM 2943 O O . ASP B 1 182 ? -29.050 61.061 -19.145 1.00 83.23 289 ASP B O 1
ATOM 2948 N N . ASN B 1 183 ? -28.777 59.351 -17.706 1.00 74.74 290 ASN B N 1
ATOM 2949 C CA . ASN B 1 183 ? -28.195 58.504 -18.741 1.00 76.43 290 ASN B CA 1
ATOM 2950 C C . ASN B 1 183 ? -29.299 57.751 -19.468 1.00 78.07 290 ASN B C 1
ATOM 2951 O O . ASN B 1 183 ? -28.992 56.979 -20.386 1.00 78.17 290 ASN B O 1
ATOM 2956 N N . ARG B 1 184 ? -30.569 57.981 -19.112 1.00 76.84 291 ARG B N 1
ATOM 2957 C CA . ARG B 1 184 ? -31.688 57.373 -19.816 1.00 78.55 291 ARG B CA 1
ATOM 2958 C C . ARG B 1 184 ? -32.529 58.349 -20.620 1.00 82.31 291 ARG B C 1
ATOM 2959 O O . ARG B 1 184 ? -33.007 57.981 -21.694 1.00 80.97 291 ARG B O 1
ATOM 2967 N N . THR B 1 185 ? -32.747 59.565 -20.133 1.00 89.12 292 THR B N 1
ATOM 2968 C CA . THR B 1 185 ? -33.482 60.551 -20.909 1.00 83.34 292 THR B CA 1
ATOM 2969 C C . THR B 1 185 ? -32.553 61.560 -21.573 1.00 88.61 292 THR B C 1
ATOM 2970 O O . THR B 1 185 ? -33.025 62.570 -22.101 1.00 89.27 292 THR B O 1
ATOM 2974 N N . LYS B 1 186 ? -31.240 61.301 -21.549 1.00 92.24 293 LYS B N 1
ATOM 2975 C CA . LYS B 1 186 ? -30.191 62.186 -22.055 1.00 83.91 293 LYS B CA 1
ATOM 2976 C C . LYS B 1 186 ? -30.574 63.630 -21.740 1.00 80.22 293 LYS B C 1
ATOM 2977 O O . LYS B 1 186 ? -30.406 64.527 -22.564 1.00 86.69 293 LYS B O 1
ATOM 2983 N N . GLU B 1 187 ? -31.070 63.851 -20.537 1.00 77.80 294 GLU B N 1
ATOM 2984 C CA . GLU B 1 187 ? -31.566 65.126 -20.052 1.00 72.97 294 GLU B CA 1
ATOM 2985 C C . GLU B 1 187 ? -30.507 65.609 -19.065 1.00 71.65 294 GLU B C 1
ATOM 2986 O O . GLU B 1 187 ? -29.848 64.807 -18.401 1.00 73.44 294 GLU B O 1
ATOM 2992 N N . ILE B 1 188 ? -30.297 66.919 -19.005 1.00 68.82 295 ILE B N 1
ATOM 2993 C CA . ILE B 1 188 ? -29.159 67.473 -18.275 1.00 64.34 295 ILE B CA 1
ATOM 2994 C C . ILE B 1 188 ? -29.680 68.404 -17.198 1.00 63.31 295 ILE B C 1
ATOM 2995 O O . ILE B 1 188 ? -30.239 69.465 -17.506 1.00 64.46 295 ILE B O 1
ATOM 3000 N N . ILE B 1 189 ? -29.459 68.021 -15.937 1.00 59.58 296 ILE B N 1
ATOM 3001 C CA . ILE B 1 189 ? -30.133 68.603 -14.786 1.00 59.77 296 ILE B CA 1
ATOM 3002 C C . ILE B 1 189 ? -29.115 68.953 -13.701 1.00 58.04 296 ILE B C 1
ATOM 3003 O O . ILE B 1 189 ? -27.975 68.486 -13.701 1.00 55.85 296 ILE B O 1
ATOM 3008 N N . SER B 1 190 ? -29.565 69.752 -12.740 1.00 55.43 297 SER B N 1
ATOM 3009 C CA . SER B 1 190 ? -28.725 70.198 -11.645 1.00 53.75 297 SER B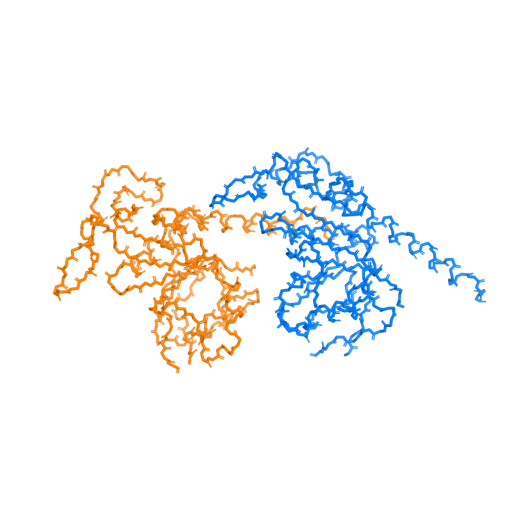 CA 1
ATOM 3010 C C . SER B 1 190 ? -28.710 69.176 -10.505 1.00 54.58 297 SER B C 1
ATOM 3011 O O . SER B 1 190 ? -29.548 68.277 -10.427 1.00 52.55 297 SER B O 1
ATOM 3014 N N . LEU B 1 191 ? -27.729 69.334 -9.598 1.00 56.03 298 LEU B N 1
ATOM 3015 C CA . LEU B 1 191 ? -27.716 68.558 -8.364 1.00 47.46 298 LEU B CA 1
ATOM 3016 C C . LEU B 1 191 ? -29.016 68.729 -7.602 1.00 47.94 298 LEU B C 1
ATOM 3017 O O . LEU B 1 191 ? -29.522 67.770 -7.011 1.00 47.02 298 LEU B O 1
ATOM 3022 N N . VAL B 1 192 ? -29.579 69.932 -7.600 1.00 47.85 299 VAL B N 1
ATOM 3023 C CA . VAL B 1 192 ? -30.848 70.105 -6.907 1.00 50.02 299 VAL B CA 1
ATOM 3024 C C . VAL B 1 192 ? -31.941 69.249 -7.565 1.00 48.63 299 VAL B C 1
ATOM 3025 O O . VAL B 1 192 ? -32.647 68.504 -6.882 1.00 46.00 299 VAL B O 1
ATOM 3029 N N . ASP B 1 193 ? -32.069 69.307 -8.895 1.00 46.36 300 ASP B N 1
ATOM 3030 C CA . ASP B 1 193 ? -32.957 68.393 -9.605 1.00 44.22 300 ASP B CA 1
ATOM 3031 C C . ASP B 1 193 ? -32.764 66.954 -9.152 1.00 48.13 300 ASP B C 1
ATOM 3032 O O . ASP B 1 193 ? -33.735 66.245 -8.879 1.00 49.09 300 ASP B O 1
ATOM 3037 N N . VAL B 1 194 ? -31.518 66.494 -9.068 1.00 50.52 301 VAL B N 1
ATOM 3038 C CA . VAL B 1 194 ? -31.294 65.115 -8.659 1.00 47.73 301 VAL B CA 1
ATOM 3039 C C . VAL B 1 194 ? -31.878 64.876 -7.274 1.00 47.62 301 VAL B C 1
ATOM 3040 O O . VAL B 1 194 ? -32.592 63.897 -7.041 1.00 50.66 301 VAL B O 1
ATOM 3044 N N . ILE B 1 195 ? -31.608 65.784 -6.342 1.00 48.16 302 ILE B N 1
ATOM 3045 C CA . ILE B 1 195 ? -32.080 65.581 -4.981 1.00 46.38 302 ILE B CA 1
ATOM 3046 C C . ILE B 1 195 ? -33.600 65.593 -4.947 1.00 50.86 302 ILE B C 1
ATOM 3047 O O . ILE B 1 195 ? -34.225 64.775 -4.262 1.00 52.44 302 ILE B O 1
ATOM 3052 N N . GLU B 1 196 ? -34.227 66.494 -5.706 1.00 50.43 303 GLU B N 1
ATOM 3053 C CA . GLU B 1 196 ? -35.681 66.576 -5.681 1.00 46.56 303 GLU B CA 1
ATOM 3054 C C . GLU B 1 196 ? -36.291 65.301 -6.225 1.00 47.48 303 GLU B C 1
ATOM 3055 O O . GLU B 1 196 ? -37.221 64.748 -5.636 1.00 48.04 303 GLU B O 1
ATOM 3061 N N . ARG B 1 197 ? -35.743 64.792 -7.325 1.00 47.85 304 ARG B N 1
ATOM 3062 C CA . ARG B 1 197 ? -36.296 63.589 -7.929 1.00 48.13 304 ARG B CA 1
ATOM 3063 C C . ARG B 1 197 ? -36.110 62.383 -7.021 1.00 50.83 304 ARG B C 1
ATOM 3064 O O . ARG B 1 197 ? -36.975 61.506 -6.966 1.00 55.60 304 ARG B O 1
ATOM 3072 N N . ALA B 1 198 ? -35.003 62.323 -6.290 1.00 58.58 305 ALA B N 1
ATOM 3073 C CA . ALA B 1 198 ? -34.779 61.181 -5.414 1.00 57.47 305 ALA B CA 1
ATOM 3074 C C . ALA B 1 198 ? -35.672 61.229 -4.196 1.00 60.27 305 ALA B C 1
ATOM 3075 O O . ALA B 1 198 ? -35.975 60.175 -3.627 1.00 62.95 305 ALA B O 1
ATOM 3077 N N . VAL B 1 199 ? -36.082 62.423 -3.778 1.00 51.37 306 VAL B N 1
ATOM 3078 C CA . VAL B 1 199 ? -36.992 62.524 -2.651 1.00 54.04 306 VAL B CA 1
ATOM 3079 C C . VAL B 1 199 ? -38.384 62.088 -3.074 1.00 55.28 306 VAL B C 1
ATOM 3080 O O . VAL B 1 199 ? -39.019 61.263 -2.409 1.00 53.67 306 VAL B O 1
ATOM 3084 N N . ALA B 1 200 ? -38.872 62.644 -4.189 1.00 56.86 307 ALA B N 1
ATOM 3085 C CA . ALA B 1 200 ? -40.133 62.243 -4.791 1.00 52.68 307 ALA B CA 1
ATOM 3086 C C . ALA B 1 200 ? -40.301 60.729 -4.822 1.00 56.16 307 ALA B C 1
ATOM 3087 O O . ALA B 1 200 ? -41.314 60.197 -4.358 1.00 57.36 307 ALA B O 1
ATOM 3089 N N . ARG B 1 201 ? -39.292 60.018 -5.331 1.00 57.01 308 ARG B N 1
ATOM 3090 C CA . ARG B 1 201 ? -39.367 58.561 -5.404 1.00 57.18 308 ARG B CA 1
ATOM 3091 C C . ARG B 1 201 ? -39.457 57.960 -4.020 1.00 55.88 308 ARG B C 1
ATOM 3092 O O . ARG B 1 201 ? -40.388 57.216 -3.721 1.00 56.13 308 ARG B O 1
ATOM 3100 N N . ILE B 1 202 ? -38.461 58.233 -3.176 1.00 55.44 309 ILE B N 1
ATOM 3101 C CA . ILE B 1 202 ? -38.433 57.652 -1.838 1.00 53.27 309 ILE B CA 1
ATOM 3102 C C . ILE B 1 202 ? -39.788 57.842 -1.167 1.00 53.55 309 ILE B C 1
ATOM 3103 O O . ILE B 1 202 ? -40.387 56.888 -0.650 1.00 54.06 309 ILE B O 1
ATOM 3108 N N . GLU B 1 203 ? -40.325 59.068 -1.246 1.00 51.46 310 GLU B N 1
ATOM 3109 C CA . GLU B 1 203 ? -41.622 59.373 -0.645 1.00 51.88 310 GLU B CA 1
ATOM 3110 C C . GLU B 1 203 ? -42.765 58.673 -1.367 1.00 49.77 310 GLU B C 1
ATOM 3111 O O . GLU B 1 203 ? -43.679 58.164 -0.720 1.00 50.81 310 GLU B O 1
ATOM 3117 N N . ARG B 1 204 ? -42.748 58.656 -2.700 1.00 54.75 311 ARG B N 1
ATOM 3118 C CA . ARG B 1 204 ? -43.746 57.884 -3.433 1.00 54.20 311 ARG B CA 1
ATOM 3119 C C . ARG B 1 204 ? -43.723 56.420 -3.013 1.00 55.50 311 ARG B C 1
ATOM 3120 O O . ARG B 1 204 ? -44.775 55.837 -2.748 1.00 59.13 311 ARG B O 1
ATOM 3128 N N . LYS B 1 205 ? -42.535 55.818 -2.922 1.00 51.49 312 LYS B N 1
ATOM 3129 C CA . LYS B 1 205 ? -42.419 54.435 -2.468 1.00 50.70 312 LYS B CA 1
ATOM 3130 C C . LYS B 1 205 ? -43.066 54.232 -1.096 1.00 53.77 312 LYS B C 1
ATOM 3131 O O . LYS B 1 205 ? -43.909 53.341 -0.929 1.00 51.41 312 LYS B O 1
ATOM 3137 N N . LYS B 1 206 ? -42.664 55.036 -0.096 1.00 53.38 313 LYS B N 1
ATOM 3138 C CA . LYS B 1 206 ? -43.205 54.890 1.255 1.00 51.71 313 LYS B CA 1
ATOM 3139 C C . LYS B 1 206 ? -44.722 54.916 1.226 1.00 53.93 313 LYS B C 1
ATOM 3140 O O . LYS B 1 206 ? -45.389 54.082 1.845 1.00 53.99 313 LYS B O 1
ATOM 3146 N N . LYS B 1 207 ? -45.286 55.885 0.511 1.00 50.08 314 LYS B N 1
ATOM 3147 C CA . LYS B 1 207 ? -46.722 56.089 0.560 1.00 49.74 314 LYS B CA 1
ATOM 3148 C C . LYS B 1 207 ? -47.445 54.927 -0.130 1.00 49.02 314 LYS B C 1
ATOM 3149 O O . LYS B 1 207 ? -48.438 54.419 0.387 1.00 50.10 314 LYS B O 1
ATOM 3155 N N . VAL B 1 208 ? -46.908 54.421 -1.237 1.00 47.87 315 VAL B N 1
ATOM 3156 C CA . VAL B 1 208 ? -47.438 53.190 -1.813 1.00 49.15 315 VAL B CA 1
ATOM 3157 C C . VAL B 1 208 ? -47.351 52.044 -0.814 1.00 50.82 315 VAL B C 1
ATOM 3158 O O . VAL B 1 208 ? -48.325 51.312 -0.598 1.00 51.49 315 VAL B O 1
ATOM 3162 N N . LEU B 1 209 ? -46.182 51.856 -0.200 1.00 51.78 316 LEU B N 1
ATOM 3163 C CA . LEU B 1 209 ? -46.004 50.725 0.711 1.00 52.65 316 LEU B CA 1
ATOM 3164 C C . LEU B 1 209 ? -47.039 50.736 1.833 1.00 54.56 316 LEU B C 1
ATOM 3165 O O . LEU B 1 209 ? -47.568 49.681 2.223 1.00 50.62 316 LEU B O 1
ATOM 3170 N N . THR B 1 210 ? -47.318 51.922 2.383 1.00 51.98 317 THR B N 1
ATOM 3171 C CA . THR B 1 210 ? -48.335 52.019 3.416 1.00 49.65 317 THR B CA 1
ATOM 3172 C C . THR B 1 210 ? -49.664 51.564 2.871 1.00 49.64 317 THR B C 1
ATOM 3173 O O . THR B 1 210 ? -50.392 50.813 3.530 1.00 54.74 317 THR B O 1
ATOM 3177 N N . THR B 1 211 ? -49.992 51.997 1.656 1.00 48.30 318 THR B N 1
ATOM 3178 C CA . THR B 1 211 ? -51.247 51.574 1.062 1.00 52.53 318 THR B CA 1
ATOM 3179 C C . THR B 1 211 ? -51.307 50.060 0.950 1.00 50.56 318 THR B C 1
ATOM 3180 O O . THR B 1 211 ? -52.246 49.443 1.440 1.00 49.88 318 THR B O 1
ATOM 3184 N N . VAL B 1 212 ? -50.280 49.445 0.363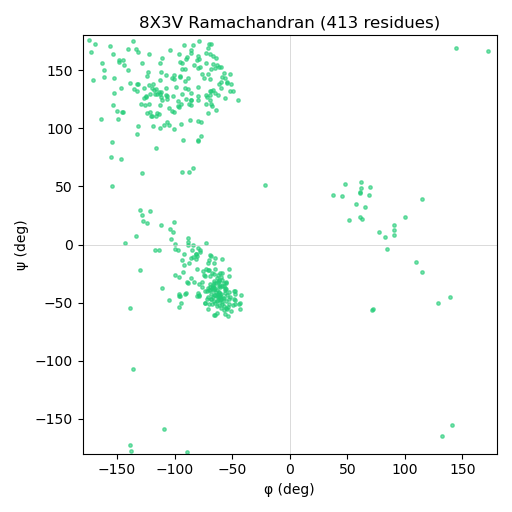 1.00 49.27 319 VAL B N 1
ATOM 3185 C CA . VAL B 1 212 ? -50.265 47.999 0.184 1.00 52.23 319 VAL B CA 1
ATOM 3186 C C . VAL B 1 212 ? -50.384 47.258 1.510 1.00 52.25 319 VAL B C 1
ATOM 3187 O O . VAL B 1 212 ? -50.907 46.138 1.552 1.00 57.95 319 VAL B O 1
ATOM 3191 N N . GLN B 1 213 ? -49.989 47.879 2.607 1.00 52.30 320 GLN B N 1
ATOM 3192 C CA . GLN B 1 213 ? -50.009 47.209 3.897 1.00 53.62 320 GLN B CA 1
ATOM 3193 C C . GLN B 1 213 ? -51.246 47.507 4.701 1.00 51.98 320 GLN B C 1
ATOM 3194 O O . GLN B 1 213 ? -51.655 46.668 5.504 1.00 64.79 320 GLN B O 1
ATOM 3200 N N . THR B 1 214 ? -51.850 48.662 4.506 1.00 50.30 321 THR B N 1
ATOM 3201 C CA . THR B 1 214 ? -53.138 48.980 5.097 1.00 53.49 321 THR B CA 1
ATOM 3202 C C . THR B 1 214 ? -54.214 49.018 4.004 1.00 54.29 321 THR B C 1
ATOM 3203 O O . THR B 1 214 ? -54.064 48.398 2.950 1.00 62.00 321 THR B O 1
ATOM 3207 N N . LEU B 1 215 ? -55.321 49.701 4.260 1.00 51.41 322 LEU B N 1
ATOM 3208 C CA . LEU B 1 215 ? -56.340 49.951 3.228 1.00 53.59 322 LEU B CA 1
ATOM 3209 C C . LEU B 1 215 ? -57.192 48.766 2.797 1.00 54.75 322 LEU B C 1
ATOM 3210 O O . LEU B 1 215 ? -58.423 48.872 2.820 1.00 55.02 322 LEU B O 1
ATOM 3215 N N . VAL B 1 216 ? -56.584 47.660 2.363 1.00 49.19 323 VAL B N 1
ATOM 3216 C CA . VAL B 1 216 ? -57.348 46.413 2.314 1.00 54.22 323 VAL B CA 1
ATOM 3217 C C . VAL B 1 216 ? -57.231 45.807 3.704 1.00 53.10 323 VAL B C 1
ATOM 3218 O O . VAL B 1 216 ? -56.126 45.717 4.267 1.00 53.35 323 VAL B O 1
ATOM 3222 N N . ALA B 1 217 ? -58.375 45.420 4.271 1.00 52.76 324 ALA B N 1
ATOM 3223 C CA . ALA B 1 217 ? -58.364 44.756 5.562 1.00 57.02 324 ALA B CA 1
ATOM 3224 C C . ALA B 1 217 ? -57.729 43.385 5.427 1.00 60.57 324 ALA B C 1
ATOM 3225 O O . ALA B 1 217 ? -57.807 42.741 4.377 1.00 57.16 324 ALA B O 1
ATOM 3227 N N . GLN B 1 218 ? -57.120 42.942 6.523 1.00 64.28 325 GLN B N 1
ATOM 3228 C CA . GLN B 1 218 ? -56.051 41.938 6.521 1.00 65.15 325 GLN B CA 1
ATOM 3229 C C . GLN B 1 218 ? -56.496 40.476 6.383 1.00 59.91 325 GLN B C 1
ATOM 3230 O O . GLN B 1 218 ? -57.628 40.136 6.704 1.00 61.33 325 GLN B O 1
#

Organism: Encephalomyocarditis virus (NCBI:txid12104)

InterPro domains:
  IPR000199 Peptidase C3A/C3B, picornaviral [PF00548] (1632-1805)
  IPR000605 Helicase, superfamily 3, single-stranded DNA/RNA virus [PF00910] (1307-1408)
  IPR001205 RNA-directed RNA polymerase, C-terminal domain [PF00680] (1852-2270)
  IPR001676 Picornavirus capsid [PF00073] (157-359)
  IPR001676 Picornavirus capsid [PF00073] (422-581)
  IPR004004 Helicase/polymerase/peptidase polyprotein, Calicivirus-type [PR00918] (1301-1321)
  IPR004004 Helicase/polymerase/peptidase polyprotein, Calicivirus-type [PR00918] (2062-2077)
  IPR004004 Helicase/polymerase/peptidase polyprotein, Calicivirus-type [PR00918] (2160-2171)
  IPR007094 RNA-directed RNA polymerase, catalytic domain [PS50507] (2059-2177)
  IPR009003 Peptidase S1, PA clan [SSF50494] (1633-1823)
  IPR014759 Helicase, superfamily 3, single-stranded RNA virus [PS51218] (1279-1445)
  IPR021573 Leader peptide, picornavirus [PF11475] (1-32)
  IPR029053 Viral coat protein subunit [G3DSA:2.60.120.20] (137-391)
  IPR029053 Viral coat protein subunit [G3DSA:2.60.120.20] (392-622)
  IPR029053 Viral coat protein subunit [G3DSA:2.60.120.20] (623-899)
  IPR033703 Picornavirus/Calicivirus coat protein [cd00205] (235-384)
  IPR033703 Picornavirus/Calicivirus coat protein [cd00205] (437-616)
  IPR033703 Picornavirus/Calicivirus coat protein [cd00205] (655-876)
  IPR037080 Capsid protein VP4 superfamily, Picornavirus [G3DSA:4.10.90.10] (68-136)
  IPR037243 Viral leader polypeptide zinc finger [SSF144251] (1-32)

Foldseek 3Di:
DAFAAEEEEEEDPQQCLVVLLQVLQQQLCCVPVVGRFEAEDDPPDLASQPDDQTQEYEAEADVPDLVPSDVVSPVQLGPPDWDAGPPRDTRHHRYYYYYHHDPDDDNVCVVVCVVSHNFYWYKGFAPVQWDADPRDTHGNPVQFPDFDADDPDVSDRGHGNLQFNNTMWIQGPVVSDIGGSVVVNVVSNVVVVVVVVVVVCVVVVDPD/DFAAEEEEEEAPQFCLVPLLVCLQQQLCCVPVVGRFEAEQDPPDQASQPDPLTQEYEAEAQDDPLHSSVVVVVQLGDPDFDDGHVGDTRRHRYYYYYHHDPDDCRDVPNPPVVCVVSHNWYKYKGFAQVAWDQDPNHTHGNVVQQADFDAPDPDVSDRGHGNLQFRNGMWIQRPVVSDIGGSVVVSVVSNVVSVVVVVVVVCVVDVPDD

Secondary structure (DSSP, 8-state):
-PPPEEEEEE--TTS-HHHHHHHHHHHHHHHHTSS--EEEPPTT----TT----SEEEEEEET--SS-HHHHHHHHTTSSS------------SEEEEEES-SS-----HHHHHTT--EEEEEEE-TTSEEEETTEEEE-HHHHTS--SS-SSTTBSS--GGGSTTTEEEEETTT--EE-HHHHHHHHHHHHHHHHHHHHHHHSSS--/---EEEEEEE-TTSSHHHHHHHHHHHHHHHHTSS--EEEE-SS-SB-TT----SEEEEEEES----HHHHHHHHHS-SS----B--PPP--SEEEEEES-SS---SS-S-TTSTTTT-SEEEEEEE-GGGEEEETTEEEE-HHHHTS--BS-SSTTSSSB-GGGSTTTEEEEESSS--EE-HHHHHHHHHHHHHHHHHHHHHHHTTB--

Radius of gyration: 24.38 Å; Cα contacts (8 Å, |Δi|>4): 831; chains: 2; bounding box: 73×73×44 Å